Protein AF-A0A8J2WEA3-F1 (afdb_monomer_lite)

pLDDT: mean 79.74, std 17.02, range [32.84, 98.0]

Sequence (511 aa):
MLHYHKLRKAVEAVLEVEKLFGENMIAQYRTSAITTRIAMGSILIVTVNIGGLIVMYPVLKSYVTPNTDTLSITVALIISTLLNVMFDSTFLFIHLCYYIISHYIQLVLRNFNQEEEGYEQLISNRGTPRKESIESLRRNVKIFHYLCRASSELNDVFSLPAFFILTTKLLFVITVSYVFIYNFFHPNYFLEDYSMAFPYMFVMDSVRIFVLLASADMPVNQVRLLHERVTEISCTGSSQTSAENIATMSTLLQIDEDRIRLSAIGLFKVGIHLVPTVRLLKQAAHSRVMIQVAGMKNFQPPPDYSDIELPEKPKLQYKDKVPTYAPNMKPPKMAKRLNLMRGPEPIHTEFIHKQYGIVALCGGRLNYGHLEMIRMTINRKMDATKMFAVWRVDAPWQPLTRKGQGKRMGGGKGAIDHYVTPIKAGRVIVEVGGKCEFEQVFPFLNEVAHILPFKAKATSYQLMQDEKIEEQRLQAANINPYTPQYVIRNNMGGCHSWISPFDKKWFFKYV

Radius of gyration: 34.51 Å; chains: 1; bounding box: 77×78×112 Å

Organism: NCBI:txid27404

Secondary structure (DSSP, 8-state):
-HHHHHHHHHHHHHHHHHHHH-HHHHHHHSSSHHHHHHHHHHHHHHHHHHHHHHHHHHHHHHH--TTS-HHHHHHHHHHHHHHHHHHHHHHHHHHHHHHHHHHHHHHHHHHHHHHHHHHHHHHTS----HHHHHHHHHHHHHHHHHHHHHHHHHHHHHHHHHHHHHHHHHHHHHHHHHHHHHHHHS--HHHHTTTTHHHHHHHHHHHHHHHHHHHHHHHHHHHHHHHHHHHHHHHH--S---HHHHHHHHHHHTS-GGGTS-HHHHHHHHHHHT-HHHHHHHHHT-------------PPPPPP-TT-PPPS--SPPP--SS----TTPPPPPPP--GGGTSSB-SSTTS-SSSSEEEEESS-EEEEHHHHHHHHHHHHHHS-TTTEEEEE-S----EEEEEPPTTPPS-SSPPEEEEEEEEE-BT-EEEEEEES--HHHHHHHHHHHHHHSSS-EEEEEHHHHHHHHHHHHHHHHT---S--HHHHHHTTGGGGGGTS-HHHHHHTTS--

InterPro domains:
  IPR000114 Large ribosomal subunit protein uL16, bacteria [PTHR12220] (280-500)
  IPR013604 7TM chemosensory receptor [PF08395] (4-270)
  IPR016180 Large ribosomal subunit protein uL16 domain [cd01433] (349-457)
  IPR036920 Large ribosomal subunit protein uL16 superfamily [G3DSA:3.90.1170.10] (326-495)
  IPR036920 Large ribosomal subunit protein uL16 superfamily [SSF54686] (339-459)
  IPR047873 Large ribosomal subunit protein uL16 [PF00252] (330-457)

Foldseek 3Di:
DVLVVLLVLLVVLVVVLVVLCDDVNCVVPVPPDLVVLVVVLLVVLVVLLVVLCVLCVLLLVVVDDPPDDPVVSVVVSVVVSVVSSVVSVVLSVLLSLLVSLLVSLVVLVVVVVVVVVVVVVCVVPDDDPQPVVLVSLVSSLSSVVSSLSSLLSSLVNCLVVLLVLLVVLVVVLVVLVVLQVVCVVPPDPSCVSNNSNSVSSNVVSVVSNVSSLCSLCSNLVSLVVVLVVLVVCVVVDPDDDDPSSVVSSVSSVPSDSVSNHSVSSVVVVVVVVVPVVVVVVVVVVPPDPPPPPPDDDDDDDDDDFPPDDADPAQAEDQFDFEDDDDPPDDQDADDPPPVLAFDADDPQQADPQQWKAKFFQGKDKAHSVLVVVLRCLCRVLDDSVFKGKYAPFHHFDHFDFDADPPDDPDPDTHDGDGGITIDYGSHTGMDMDGNDDCVSVQPSRQVSQVVDPGHMHIDGSVRVVVVVVVVVVCVVVDPDPDQLLNCLVVCPPVVVVPDDPVCSVVSPPTD

Structure (mmCIF, N/CA/C/O backbone):
data_AF-A0A8J2WEA3-F1
#
_entry.id   AF-A0A8J2WEA3-F1
#
loop_
_atom_site.group_PDB
_atom_site.id
_atom_site.type_symbol
_atom_site.label_atom_id
_atom_site.label_alt_id
_atom_site.label_comp_id
_atom_site.label_asym_id
_atom_site.label_entity_id
_atom_site.label_seq_id
_atom_site.pdbx_PDB_ins_code
_atom_site.Cartn_x
_atom_site.Cartn_y
_atom_site.Cartn_z
_atom_site.occupancy
_atom_site.B_iso_or_equiv
_atom_site.auth_seq_id
_atom_site.auth_comp_id
_atom_site.auth_asym_id
_atom_site.auth_atom_id
_atom_site.pdbx_PDB_model_num
ATOM 1 N N . MET A 1 1 ? 13.566 18.803 40.554 1.00 46.94 1 MET A N 1
ATOM 2 C CA . MET A 1 1 ? 14.668 18.776 39.563 1.00 46.94 1 MET A CA 1
ATOM 3 C C . MET A 1 1 ? 14.213 18.283 38.183 1.00 46.94 1 MET A C 1
ATOM 5 O O . MET A 1 1 ? 14.274 19.074 37.253 1.00 46.94 1 MET A O 1
ATOM 9 N N . LEU A 1 2 ? 13.695 17.051 38.023 1.00 57.28 2 LEU A N 1
ATOM 10 C CA . LEU A 1 2 ? 13.362 16.489 36.693 1.00 57.28 2 LEU A CA 1
ATOM 11 C C . LEU A 1 2 ? 12.273 17.268 35.914 1.00 57.28 2 LEU A C 1
ATOM 13 O O . LEU A 1 2 ? 12.446 17.557 34.733 1.00 57.28 2 LEU A O 1
ATOM 17 N N . HIS A 1 3 ? 11.186 17.664 36.587 1.00 68.00 3 HIS A N 1
ATOM 18 C CA . HIS A 1 3 ? 10.064 18.397 35.975 1.00 68.00 3 HIS A CA 1
ATOM 19 C C . HIS A 1 3 ? 10.451 19.811 35.507 1.00 68.00 3 HIS A C 1
ATOM 21 O O . HIS A 1 3 ? 9.975 20.278 34.477 1.00 68.00 3 HIS A O 1
ATOM 27 N N . TYR A 1 4 ? 11.376 20.468 36.215 1.00 76.62 4 TYR A N 1
ATOM 28 C CA . TYR A 1 4 ? 11.869 21.803 35.860 1.00 76.62 4 TYR A CA 1
ATOM 29 C C . TYR A 1 4 ? 12.667 21.789 34.549 1.00 76.62 4 TYR A C 1
ATOM 31 O O . TYR A 1 4 ? 12.532 22.689 33.726 1.00 76.62 4 TYR A O 1
ATOM 39 N N . HIS A 1 5 ? 13.460 20.738 34.317 1.00 80.88 5 HIS A N 1
ATOM 40 C CA . HIS A 1 5 ? 14.238 20.602 33.086 1.00 80.88 5 HIS A CA 1
ATOM 41 C C . HIS A 1 5 ? 13.346 20.389 31.851 1.00 80.88 5 HIS A C 1
ATOM 43 O O . HIS A 1 5 ? 13.610 20.975 30.802 1.00 80.88 5 HIS A O 1
ATOM 49 N N . LYS A 1 6 ? 12.268 19.604 31.980 1.00 80.62 6 LYS A N 1
ATOM 50 C CA . LYS A 1 6 ? 11.279 19.405 30.906 1.00 80.62 6 LYS A CA 1
ATOM 51 C C . LYS A 1 6 ? 10.479 20.673 30.615 1.00 80.62 6 LYS A C 1
ATOM 53 O O . LYS A 1 6 ? 10.354 21.068 29.460 1.00 80.62 6 LYS A O 1
ATOM 58 N N . LEU A 1 7 ? 10.032 21.378 31.659 1.00 81.94 7 LEU A N 1
ATOM 59 C CA . LEU A 1 7 ? 9.348 22.664 31.501 1.00 81.94 7 LEU A CA 1
ATOM 60 C C . LEU A 1 7 ? 10.246 23.695 30.800 1.00 81.94 7 LEU A C 1
ATOM 62 O O . LEU A 1 7 ? 9.800 24.386 29.891 1.00 81.94 7 LEU A O 1
ATOM 66 N N . ARG A 1 8 ? 11.532 23.748 31.164 1.00 84.81 8 ARG A N 1
ATOM 67 C CA . ARG A 1 8 ? 12.516 24.603 30.493 1.00 84.81 8 ARG A CA 1
ATOM 68 C C . ARG A 1 8 ? 12.656 24.264 29.007 1.00 84.81 8 ARG A C 1
ATOM 70 O O . ARG A 1 8 ? 12.626 25.176 28.192 1.00 84.81 8 ARG A O 1
ATOM 77 N N . LYS A 1 9 ? 12.737 22.980 28.645 1.00 84.75 9 LYS A N 1
ATOM 78 C CA . LYS A 1 9 ? 12.768 22.540 27.238 1.00 84.75 9 LYS A CA 1
ATOM 79 C C . LYS A 1 9 ? 11.504 22.923 26.471 1.00 84.75 9 LYS A C 1
ATOM 81 O O . LYS A 1 9 ? 11.600 23.302 25.307 1.00 84.75 9 LYS A O 1
ATOM 86 N N . ALA A 1 10 ? 10.336 22.838 27.107 1.00 81.94 10 ALA A N 1
ATOM 87 C CA . ALA A 1 10 ? 9.081 23.271 26.501 1.00 81.94 10 ALA A CA 1
ATOM 88 C C . ALA A 1 10 ? 9.086 24.783 26.223 1.00 81.94 10 ALA A C 1
ATOM 90 O O . ALA A 1 10 ? 8.728 25.205 25.127 1.00 81.94 10 ALA A O 1
ATOM 91 N N . VAL A 1 11 ? 9.554 25.590 27.180 1.00 85.75 11 VAL A N 1
ATOM 92 C CA . VAL A 1 11 ? 9.699 27.045 27.012 1.00 85.75 11 VAL A CA 1
ATOM 93 C C . VAL A 1 11 ? 10.723 27.377 25.926 1.00 85.75 11 VAL A C 1
ATOM 95 O O . VAL A 1 11 ? 10.442 28.201 25.064 1.00 85.75 11 VAL A O 1
ATOM 98 N N . GLU A 1 12 ? 11.878 26.710 25.913 1.00 88.12 12 GLU A N 1
ATOM 99 C CA . GLU A 1 12 ? 12.899 26.878 24.871 1.00 88.12 12 GLU A CA 1
ATOM 100 C C . GLU A 1 12 ? 12.336 26.561 23.475 1.00 88.12 12 GLU A C 1
ATOM 102 O O . GLU A 1 12 ? 12.554 27.330 22.542 1.00 88.12 12 GLU A O 1
ATOM 107 N N . ALA A 1 13 ? 11.532 25.501 23.337 1.00 83.62 13 ALA A N 1
ATOM 108 C CA . ALA A 1 13 ? 10.873 25.163 22.077 1.00 83.62 13 ALA A CA 1
ATOM 109 C C . ALA A 1 13 ? 9.854 26.229 21.630 1.00 83.62 13 ALA A C 1
ATOM 111 O O . ALA A 1 13 ? 9.807 26.564 20.449 1.00 83.62 13 ALA A O 1
ATOM 112 N N . VAL A 1 14 ? 9.071 26.803 22.552 1.00 84.38 14 VAL A N 1
ATOM 113 C CA . VAL A 1 14 ? 8.143 27.908 22.235 1.00 84.38 14 VAL A CA 1
ATOM 114 C C . VAL A 1 14 ? 8.906 29.186 21.864 1.00 84.38 14 VAL A C 1
ATOM 116 O O . VAL A 1 14 ? 8.527 29.871 20.920 1.00 84.38 14 VAL A O 1
ATOM 119 N N . LEU A 1 15 ? 10.025 29.483 22.527 1.00 85.00 15 LEU A N 1
ATOM 120 C CA . LEU A 1 15 ? 10.887 30.612 22.162 1.00 85.00 15 LEU A CA 1
ATOM 121 C C . LEU A 1 15 ? 11.521 30.429 20.777 1.00 85.00 15 LEU A C 1
ATOM 123 O O . LEU A 1 15 ? 11.694 31.398 20.041 1.00 85.00 15 LEU A O 1
ATOM 127 N N . GLU A 1 16 ? 11.867 29.199 20.392 1.00 85.38 16 GLU A N 1
ATOM 128 C CA . GLU A 1 16 ? 12.315 28.898 19.029 1.00 85.38 16 GLU A CA 1
ATOM 129 C C . GLU A 1 16 ? 11.196 29.105 17.998 1.00 85.38 16 GLU A C 1
ATOM 131 O O . GLU A 1 16 ? 11.462 29.633 16.919 1.00 85.38 16 GLU A O 1
ATOM 136 N N . VAL A 1 17 ? 9.944 28.787 18.341 1.00 83.94 17 VAL A N 1
ATOM 137 C CA . VAL A 1 17 ? 8.775 29.118 17.509 1.00 83.94 17 VAL A CA 1
ATOM 138 C C . VAL A 1 17 ? 8.641 30.631 17.330 1.00 83.94 17 VAL A C 1
ATOM 140 O O . VAL A 1 17 ? 8.512 31.097 16.200 1.00 83.94 17 VAL A O 1
ATOM 143 N N . GLU A 1 18 ? 8.743 31.410 18.409 1.00 81.25 18 GLU A N 1
ATOM 144 C CA . GLU A 1 18 ? 8.674 32.877 18.347 1.00 81.25 18 GLU A CA 1
ATOM 145 C C . GLU A 1 18 ? 9.790 33.467 17.467 1.00 81.25 18 GLU A C 1
ATOM 147 O O . GLU A 1 18 ? 9.531 34.304 16.599 1.00 81.25 18 GLU A O 1
ATOM 152 N N . LYS A 1 19 ? 11.023 32.962 17.589 1.00 83.81 19 LYS A N 1
ATOM 153 C CA . LYS A 1 19 ? 12.137 33.371 16.714 1.00 83.81 19 LYS A CA 1
ATOM 154 C C . LYS A 1 19 ? 11.858 33.102 15.233 1.00 83.81 19 LYS A C 1
ATOM 156 O O . LYS A 1 19 ? 12.277 33.888 14.388 1.00 83.81 19 LYS A O 1
ATOM 161 N N . LEU A 1 20 ? 11.173 32.002 14.909 1.00 80.62 20 LEU A N 1
ATOM 162 C CA . LEU A 1 20 ? 10.856 31.622 13.529 1.00 80.62 20 LEU A CA 1
ATOM 163 C C . LEU A 1 20 ? 9.711 32.446 12.918 1.00 80.62 20 LEU A C 1
ATOM 165 O O . LEU A 1 20 ? 9.693 32.616 11.699 1.00 80.62 20 LEU A O 1
ATOM 169 N N . PHE A 1 21 ? 8.783 32.966 13.728 1.00 75.38 21 PHE A N 1
ATOM 170 C CA . PHE A 1 21 ? 7.708 33.852 13.258 1.00 75.38 21 PHE A CA 1
ATOM 171 C C . PHE A 1 21 ? 8.177 35.296 13.003 1.00 75.38 21 PHE A C 1
ATOM 173 O O . PHE A 1 21 ? 7.632 35.959 12.121 1.00 75.38 21 PHE A O 1
ATOM 180 N N . GLY A 1 22 ? 9.207 35.764 13.718 1.00 72.19 22 GLY A N 1
ATOM 181 C CA . GLY A 1 22 ? 9.762 37.116 13.590 1.00 72.19 22 GLY A CA 1
ATOM 182 C C . GLY A 1 22 ? 8.974 38.188 14.360 1.00 72.19 22 GLY A C 1
ATOM 183 O O . GLY A 1 22 ? 7.778 38.050 14.620 1.00 72.19 22 GLY A O 1
ATOM 184 N N . GLU A 1 23 ? 9.647 39.283 14.732 1.00 62.56 23 GLU A N 1
ATOM 185 C CA . GLU A 1 23 ? 9.104 40.289 15.665 1.00 62.56 23 GLU A CA 1
ATOM 186 C C . GLU A 1 23 ? 7.863 41.033 15.133 1.00 62.56 23 GLU A C 1
ATOM 188 O O . GLU A 1 23 ? 6.942 41.317 15.899 1.00 62.56 23 GLU A O 1
ATOM 193 N N . ASN A 1 24 ? 7.783 41.273 13.818 1.00 57.62 24 ASN A N 1
ATOM 194 C CA . ASN A 1 24 ? 6.675 42.012 13.194 1.00 57.62 24 ASN A CA 1
ATOM 195 C C . ASN A 1 24 ? 5.349 41.233 13.210 1.00 57.62 24 ASN A C 1
ATOM 197 O O . ASN A 1 24 ? 4.299 41.808 13.493 1.00 57.62 24 ASN A O 1
ATOM 201 N N . MET A 1 25 ? 5.395 39.919 12.958 1.00 60.06 25 MET A N 1
ATOM 202 C CA . MET A 1 25 ? 4.210 39.054 13.015 1.00 60.06 25 MET A CA 1
ATOM 203 C C . MET A 1 25 ? 3.720 38.908 14.454 1.00 60.06 25 MET A C 1
ATOM 205 O O . MET A 1 25 ? 2.524 38.928 14.709 1.00 60.06 25 MET A O 1
ATOM 209 N N . ILE A 1 26 ? 4.634 38.821 15.422 1.00 60.78 26 ILE A N 1
ATOM 210 C CA . ILE A 1 26 ? 4.277 38.695 16.838 1.00 60.78 26 ILE A CA 1
ATOM 211 C C . ILE A 1 26 ? 3.633 39.988 17.356 1.00 60.78 26 ILE A C 1
ATOM 213 O O . ILE A 1 26 ? 2.625 39.922 18.059 1.00 60.78 26 ILE A O 1
ATOM 217 N N . ALA A 1 27 ? 4.153 41.161 16.980 1.00 59.66 27 ALA A N 1
ATOM 218 C CA . ALA A 1 27 ? 3.626 42.458 17.413 1.00 59.66 27 ALA A CA 1
ATOM 219 C C . ALA A 1 27 ? 2.175 42.711 16.962 1.00 59.66 27 ALA A C 1
ATOM 221 O O . ALA A 1 27 ? 1.398 43.294 17.718 1.00 59.66 27 ALA A O 1
ATOM 222 N N . GLN A 1 28 ? 1.782 42.221 15.781 1.00 59.81 28 GLN A N 1
ATOM 223 C CA . GLN A 1 28 ? 0.425 42.381 15.248 1.00 59.81 28 GLN A CA 1
ATOM 224 C C . GLN A 1 28 ? -0.637 41.586 16.036 1.00 59.81 28 GLN A C 1
ATOM 226 O O . GLN A 1 28 ? -1.815 41.942 16.009 1.00 59.81 28 GLN A O 1
ATOM 231 N N . TYR A 1 29 ? -0.234 40.543 16.775 1.00 58.88 29 TYR A N 1
ATOM 232 C CA . TYR A 1 29 ? -1.156 39.626 17.460 1.00 58.88 29 TYR A CA 1
ATOM 233 C C . TYR A 1 29 ? -0.975 39.557 18.991 1.00 58.88 29 TYR A C 1
ATOM 235 O O . TYR A 1 29 ? -1.793 38.933 19.672 1.00 58.88 29 TYR A O 1
ATOM 243 N N . ARG A 1 30 ? 0.043 40.222 19.568 1.00 56.19 30 ARG A N 1
ATOM 244 C CA . ARG A 1 30 ? 0.387 40.123 21.005 1.00 56.19 30 ARG A CA 1
ATOM 245 C C . ARG A 1 30 ? -0.610 40.781 21.971 1.00 56.19 30 ARG A C 1
ATOM 247 O O . ARG A 1 30 ? -0.530 40.516 23.166 1.00 56.19 30 ARG A O 1
ATOM 254 N N . THR A 1 31 ? -1.528 41.638 21.529 1.00 50.72 31 THR A N 1
ATOM 255 C CA . THR A 1 31 ? -2.016 42.701 22.434 1.00 50.72 31 THR A CA 1
ATOM 256 C C . THR A 1 31 ? -3.422 42.563 23.023 1.00 50.72 31 THR A C 1
ATOM 258 O O . THR A 1 31 ? -3.745 43.359 23.898 1.00 50.72 31 THR A O 1
ATOM 261 N N . SER A 1 32 ? -4.251 41.569 22.669 1.00 59.22 32 SER A N 1
ATOM 262 C CA . SER A 1 32 ? -5.586 41.462 23.304 1.00 59.22 32 SER A CA 1
ATOM 263 C C . SER A 1 32 ? -6.027 40.065 23.736 1.00 59.22 32 SER A C 1
ATOM 265 O O . SER A 1 32 ? -6.580 39.937 24.820 1.00 59.22 32 SER A O 1
ATOM 267 N N . ALA A 1 33 ? -5.786 38.991 22.982 1.00 68.94 33 ALA A N 1
ATOM 268 C CA . ALA A 1 33 ? -6.474 37.720 23.255 1.00 68.94 33 ALA A CA 1
ATOM 269 C C . ALA A 1 33 ? -5.930 36.923 24.461 1.00 68.94 33 ALA A C 1
ATOM 271 O O . ALA A 1 33 ? -6.707 36.313 25.194 1.00 68.94 33 ALA A O 1
ATOM 272 N N . ILE A 1 34 ? -4.610 36.895 24.677 1.00 73.81 34 ILE A N 1
ATOM 273 C CA . ILE A 1 34 ? -4.002 36.086 25.754 1.00 73.81 34 ILE A CA 1
ATOM 274 C C . ILE A 1 34 ? -4.135 36.801 27.102 1.00 73.81 34 ILE A C 1
ATOM 276 O O . ILE A 1 34 ? -4.589 36.211 28.079 1.00 73.81 34 ILE A O 1
ATOM 280 N N . THR A 1 35 ? -3.792 38.088 27.145 1.00 77.19 35 THR A N 1
ATOM 281 C CA . THR A 1 35 ? -3.870 38.922 28.352 1.00 77.19 35 THR A CA 1
ATOM 282 C C . THR A 1 35 ? -5.304 39.048 28.867 1.00 77.19 35 THR A C 1
ATOM 284 O O . THR A 1 35 ? -5.527 38.907 30.069 1.00 77.19 35 THR A O 1
ATOM 287 N N . THR A 1 36 ? -6.294 39.208 27.979 1.00 79.69 36 THR A N 1
ATOM 288 C CA . THR A 1 36 ? -7.716 39.222 28.373 1.00 79.69 36 THR A CA 1
ATOM 289 C C . THR A 1 36 ? -8.178 37.882 28.929 1.00 79.69 36 THR A C 1
ATOM 291 O O . THR A 1 36 ? -8.895 37.861 29.923 1.00 79.69 36 THR A O 1
ATOM 294 N N . ARG A 1 37 ? -7.744 36.751 28.359 1.00 80.25 37 ARG A N 1
ATOM 295 C CA . ARG A 1 37 ? -8.098 35.417 28.874 1.00 80.25 37 ARG A CA 1
ATOM 296 C C . ARG A 1 37 ? -7.466 35.118 30.227 1.00 80.25 37 ARG A C 1
ATOM 298 O O . ARG A 1 37 ? -8.126 34.512 31.064 1.00 80.25 37 ARG A O 1
ATOM 305 N N . ILE A 1 38 ? -6.235 35.573 30.463 1.00 82.19 38 ILE A N 1
ATOM 306 C CA . ILE A 1 38 ? -5.596 35.489 31.784 1.00 82.19 38 ILE A CA 1
ATOM 307 C C . ILE A 1 38 ? -6.383 36.327 32.796 1.00 82.19 38 ILE A C 1
ATOM 309 O O . ILE A 1 38 ? -6.719 35.826 33.865 1.00 82.19 38 ILE A O 1
ATOM 313 N N . ALA A 1 39 ? -6.734 37.570 32.451 1.00 83.88 39 ALA A N 1
ATOM 314 C CA . ALA A 1 39 ? -7.516 38.440 33.326 1.00 83.88 39 ALA A CA 1
ATOM 315 C C . ALA A 1 39 ? -8.904 37.850 33.637 1.00 83.88 39 ALA A C 1
ATOM 317 O O . ALA A 1 39 ? -9.275 37.738 34.803 1.00 83.88 39 ALA A O 1
ATOM 318 N N . MET A 1 40 ? -9.636 37.393 32.616 1.00 84.50 40 MET A N 1
ATOM 319 C CA . MET A 1 40 ? -10.948 36.751 32.770 1.00 84.50 40 MET A CA 1
ATOM 320 C C . MET A 1 40 ? -10.870 35.456 33.584 1.00 84.50 40 MET A C 1
ATOM 322 O O . MET A 1 40 ? -11.732 35.214 34.424 1.00 84.50 40 MET A O 1
ATOM 326 N N . GLY A 1 41 ? -9.834 34.639 33.369 1.00 82.88 41 GLY A N 1
ATOM 327 C CA . GLY A 1 41 ? -9.601 33.416 34.134 1.00 82.88 41 GLY A CA 1
ATOM 328 C C . GLY A 1 41 ? -9.353 33.702 35.613 1.00 82.88 41 GLY A C 1
ATOM 329 O O . GLY A 1 41 ? -9.983 33.087 36.468 1.00 82.88 41 GLY A O 1
ATOM 330 N N . SER A 1 42 ? -8.503 34.681 35.920 1.00 83.56 42 SER A N 1
ATOM 331 C CA . SER A 1 42 ? -8.230 35.106 37.298 1.00 83.56 42 SER A CA 1
ATOM 332 C C . SER A 1 42 ? -9.474 35.670 37.988 1.00 83.56 42 SER A C 1
ATOM 334 O O . SER A 1 42 ? -9.746 35.314 39.133 1.00 83.56 42 SER A O 1
ATOM 336 N N . ILE A 1 43 ? -10.267 36.491 37.288 1.00 86.44 43 ILE A N 1
ATOM 337 C CA . ILE A 1 43 ? -11.543 37.013 37.803 1.00 86.44 43 ILE A CA 1
ATOM 338 C C . ILE A 1 43 ? -12.498 35.855 38.112 1.00 86.44 43 ILE A C 1
ATOM 340 O O . ILE A 1 43 ? -13.047 35.794 39.209 1.00 86.44 43 ILE A O 1
ATOM 344 N N . LEU A 1 44 ? -12.642 34.897 37.191 1.00 85.94 44 LEU A N 1
ATOM 345 C CA . LEU A 1 44 ? -13.525 33.747 37.365 1.00 85.94 44 LEU A CA 1
ATOM 346 C C . LEU A 1 44 ? -13.133 32.890 38.579 1.00 85.94 44 LEU A C 1
ATOM 348 O O . LEU A 1 44 ? -14.010 32.507 39.350 1.00 85.94 44 LEU A O 1
ATOM 352 N N . ILE A 1 45 ? -11.836 32.629 38.790 1.00 86.62 45 ILE A N 1
ATOM 353 C CA . ILE A 1 45 ? -11.350 31.883 39.966 1.00 86.62 45 ILE A CA 1
ATOM 354 C C . ILE A 1 45 ? -11.773 32.584 41.254 1.00 86.62 45 ILE A C 1
ATOM 356 O O . ILE A 1 45 ? -12.302 31.944 42.165 1.00 86.62 45 ILE A O 1
ATOM 360 N N . VAL A 1 46 ? -11.558 33.898 41.331 1.00 85.50 46 VAL A N 1
ATOM 361 C CA . VAL A 1 46 ? -11.893 34.683 42.521 1.00 85.50 46 VAL A CA 1
ATOM 362 C C . VAL A 1 46 ? -13.405 34.670 42.758 1.00 85.50 46 VAL A C 1
ATOM 364 O O . VAL A 1 46 ? -13.842 34.361 43.864 1.00 85.50 46 VAL A O 1
ATOM 367 N N . THR A 1 47 ? -14.220 34.903 41.725 1.00 85.88 47 THR A N 1
ATOM 368 C CA . THR A 1 47 ? -15.686 34.902 41.843 1.00 85.88 47 THR A CA 1
ATOM 369 C C . THR A 1 47 ? -16.241 33.541 42.278 1.00 85.88 47 THR A C 1
ATOM 371 O O . THR A 1 47 ? -17.109 33.492 43.149 1.00 85.88 47 THR A O 1
ATOM 374 N N . VAL A 1 48 ? -15.729 32.431 41.736 1.00 85.56 48 VAL A N 1
ATOM 375 C CA . VAL A 1 48 ? -16.176 31.069 42.094 1.00 85.56 48 VAL A CA 1
ATOM 376 C C . VAL A 1 48 ? -15.796 30.709 43.534 1.00 85.56 48 VAL A C 1
ATOM 378 O O . VAL A 1 48 ? -16.586 30.088 44.248 1.00 85.56 48 VAL A O 1
ATOM 381 N N . ASN A 1 49 ? -14.610 31.107 43.996 1.00 85.31 49 ASN A N 1
ATOM 382 C CA . ASN A 1 49 ? -14.191 30.834 45.373 1.00 85.31 49 ASN A CA 1
ATOM 383 C C . ASN A 1 49 ? -14.953 31.705 46.387 1.00 85.31 49 ASN A C 1
ATOM 385 O O . ASN A 1 49 ? -15.355 31.200 47.435 1.00 85.31 49 ASN A O 1
ATOM 389 N N . ILE A 1 50 ? -15.250 32.965 46.050 1.00 84.50 50 ILE A N 1
ATOM 390 C CA . ILE A 1 50 ? -16.115 33.834 46.866 1.00 84.50 50 ILE A CA 1
ATOM 391 C C . ILE A 1 50 ? -17.544 33.275 46.931 1.00 84.50 50 ILE A C 1
ATOM 393 O O . ILE A 1 50 ? -18.112 33.176 48.016 1.00 84.50 50 ILE A O 1
ATOM 397 N N . GLY A 1 51 ? -18.114 32.851 45.798 1.00 83.19 51 GLY A N 1
ATOM 398 C CA . GLY A 1 51 ? -19.437 32.220 45.760 1.00 83.19 51 GLY A CA 1
ATOM 399 C C . GLY A 1 51 ? -19.503 30.939 46.597 1.00 83.19 51 GLY A C 1
ATOM 400 O O . GLY A 1 51 ? -20.464 30.731 47.333 1.00 83.19 51 GLY A O 1
ATOM 401 N N . GLY A 1 52 ? -18.441 30.126 46.567 1.00 81.00 52 GLY A N 1
ATOM 402 C CA . GLY A 1 52 ? -18.339 28.918 47.387 1.00 81.00 52 GLY A CA 1
ATOM 403 C C . GLY A 1 52 ? -18.300 29.226 48.879 1.00 81.00 52 GLY A C 1
ATOM 404 O O . GLY A 1 52 ? -18.964 28.548 49.657 1.00 81.00 52 GLY A O 1
ATOM 405 N N . LEU A 1 53 ? -17.593 30.286 49.277 1.00 80.69 53 LEU A N 1
ATOM 406 C CA . LEU A 1 53 ? -17.555 30.737 50.667 1.00 80.69 53 LEU A CA 1
ATOM 407 C C . LEU A 1 53 ? -18.934 31.203 51.159 1.00 80.69 53 LEU A C 1
ATOM 409 O O . LEU A 1 53 ? -19.331 30.849 52.266 1.00 80.69 53 LEU A O 1
ATOM 413 N N . ILE A 1 54 ? -19.679 31.947 50.335 1.00 81.56 54 ILE A N 1
ATOM 414 C CA . ILE A 1 54 ? -21.032 32.426 50.670 1.00 81.56 54 ILE A CA 1
ATOM 415 C C . ILE A 1 54 ? -21.990 31.247 50.863 1.00 81.56 54 ILE A C 1
ATOM 417 O O . ILE A 1 54 ? -22.736 31.207 51.837 1.00 81.56 54 ILE A O 1
ATOM 421 N N . VAL A 1 55 ? -21.946 30.269 49.957 1.00 81.69 55 VAL A N 1
ATOM 422 C CA . VAL A 1 55 ? -22.830 29.098 50.004 1.00 81.69 55 VAL A CA 1
ATOM 423 C C . VAL A 1 55 ? -22.463 28.144 51.152 1.00 81.69 55 VAL A C 1
ATOM 425 O O . VAL A 1 55 ? -23.345 27.499 51.711 1.00 81.69 55 VAL A O 1
ATOM 428 N N . MET A 1 56 ? -21.187 28.078 51.550 1.00 76.31 56 MET A N 1
ATOM 429 C CA . MET A 1 56 ? -20.711 27.248 52.670 1.00 76.31 56 MET A CA 1
ATOM 430 C C . MET A 1 56 ? -20.806 27.929 54.044 1.00 76.31 56 MET A C 1
ATOM 432 O O . MET A 1 56 ? -20.594 27.285 55.070 1.00 76.31 56 MET A O 1
ATOM 436 N N . TYR A 1 57 ? -21.132 29.220 54.102 1.00 75.00 57 TYR A N 1
ATOM 437 C CA . TYR A 1 57 ? -21.245 29.959 55.360 1.00 75.00 57 TYR A CA 1
ATOM 438 C C . TYR A 1 57 ? -22.337 29.421 56.316 1.00 75.00 57 TYR A C 1
ATOM 440 O O . TYR A 1 57 ? -22.035 29.254 57.502 1.00 75.00 57 TYR A O 1
ATOM 448 N N . PRO A 1 58 ? -23.568 29.091 55.860 1.00 73.06 58 PRO A N 1
ATOM 449 C CA . PRO A 1 58 ? -24.612 28.531 56.729 1.00 73.06 58 PRO A CA 1
ATOM 450 C C . PRO A 1 58 ? -24.209 27.175 57.316 1.00 73.06 58 PRO A C 1
ATOM 452 O O . PRO A 1 58 ? -24.365 26.938 58.509 1.00 73.06 58 PRO A O 1
ATOM 455 N N . VAL A 1 59 ? -23.590 26.336 56.484 1.00 69.00 59 VAL A N 1
ATOM 456 C CA . VAL A 1 59 ? -23.036 25.027 56.847 1.00 69.00 59 VAL A CA 1
ATOM 457 C C . VAL A 1 59 ? -22.026 25.147 57.981 1.00 69.00 59 VAL A C 1
ATOM 459 O O . VAL A 1 59 ? -22.074 24.407 58.963 1.00 69.00 59 VAL A O 1
ATOM 462 N N . LEU A 1 60 ? -21.112 26.107 57.861 1.00 66.38 60 LEU A N 1
ATOM 463 C CA . LEU A 1 60 ? -20.085 26.297 58.865 1.00 66.38 60 LEU A CA 1
ATOM 464 C C . LEU A 1 60 ? -20.677 26.771 60.192 1.00 66.38 60 LEU A C 1
ATOM 466 O O . LEU A 1 60 ? -20.251 26.302 61.241 1.00 66.38 60 LEU A O 1
ATOM 470 N N . LYS A 1 61 ? -21.682 27.656 60.139 1.00 67.50 61 LYS A N 1
ATOM 471 C CA . LYS A 1 61 ? -22.398 28.176 61.310 1.00 67.50 61 LYS A CA 1
ATOM 472 C C . LYS A 1 61 ? -23.051 27.055 62.129 1.00 67.50 61 LYS A C 1
ATOM 474 O O . LYS A 1 61 ? -23.002 27.125 63.352 1.00 67.50 61 LYS A O 1
ATOM 479 N N . SER A 1 62 ? -23.591 26.021 61.479 1.00 67.50 62 SER A N 1
ATOM 480 C CA . SER A 1 62 ? -24.217 24.869 62.149 1.00 67.50 62 SER A CA 1
ATOM 481 C C . SER A 1 62 ? -23.207 23.921 62.824 1.00 67.50 62 SER A C 1
ATOM 483 O O . SER A 1 62 ? -23.571 23.208 63.755 1.00 67.50 62 SER A O 1
ATOM 485 N N . TYR A 1 63 ? -21.932 23.929 62.411 1.00 65.50 63 TYR A N 1
ATOM 486 C CA . TYR A 1 63 ? -20.853 23.144 63.037 1.00 65.50 63 TYR A CA 1
ATOM 487 C C . TYR A 1 63 ? -20.156 23.857 64.211 1.00 65.50 63 TYR A C 1
ATOM 489 O O . TYR A 1 63 ? -19.391 23.223 64.943 1.00 65.50 63 TYR A O 1
ATOM 497 N N . VAL A 1 64 ? -20.388 25.161 64.401 1.00 64.81 64 VAL A N 1
ATOM 498 C CA . VAL A 1 64 ? -19.771 25.932 65.489 1.00 64.81 64 VAL A CA 1
ATOM 499 C C . VAL A 1 64 ? -20.453 25.586 66.812 1.00 64.81 64 VAL A C 1
ATOM 501 O O . VAL A 1 64 ? -21.598 25.957 67.059 1.00 64.81 64 VAL A O 1
ATOM 504 N N . THR A 1 65 ? -19.733 24.888 67.691 1.00 64.62 65 THR A N 1
ATOM 505 C CA . THR A 1 65 ? -20.145 24.728 69.092 1.00 64.62 65 THR A CA 1
ATOM 506 C C . THR A 1 65 ? -19.924 26.047 69.848 1.00 64.62 65 THR A C 1
ATOM 508 O O . THR A 1 65 ? -19.013 26.803 69.509 1.00 64.62 65 THR A O 1
ATOM 511 N N . PRO A 1 66 ? -20.707 26.363 70.897 1.00 64.56 66 PRO A N 1
ATOM 512 C CA . PRO A 1 66 ? -20.627 27.662 71.582 1.00 64.56 66 PRO A CA 1
ATOM 513 C C . PRO A 1 66 ? -19.280 27.961 72.278 1.00 64.56 66 PRO A C 1
ATOM 515 O O . PRO A 1 66 ? -19.083 29.085 72.725 1.00 64.56 66 PRO A O 1
ATOM 518 N N . ASN A 1 67 ? -18.350 26.996 72.341 1.00 59.62 67 ASN A N 1
ATOM 519 C CA . ASN A 1 67 ? -17.066 27.097 73.051 1.00 59.62 67 ASN A CA 1
ATOM 520 C C . ASN A 1 67 ? -15.823 27.164 72.138 1.00 59.62 67 ASN A C 1
ATOM 522 O O . ASN A 1 67 ? -14.704 27.107 72.641 1.00 59.62 67 ASN A O 1
ATOM 526 N N . THR A 1 68 ? -15.973 27.240 70.813 1.00 64.56 68 THR A N 1
ATOM 527 C CA . THR A 1 68 ? -14.820 27.343 69.897 1.00 64.56 68 THR A CA 1
ATOM 528 C C . THR A 1 68 ? -14.467 28.792 69.581 1.00 64.56 68 THR A C 1
ATOM 530 O O . THR A 1 68 ? -15.341 29.562 69.181 1.00 64.56 68 THR A O 1
ATOM 533 N N . ASP A 1 69 ? -13.179 29.137 69.678 1.00 71.75 69 ASP A N 1
ATOM 534 C CA . ASP A 1 69 ? -12.662 30.455 69.304 1.00 71.75 69 ASP A CA 1
ATOM 535 C C . ASP A 1 69 ? -13.018 30.782 67.848 1.00 71.75 69 ASP A C 1
ATOM 537 O O . ASP A 1 69 ? -12.529 30.157 66.899 1.00 71.75 69 ASP A O 1
ATOM 541 N N . THR A 1 70 ? -13.849 31.807 67.661 1.00 72.00 70 THR A N 1
ATOM 542 C CA . THR A 1 70 ? -14.276 32.331 66.351 1.00 72.00 70 THR A CA 1
ATOM 543 C C . THR A 1 70 ? -13.087 32.663 65.442 1.00 72.00 70 THR A C 1
ATOM 545 O O . THR A 1 70 ? -13.155 32.519 64.218 1.00 72.00 70 THR A O 1
ATOM 548 N N . LEU A 1 71 ? -11.958 33.040 66.045 1.00 74.50 71 LEU A N 1
ATOM 549 C CA . LEU A 1 71 ? -10.695 33.314 65.368 1.00 74.50 71 LEU A CA 1
ATOM 550 C C . LEU A 1 71 ? -10.066 32.055 64.738 1.00 74.50 71 LEU A C 1
ATOM 552 O O . LEU A 1 71 ? -9.551 32.118 63.628 1.00 74.50 71 LEU A O 1
ATOM 556 N N . SER A 1 72 ? -10.161 30.889 65.380 1.00 74.44 72 SER A N 1
ATOM 557 C CA . SER A 1 72 ? -9.623 29.630 64.837 1.00 74.44 72 SER A CA 1
ATOM 558 C C . SER A 1 72 ? -10.409 29.149 63.609 1.00 74.44 72 SER A C 1
ATOM 560 O O . SER A 1 72 ? -9.834 28.759 62.592 1.00 74.44 72 SER A O 1
ATOM 562 N N . ILE A 1 73 ? -11.739 29.265 63.656 1.00 74.56 73 ILE A N 1
ATOM 563 C CA . ILE A 1 73 ? -12.636 28.861 62.562 1.00 74.56 73 ILE A CA 1
ATOM 564 C C . ILE A 1 73 ? -12.457 29.763 61.335 1.00 74.56 73 ILE A C 1
ATOM 566 O O . ILE A 1 73 ? -12.378 29.281 60.203 1.00 74.56 73 ILE A O 1
ATOM 570 N N . THR A 1 74 ? -12.357 31.076 61.553 1.00 76.38 74 THR A N 1
ATOM 571 C CA . THR A 1 74 ? -12.098 32.042 60.474 1.00 76.38 74 THR A CA 1
ATOM 572 C C . THR A 1 74 ? -10.733 31.818 59.827 1.00 76.38 74 THR A C 1
ATOM 574 O O . THR A 1 74 ? -10.636 31.838 58.600 1.00 76.38 74 THR A O 1
ATOM 577 N N . VAL A 1 75 ? -9.696 31.503 60.610 1.00 81.56 75 VAL A N 1
ATOM 578 C CA . VAL A 1 75 ? -8.375 31.131 60.079 1.00 81.56 75 VAL A CA 1
ATOM 579 C C . VAL A 1 75 ? -8.440 29.831 59.266 1.00 81.56 75 VAL A C 1
ATOM 581 O O . VAL A 1 75 ? -7.909 29.785 58.156 1.00 81.56 75 VAL A O 1
ATOM 584 N N . ALA A 1 76 ? -9.134 28.795 59.747 1.00 79.50 76 ALA A N 1
ATOM 585 C CA . ALA A 1 76 ? -9.284 27.527 59.026 1.00 79.50 76 ALA A CA 1
ATOM 586 C C . ALA A 1 76 ? -10.021 27.689 57.680 1.00 79.50 76 ALA A C 1
ATOM 588 O O . ALA A 1 76 ? -9.622 27.103 56.670 1.00 79.50 76 ALA A O 1
ATOM 589 N N . LEU A 1 77 ? -11.055 28.535 57.636 1.00 77.75 77 LEU A N 1
ATOM 590 C CA . LEU A 1 77 ? -11.753 28.907 56.401 1.00 77.75 77 LEU A CA 1
ATOM 591 C C . LEU A 1 77 ? -10.851 29.636 55.407 1.00 77.75 77 LEU A C 1
ATOM 593 O O . LEU A 1 77 ? -10.880 29.341 54.212 1.00 77.75 77 LEU A O 1
ATOM 597 N N . ILE A 1 78 ? -10.059 30.596 55.886 1.00 81.94 78 ILE A N 1
ATOM 598 C CA . ILE A 1 78 ? -9.123 31.345 55.043 1.00 81.94 78 ILE A CA 1
ATOM 599 C C . ILE A 1 78 ? -8.082 30.390 54.455 1.00 81.94 78 ILE A C 1
ATOM 601 O O . ILE A 1 78 ? -7.820 30.429 53.258 1.00 81.94 78 ILE A O 1
ATOM 605 N N . ILE A 1 79 ? -7.549 29.463 55.253 1.00 84.31 79 ILE A N 1
ATOM 606 C CA . ILE A 1 79 ? -6.599 28.453 54.768 1.00 84.31 79 ILE A CA 1
ATOM 607 C C . ILE A 1 79 ? -7.253 27.545 53.714 1.00 84.31 79 ILE A C 1
ATOM 609 O O . ILE A 1 79 ? -6.657 27.297 52.667 1.00 84.31 79 ILE A O 1
ATOM 613 N N . SER A 1 80 ? -8.489 27.090 53.941 1.00 80.69 80 SER A N 1
ATOM 614 C CA . SER A 1 80 ? -9.225 26.243 52.992 1.00 80.69 80 SER A CA 1
ATOM 615 C C . SER A 1 80 ? -9.540 26.964 51.674 1.00 80.69 80 SER A C 1
ATOM 617 O O . SER A 1 80 ? -9.376 26.400 50.589 1.00 80.69 80 SER A O 1
ATOM 619 N N . THR A 1 81 ? -9.942 28.238 51.731 1.00 82.56 81 THR A N 1
ATOM 620 C CA . THR A 1 81 ? -10.190 29.039 50.521 1.00 82.56 81 THR A CA 1
ATOM 621 C C . THR A 1 81 ? -8.897 29.335 49.766 1.00 82.56 81 THR A C 1
ATOM 623 O O . THR A 1 81 ? -8.869 29.183 48.547 1.00 82.56 81 THR A O 1
ATOM 626 N N . LEU A 1 82 ? -7.800 29.651 50.462 1.00 85.81 82 LEU A N 1
ATOM 627 C CA . LEU A 1 82 ? -6.480 29.825 49.849 1.00 85.81 82 LEU A CA 1
ATOM 628 C C . LEU A 1 82 ? -6.001 28.549 49.148 1.00 85.81 82 LEU A C 1
ATOM 630 O O . LEU A 1 82 ? -5.508 28.619 48.024 1.00 85.81 82 LEU A O 1
ATOM 634 N N . LEU A 1 83 ? -6.197 27.381 49.766 1.00 84.50 83 LEU A N 1
ATOM 635 C CA . LEU A 1 83 ? -5.848 26.092 49.169 1.00 84.50 83 LEU A CA 1
ATOM 636 C C . LEU A 1 83 ? -6.654 25.828 47.883 1.00 84.50 83 LEU A C 1
ATOM 638 O O . LEU A 1 83 ? -6.091 25.408 46.873 1.00 84.50 83 LEU A O 1
ATOM 642 N N . ASN A 1 84 ? -7.959 26.123 47.887 1.00 82.00 84 ASN A N 1
ATOM 643 C CA . ASN A 1 84 ? -8.813 25.990 46.701 1.00 82.00 84 ASN A CA 1
ATOM 644 C C . ASN A 1 84 ? -8.409 26.955 45.578 1.00 82.00 84 ASN A C 1
ATOM 646 O O . ASN A 1 84 ? -8.316 26.537 44.424 1.00 82.00 84 ASN A O 1
ATOM 650 N N . VAL A 1 85 ? -8.082 28.208 45.910 1.00 86.81 85 VAL A N 1
ATOM 651 C CA . VAL A 1 85 ? -7.550 29.185 44.947 1.00 86.81 85 VAL A CA 1
ATOM 652 C C . VAL A 1 85 ? -6.215 28.711 44.369 1.00 86.81 85 VAL A C 1
ATOM 654 O O . VAL A 1 85 ? -6.002 28.826 43.163 1.00 86.81 85 VAL A O 1
ATOM 657 N N . MET A 1 86 ? -5.332 28.123 45.184 1.00 85.69 86 MET A N 1
ATOM 658 C CA . MET A 1 86 ? -4.088 27.522 44.694 1.00 85.69 86 MET A CA 1
ATOM 659 C C . MET A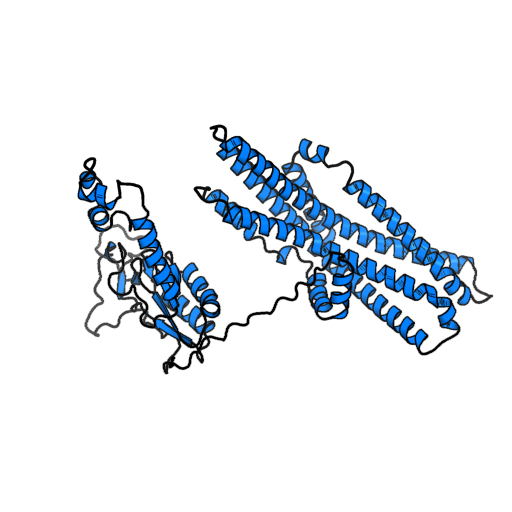 1 86 ? -4.365 26.409 43.680 1.00 85.69 86 MET A C 1
ATOM 661 O O . MET A 1 86 ? -3.803 26.441 42.584 1.00 85.69 86 MET A O 1
ATOM 665 N N . PHE A 1 87 ? -5.260 25.466 43.983 1.00 81.31 87 PHE A N 1
ATOM 666 C CA . PHE A 1 87 ? -5.631 24.420 43.029 1.00 81.31 87 PHE A CA 1
ATOM 667 C C . PHE A 1 87 ? -6.235 25.002 41.747 1.00 81.31 87 PHE A C 1
ATOM 669 O O . PHE A 1 87 ? -5.755 24.682 40.659 1.00 81.31 87 PHE A O 1
ATOM 676 N N . ASP A 1 88 ? -7.206 25.909 41.843 1.00 82.50 88 ASP A N 1
ATOM 677 C CA . ASP A 1 88 ? -7.837 26.549 40.681 1.00 82.50 88 ASP A CA 1
ATOM 678 C C . ASP A 1 88 ? -6.827 27.346 39.830 1.00 82.50 88 ASP A C 1
ATOM 680 O O . ASP A 1 88 ? -6.887 27.330 38.598 1.00 82.50 88 ASP A O 1
ATOM 684 N N . SER A 1 89 ? -5.828 27.969 40.460 1.00 84.44 89 SER A N 1
ATOM 685 C CA . SER A 1 89 ? -4.738 28.640 39.743 1.00 84.44 89 SER A CA 1
ATOM 686 C C . SER A 1 89 ? -3.855 27.657 38.966 1.00 84.44 89 SER A C 1
ATOM 688 O O . SER A 1 89 ? -3.446 27.954 37.842 1.00 84.44 89 SER A O 1
ATOM 690 N N . THR A 1 90 ? -3.623 26.449 39.499 1.00 82.62 90 THR A N 1
ATOM 691 C CA . THR A 1 90 ? -2.868 25.410 38.781 1.00 82.62 90 THR A CA 1
ATOM 692 C C . THR A 1 90 ? -3.636 24.884 37.568 1.00 82.62 90 THR A C 1
ATOM 694 O O . THR A 1 90 ? -3.037 24.659 36.517 1.00 82.62 90 THR A O 1
ATOM 697 N N . PHE A 1 91 ? -4.967 24.774 37.662 1.00 79.44 91 PHE A N 1
ATOM 698 C CA . PHE A 1 91 ? -5.825 24.433 36.525 1.00 79.44 91 PHE A CA 1
ATOM 699 C C . PHE A 1 91 ? -5.753 25.486 35.421 1.00 79.44 91 PHE A C 1
ATOM 701 O O . PHE A 1 91 ? -5.573 25.144 34.251 1.00 79.44 91 PHE A O 1
ATOM 708 N N . LEU A 1 92 ? -5.880 26.765 35.788 1.00 83.50 92 LEU A N 1
ATOM 709 C CA . LEU A 1 92 ? -5.794 27.866 34.833 1.00 83.50 92 LEU A CA 1
ATOM 710 C C . LEU A 1 92 ? -4.423 27.898 34.155 1.00 83.50 92 LEU A C 1
ATOM 712 O O . LEU A 1 92 ? -4.351 28.084 32.943 1.00 83.50 92 LEU A O 1
ATOM 716 N N . PHE A 1 93 ? -3.350 27.654 34.906 1.00 84.44 93 PHE A N 1
ATOM 717 C CA . PHE A 1 93 ? -2.002 27.566 34.354 1.00 84.44 93 PHE A CA 1
ATOM 718 C C . PHE A 1 93 ? -1.875 26.447 33.309 1.00 84.44 93 PHE A C 1
ATOM 720 O O . PHE A 1 93 ? -1.422 26.704 32.194 1.00 84.44 93 PHE A O 1
ATOM 727 N N . ILE A 1 94 ? -2.351 25.235 33.618 1.00 80.38 94 ILE A N 1
ATOM 728 C CA . ILE A 1 94 ? -2.355 24.105 32.671 1.00 80.38 94 ILE A CA 1
ATOM 729 C C . ILE A 1 94 ? -3.163 24.457 31.413 1.00 80.38 94 ILE A C 1
ATOM 731 O O . ILE A 1 94 ? -2.689 24.253 30.294 1.00 80.38 94 ILE A O 1
ATOM 735 N N . HIS A 1 95 ? -4.358 25.032 31.583 1.00 81.12 95 HIS A N 1
ATOM 736 C CA . HIS A 1 95 ? -5.209 25.458 30.470 1.00 81.12 95 HIS A CA 1
ATOM 737 C C . HIS A 1 95 ? -4.509 26.488 29.573 1.00 81.12 95 HIS A C 1
ATOM 739 O O . HIS A 1 95 ? -4.534 26.362 28.348 1.00 81.12 95 HIS A O 1
ATOM 745 N N . LEU A 1 96 ? -3.851 27.487 30.168 1.00 83.31 96 LEU A N 1
ATOM 746 C CA . LEU A 1 96 ? -3.130 28.529 29.441 1.00 83.31 96 LEU A CA 1
ATOM 747 C C . LEU A 1 96 ? -1.952 27.966 28.642 1.00 83.31 96 LEU A C 1
ATOM 749 O O . LEU A 1 96 ? -1.770 28.357 27.491 1.00 83.31 96 LEU A O 1
ATOM 753 N N . CYS A 1 97 ? -1.190 27.020 29.196 1.00 81.25 97 CYS A N 1
ATOM 754 C CA . CYS A 1 97 ? -0.086 26.383 28.476 1.00 81.25 97 CYS A CA 1
ATOM 755 C C . CYS A 1 97 ? -0.558 25.682 27.190 1.00 81.25 97 CYS A C 1
ATOM 757 O O . CYS A 1 97 ? 0.037 25.876 26.127 1.00 81.25 97 CYS A O 1
ATOM 759 N N . TYR A 1 98 ? -1.658 24.926 27.252 1.00 80.50 98 TYR A N 1
ATOM 760 C CA . TYR A 1 98 ? -2.235 24.286 26.063 1.00 80.50 98 TYR A CA 1
ATOM 761 C C . TYR A 1 98 ? -2.916 25.284 25.121 1.00 80.50 98 TYR A C 1
ATOM 763 O O . TYR A 1 98 ? -2.863 25.113 23.901 1.00 80.50 98 TYR A O 1
ATOM 771 N N . TYR A 1 99 ? -3.504 26.356 25.658 1.00 81.62 99 TYR A N 1
ATOM 772 C CA . TYR A 1 99 ? -4.055 27.455 24.863 1.00 81.62 99 TYR A CA 1
ATOM 773 C C . TYR A 1 99 ? -2.996 28.149 24.021 1.00 81.62 99 TYR A C 1
ATOM 775 O O . TYR A 1 99 ? -3.224 28.366 22.835 1.00 81.62 99 TYR A O 1
ATOM 783 N N . ILE A 1 100 ? -1.830 28.439 24.594 1.00 81.38 100 ILE A N 1
ATOM 784 C CA . ILE A 1 100 ? -0.723 29.070 23.872 1.00 81.38 100 ILE A CA 1
ATOM 785 C C . ILE A 1 100 ? -0.300 28.202 22.679 1.00 81.38 100 ILE A C 1
ATOM 787 O O . ILE A 1 100 ? -0.206 28.704 21.562 1.00 81.38 100 ILE A O 1
ATOM 791 N N . ILE A 1 101 ? -0.133 26.889 22.876 1.00 78.69 101 ILE A N 1
ATOM 792 C CA . ILE A 1 101 ? 0.213 25.962 21.785 1.00 78.69 101 ILE A CA 1
ATOM 7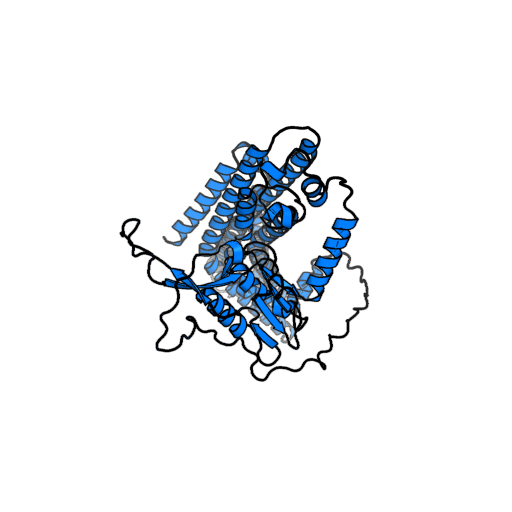93 C C . ILE A 1 101 ? -0.887 25.927 20.722 1.00 78.69 101 ILE A C 1
ATOM 795 O O . ILE A 1 101 ? -0.601 26.069 19.535 1.00 78.69 101 ILE A O 1
ATOM 799 N N . SER A 1 102 ? -2.148 25.785 21.134 1.00 76.50 102 SER A N 1
ATOM 800 C CA . SER A 1 102 ? -3.290 25.791 20.217 1.00 76.50 102 SER A CA 1
ATOM 801 C C . SER A 1 102 ? -3.382 27.091 19.414 1.00 76.50 102 SER A C 1
ATOM 803 O O . SER A 1 102 ? -3.723 27.062 18.234 1.00 76.50 102 SER A O 1
ATOM 805 N N . HIS A 1 103 ? -3.089 28.230 20.040 1.00 78.75 103 HIS A N 1
ATOM 806 C CA . HIS A 1 103 ? -3.117 29.538 19.398 1.00 78.75 103 HIS A CA 1
ATOM 807 C C . HIS A 1 103 ? -2.008 29.669 18.348 1.00 78.75 103 HIS A C 1
ATOM 809 O O . HIS A 1 103 ? -2.262 30.140 17.242 1.00 78.75 103 HIS A O 1
ATOM 815 N N . TYR A 1 104 ? -0.804 29.171 18.643 1.00 79.12 104 TYR A N 1
ATOM 816 C CA . TYR A 1 104 ? 0.277 29.119 17.660 1.00 79.12 104 TYR A CA 1
ATOM 817 C C . TYR A 1 104 ? -0.031 28.168 16.494 1.00 79.12 104 TYR A C 1
ATOM 819 O O . TYR A 1 104 ? 0.266 28.508 15.352 1.00 79.12 104 TYR A O 1
ATOM 827 N N . ILE A 1 105 ? -0.686 27.025 16.732 1.00 75.88 105 ILE A N 1
ATOM 828 C CA . ILE A 1 105 ? -1.141 26.129 15.650 1.00 75.88 105 ILE A CA 1
ATOM 829 C C . ILE A 1 105 ? -2.177 26.833 14.758 1.00 75.88 105 ILE A C 1
ATOM 831 O O . ILE A 1 105 ? -2.095 26.746 13.534 1.00 75.88 105 ILE A O 1
ATOM 835 N N . GLN A 1 106 ? -3.115 27.581 15.345 1.00 76.25 106 GLN A N 1
ATOM 836 C CA . GLN A 1 106 ? -4.076 28.389 14.583 1.00 76.25 106 GLN A CA 1
ATOM 837 C C . GLN A 1 106 ? -3.397 29.480 13.751 1.00 76.25 106 GLN A C 1
ATOM 839 O O . GLN A 1 106 ? -3.827 29.751 12.631 1.00 76.25 106 GLN A O 1
ATOM 844 N N . LEU A 1 107 ? -2.331 30.089 14.274 1.00 76.69 107 LEU A N 1
ATOM 845 C CA . LEU A 1 107 ? -1.543 31.074 13.539 1.00 76.69 107 LEU A CA 1
ATOM 846 C C . LEU A 1 107 ? -0.858 30.440 12.320 1.00 76.69 107 LEU A C 1
ATOM 848 O O . LEU A 1 107 ? -0.917 30.999 11.228 1.00 76.69 107 LEU A O 1
ATOM 852 N N . VAL A 1 108 ? -0.283 29.241 12.481 1.00 74.88 108 VAL A N 1
ATOM 853 C CA . VAL A 1 108 ? 0.272 28.460 11.363 1.00 74.88 108 VAL A CA 1
ATOM 854 C C . VAL A 1 108 ? -0.805 28.177 10.312 1.00 74.88 108 VAL A C 1
ATOM 856 O O . VAL A 1 108 ? -0.579 28.427 9.132 1.00 74.88 108 VAL A O 1
ATOM 859 N N . LEU A 1 109 ? -1.988 27.711 10.730 1.00 71.50 109 LEU A N 1
ATOM 860 C CA . LEU A 1 109 ? -3.104 27.410 9.826 1.00 71.50 109 LEU A CA 1
ATOM 861 C C . LEU A 1 109 ? -3.564 28.647 9.041 1.00 71.50 109 LEU A C 1
ATOM 863 O O . LEU A 1 109 ? -3.855 28.564 7.853 1.00 71.50 109 LEU A O 1
ATOM 867 N N . ARG A 1 110 ? -3.608 29.812 9.688 1.00 71.56 110 ARG A N 1
ATOM 868 C CA . ARG A 1 110 ? -4.020 31.055 9.033 1.00 71.56 110 ARG A CA 1
ATOM 869 C C . ARG A 1 110 ? -2.972 31.576 8.048 1.00 71.56 110 ARG A C 1
ATOM 871 O O . ARG A 1 110 ? -3.358 32.101 7.007 1.00 71.56 110 ARG A O 1
ATOM 878 N N . ASN A 1 111 ? -1.684 31.399 8.344 1.00 70.50 111 ASN A N 1
ATOM 879 C CA . ASN A 1 111 ? -0.612 31.712 7.397 1.00 70.50 111 ASN A CA 1
ATOM 880 C C . ASN A 1 111 ? -0.716 30.853 6.129 1.00 70.50 111 ASN A C 1
ATOM 882 O O . ASN A 1 111 ? -0.526 31.381 5.039 1.00 70.50 111 ASN A O 1
ATOM 886 N N . PHE A 1 112 ? -1.083 29.570 6.252 1.00 66.81 112 PHE A N 1
ATOM 887 C CA . PHE A 1 112 ? -1.351 28.724 5.082 1.00 66.81 112 PHE A CA 1
ATOM 888 C C . PHE A 1 112 ? -2.462 29.302 4.191 1.00 66.81 112 PHE A C 1
ATOM 890 O O . PHE A 1 112 ? -2.277 29.384 2.980 1.00 66.81 112 PHE A O 1
ATOM 897 N N . ASN A 1 113 ? -3.561 29.779 4.783 1.00 64.38 113 ASN A N 1
ATOM 898 C CA . ASN A 1 113 ? -4.677 30.358 4.025 1.00 64.38 113 ASN A CA 1
ATOM 899 C C . ASN A 1 113 ? -4.305 31.683 3.330 1.00 64.38 113 ASN A C 1
ATOM 901 O O . ASN A 1 113 ? -4.709 31.922 2.197 1.00 64.38 113 ASN A O 1
ATOM 905 N N . GLN A 1 114 ? -3.529 32.552 3.992 1.00 64.06 114 GLN A N 1
ATOM 906 C CA . GLN A 1 114 ? -3.078 33.816 3.389 1.00 64.06 114 GLN A CA 1
ATOM 907 C C . GLN A 1 114 ? -2.103 33.593 2.226 1.00 64.06 114 GLN A C 1
ATOM 909 O O . GLN A 1 114 ? -2.126 34.345 1.253 1.00 64.06 114 GLN A O 1
ATOM 914 N N . GLU A 1 115 ? -1.250 32.568 2.313 1.00 61.28 115 GLU A N 1
ATOM 915 C CA . GLU A 1 115 ? -0.374 32.183 1.208 1.00 61.28 115 GLU A CA 1
ATOM 916 C C . GLU A 1 115 ? -1.198 31.677 0.007 1.00 61.28 115 GLU A C 1
ATOM 918 O O . GLU A 1 115 ? -0.915 32.079 -1.119 1.00 61.28 115 GLU A O 1
ATOM 923 N N . GLU A 1 116 ? -2.250 30.881 0.230 1.00 58.09 116 GLU A N 1
ATOM 924 C CA . GLU A 1 116 ? -3.147 30.346 -0.813 1.00 58.09 116 GLU A CA 1
ATOM 925 C C . GLU A 1 116 ? -3.891 31.445 -1.599 1.00 58.09 116 GLU A C 1
ATOM 927 O O . GLU A 1 116 ? -3.835 31.458 -2.830 1.00 58.09 116 GLU A O 1
ATOM 932 N N . GLU A 1 117 ? -4.485 32.429 -0.911 1.00 57.94 117 GLU A N 1
ATOM 933 C CA . GLU A 1 117 ? -5.134 33.591 -1.549 1.00 57.94 117 GLU A CA 1
ATOM 934 C C . GLU A 1 117 ? -4.138 34.424 -2.385 1.00 57.94 117 GLU A C 1
ATOM 936 O O . GLU A 1 117 ? -4.472 34.936 -3.458 1.00 57.94 117 GLU A O 1
ATOM 941 N N . GLY A 1 118 ? -2.884 34.523 -1.928 1.00 54.06 118 GLY A N 1
ATOM 942 C CA . GLY A 1 118 ? -1.798 35.165 -2.668 1.00 54.06 118 GLY A CA 1
ATOM 943 C C . GLY A 1 118 ? -1.372 34.383 -3.916 1.00 54.06 118 GLY A C 1
ATOM 944 O O . GLY A 1 118 ? -1.100 34.991 -4.955 1.00 54.06 118 GLY A O 1
ATOM 945 N N . TYR A 1 119 ? -1.348 33.046 -3.857 1.00 54.91 119 TYR A N 1
ATOM 946 C CA . TYR A 1 119 ? -1.058 32.196 -5.020 1.00 54.91 119 TYR A CA 1
ATOM 947 C C . TYR A 1 119 ? -2.134 32.304 -6.097 1.00 54.91 119 TYR A C 1
ATOM 949 O O . TYR A 1 119 ? -1.778 32.424 -7.270 1.00 54.91 119 TYR A O 1
ATOM 957 N N . GLU A 1 120 ? -3.420 32.313 -5.735 1.00 53.38 120 GLU A N 1
ATOM 958 C CA . GLU A 1 120 ? -4.504 32.482 -6.713 1.00 53.38 120 GLU A CA 1
ATOM 959 C C . GLU A 1 120 ? -4.406 33.826 -7.453 1.00 53.38 120 GLU A C 1
ATOM 961 O O . GLU A 1 120 ? -4.579 33.881 -8.673 1.00 53.38 120 GLU A O 1
ATOM 966 N N . GLN A 1 121 ? -4.027 34.902 -6.755 1.00 52.59 121 GLN A N 1
ATOM 967 C CA . GLN A 1 121 ? -3.803 36.215 -7.371 1.00 52.59 121 GLN A CA 1
ATOM 968 C C . GLN A 1 121 ? -2.531 36.259 -8.242 1.00 52.59 121 GLN A C 1
ATOM 970 O O . GLN A 1 121 ? -2.536 36.870 -9.316 1.00 52.59 121 GLN A O 1
ATOM 975 N N . LEU A 1 122 ? -1.453 35.582 -7.829 1.00 50.47 122 LEU A N 1
ATOM 976 C CA . LEU A 1 122 ? -0.169 35.534 -8.546 1.00 50.47 122 LEU A CA 1
ATOM 977 C C . LEU A 1 122 ? -0.180 34.612 -9.775 1.00 50.47 122 LEU A C 1
ATOM 979 O O . LEU A 1 122 ? 0.529 34.893 -10.738 1.00 50.47 122 LEU A O 1
ATOM 983 N N . ILE A 1 123 ? -1.002 33.558 -9.810 1.00 51.41 123 ILE A N 1
ATOM 984 C CA . ILE A 1 123 ? -1.174 32.702 -11.002 1.00 51.41 123 ILE A CA 1
ATOM 985 C C . ILE A 1 123 ? -1.738 33.505 -12.193 1.00 51.41 123 ILE A C 1
ATOM 987 O O . ILE A 1 123 ? -1.472 33.159 -13.346 1.00 51.41 123 ILE A O 1
ATOM 991 N N . SER A 1 124 ? -2.426 34.628 -11.940 1.00 51.28 124 SER A N 1
ATOM 992 C CA . SER A 1 124 ? -2.876 35.546 -12.997 1.00 51.28 124 SER A CA 1
ATOM 993 C C . SER A 1 124 ? -1.741 36.368 -13.635 1.00 51.28 124 SER A C 1
ATOM 995 O O . SER A 1 124 ? -1.828 36.720 -14.811 1.00 51.28 124 SER A O 1
ATOM 997 N N . ASN A 1 125 ? -0.639 36.612 -12.915 1.00 46.59 125 ASN A N 1
ATOM 998 C CA . ASN A 1 125 ? 0.467 37.461 -13.360 1.00 46.59 125 ASN A CA 1
ATOM 999 C C . ASN A 1 125 ? 1.770 36.654 -13.436 1.00 46.59 125 ASN A C 1
ATOM 1001 O O . ASN A 1 125 ? 2.419 36.385 -12.431 1.00 46.59 125 ASN A O 1
ATOM 1005 N N . ARG A 1 126 ? 2.167 36.278 -14.662 1.00 49.41 126 ARG A N 1
ATOM 1006 C CA . ARG A 1 126 ? 3.365 35.473 -14.978 1.00 49.41 126 ARG A CA 1
ATOM 1007 C C . ARG A 1 126 ? 4.623 35.951 -14.227 1.00 49.41 126 ARG A C 1
ATOM 1009 O O . ARG A 1 126 ? 5.321 36.849 -14.690 1.00 49.41 126 ARG A O 1
ATOM 1016 N N . GLY A 1 127 ? 4.966 35.279 -13.132 1.00 45.72 127 GLY A N 1
ATOM 1017 C CA . GLY A 1 127 ? 6.208 35.469 -12.381 1.00 45.72 127 GLY A CA 1
ATOM 1018 C C . GLY A 1 127 ? 6.577 34.207 -11.600 1.00 45.72 127 GLY A C 1
ATOM 1019 O O . GLY A 1 127 ? 5.705 33.422 -11.247 1.00 45.72 127 GLY A O 1
ATOM 1020 N N . THR A 1 128 ? 7.874 33.973 -11.377 1.00 50.75 128 THR A N 1
ATOM 1021 C CA . THR A 1 128 ? 8.436 32.792 -10.694 1.00 50.75 128 THR A CA 1
ATOM 1022 C C . THR A 1 128 ? 8.471 32.969 -9.163 1.00 50.75 128 THR A C 1
ATOM 1024 O O . THR A 1 128 ? 9.362 33.675 -8.692 1.00 50.75 128 THR A O 1
ATOM 1027 N N . PRO A 1 129 ? 7.620 32.283 -8.362 1.00 50.34 129 PRO A N 1
ATOM 1028 C CA . PRO A 1 129 ? 7.565 32.424 -6.896 1.00 50.34 129 PRO A CA 1
ATOM 1029 C C . PRO A 1 129 ? 8.090 31.177 -6.150 1.00 50.34 129 PRO A C 1
ATOM 1031 O O . PRO A 1 129 ? 8.015 31.050 -4.930 1.00 50.34 129 PRO A O 1
ATOM 1034 N N . ARG A 1 130 ? 8.611 30.188 -6.887 1.00 52.34 130 ARG A N 1
ATOM 1035 C CA . ARG A 1 130 ? 8.696 28.803 -6.405 1.00 52.34 130 ARG A CA 1
ATOM 1036 C C . ARG A 1 130 ? 9.705 28.595 -5.271 1.00 52.34 130 ARG A C 1
ATOM 1038 O O . ARG A 1 130 ? 9.537 27.661 -4.499 1.00 52.34 130 ARG A O 1
ATOM 1045 N N . LYS A 1 131 ? 10.737 29.433 -5.136 1.00 53.41 131 LYS A N 1
ATOM 1046 C CA . LYS A 1 131 ? 11.781 29.239 -4.112 1.00 53.41 131 LYS A CA 1
ATOM 1047 C C . LYS A 1 131 ? 11.366 29.771 -2.735 1.00 53.41 131 LYS A C 1
ATOM 1049 O O . LYS A 1 131 ? 11.539 29.061 -1.750 1.00 53.41 131 LYS A O 1
ATOM 1054 N N . GLU A 1 132 ? 10.734 30.943 -2.686 1.00 55.06 132 GLU A N 1
ATOM 1055 C CA . GLU A 1 132 ? 10.223 31.543 -1.443 1.00 55.06 132 GLU A CA 1
ATOM 1056 C C . GLU A 1 132 ? 9.091 30.697 -0.831 1.00 55.06 132 GLU A C 1
ATOM 1058 O O . GLU A 1 132 ? 9.077 30.479 0.379 1.00 55.06 132 GLU A O 1
ATOM 1063 N N . SER A 1 133 ? 8.244 30.088 -1.675 1.00 59.47 133 SER A N 1
ATOM 1064 C CA . SER A 1 133 ? 7.181 29.146 -1.272 1.00 59.47 133 SER A CA 1
ATOM 1065 C C . SER A 1 133 ? 7.675 27.897 -0.535 1.00 59.47 133 SER A C 1
ATOM 1067 O O . SER A 1 133 ? 7.050 27.385 0.391 1.00 59.47 133 SER A O 1
ATOM 1069 N N . ILE A 1 134 ? 8.825 27.370 -0.959 1.00 61.25 134 ILE A N 1
ATOM 1070 C CA . ILE A 1 134 ? 9.393 26.148 -0.387 1.00 61.25 134 ILE A CA 1
ATOM 1071 C C . ILE A 1 134 ? 10.068 26.485 0.943 1.00 61.25 134 ILE A C 1
ATOM 1073 O O . ILE A 1 134 ? 10.039 25.690 1.886 1.00 61.25 134 ILE A O 1
ATOM 1077 N N . GLU A 1 135 ? 10.652 27.679 1.044 1.00 65.75 135 GLU A N 1
ATOM 1078 C CA . GLU A 1 135 ? 11.241 28.182 2.280 1.00 65.75 135 GLU A CA 1
ATOM 1079 C C . GLU A 1 135 ? 10.179 28.529 3.336 1.00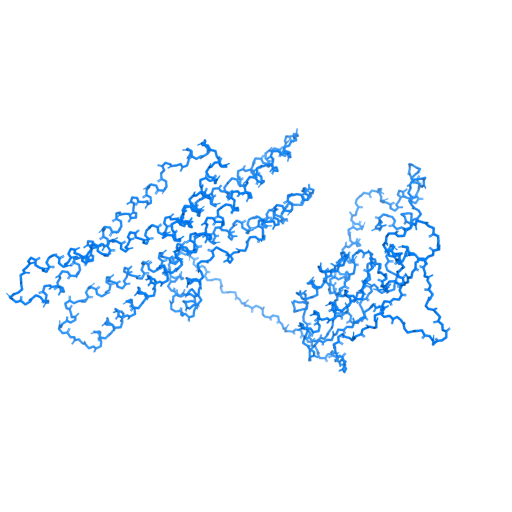 65.75 135 GLU A C 1
ATOM 1081 O O . GLU A 1 135 ? 10.404 28.210 4.509 1.00 65.75 135 GLU A O 1
ATOM 1086 N N . SER A 1 136 ? 9.016 29.082 2.954 1.00 66.00 136 SER A N 1
ATOM 1087 C CA . SER A 1 136 ? 7.879 29.306 3.869 1.00 66.00 136 SER A CA 1
ATOM 1088 C C . SER A 1 136 ? 7.308 27.983 4.387 1.00 66.00 136 SER A C 1
ATOM 1090 O O . SER A 1 136 ? 7.214 27.781 5.600 1.00 66.00 136 SER A O 1
ATOM 1092 N N . LEU A 1 137 ? 7.070 27.011 3.499 1.00 67.06 137 LEU A N 1
ATOM 1093 C CA . LEU A 1 137 ? 6.591 25.680 3.875 1.00 67.06 137 LEU A CA 1
ATOM 1094 C C . LEU A 1 137 ? 7.571 24.967 4.819 1.00 67.06 137 LEU A C 1
ATOM 1096 O O . LEU A 1 137 ? 7.175 24.427 5.853 1.00 67.06 137 LEU A O 1
ATOM 1100 N N . ARG A 1 138 ? 8.876 25.003 4.516 1.00 68.94 138 ARG A N 1
ATOM 1101 C CA . ARG A 1 138 ? 9.921 24.414 5.371 1.00 68.94 138 ARG A CA 1
ATOM 1102 C C . ARG A 1 138 ? 9.989 25.098 6.740 1.00 68.94 138 ARG A C 1
ATOM 1104 O O . ARG A 1 138 ? 10.267 24.430 7.738 1.00 68.94 138 ARG A O 1
ATOM 1111 N N . ARG A 1 139 ? 9.744 26.409 6.807 1.00 74.81 139 ARG A N 1
ATOM 1112 C CA . ARG A 1 139 ? 9.657 27.168 8.063 1.00 74.81 139 ARG A CA 1
ATOM 1113 C C . ARG A 1 139 ? 8.446 26.730 8.889 1.00 74.81 139 ARG A C 1
ATOM 1115 O O . ARG A 1 139 ? 8.617 26.429 10.067 1.00 74.81 139 ARG A O 1
ATOM 1122 N N . ASN A 1 140 ? 7.277 26.587 8.266 1.00 75.00 140 ASN A N 1
ATOM 1123 C CA . ASN A 1 140 ? 6.046 26.140 8.928 1.00 75.00 140 ASN A CA 1
ATOM 1124 C C . ASN A 1 140 ? 6.169 24.705 9.473 1.00 75.00 140 ASN A C 1
ATOM 1126 O O . ASN A 1 140 ? 5.767 24.440 10.605 1.00 75.00 140 ASN A O 1
ATOM 1130 N N . VAL A 1 141 ? 6.821 23.798 8.735 1.00 72.50 141 VAL A N 1
ATOM 1131 C CA . VAL A 1 141 ? 7.113 22.424 9.198 1.00 72.50 141 VAL A CA 1
ATOM 1132 C C . VAL A 1 141 ? 8.008 22.431 10.440 1.00 72.50 141 VAL A C 1
ATOM 1134 O O . VAL A 1 141 ? 7.750 21.704 11.400 1.00 72.50 141 VAL A O 1
ATOM 1137 N N . LYS A 1 142 ? 9.047 23.278 10.458 1.00 76.81 142 LYS A N 1
ATOM 1138 C CA . LYS A 1 142 ? 9.920 23.431 11.632 1.00 76.81 142 LYS A CA 1
ATOM 1139 C C . LYS A 1 142 ? 9.145 23.964 12.835 1.00 76.81 142 LYS A C 1
ATOM 1141 O O . LYS A 1 142 ? 9.254 23.386 13.912 1.00 76.81 142 LYS A O 1
ATOM 1146 N N . ILE A 1 143 ? 8.344 25.015 12.647 1.00 78.69 143 ILE A N 1
ATOM 1147 C CA . ILE A 1 143 ? 7.484 25.588 13.694 1.00 78.69 143 ILE A CA 1
ATOM 1148 C C . ILE A 1 143 ? 6.583 24.504 14.292 1.00 78.69 143 ILE A C 1
ATOM 1150 O O . ILE A 1 143 ? 6.536 24.333 15.509 1.00 78.69 143 ILE A O 1
ATOM 1154 N N . PHE A 1 144 ? 5.923 23.721 13.441 1.00 76.00 144 PHE A N 1
ATOM 1155 C CA . PHE A 1 144 ? 5.033 22.655 13.880 1.00 76.00 144 PHE A CA 1
ATOM 1156 C C . PHE A 1 144 ? 5.766 21.553 14.659 1.00 76.00 144 PHE A C 1
ATOM 1158 O O . PHE A 1 144 ? 5.291 21.113 15.707 1.00 76.00 144 PHE A O 1
ATOM 1165 N N . HIS A 1 145 ? 6.963 21.160 14.217 1.00 75.88 145 HIS A N 1
ATOM 1166 C CA . HIS A 1 145 ? 7.805 20.207 14.941 1.00 75.88 145 HIS A CA 1
ATOM 1167 C C . HIS A 1 145 ? 8.180 20.713 16.348 1.00 75.88 145 HIS A C 1
ATOM 1169 O O . HIS A 1 145 ? 8.107 19.957 17.321 1.00 75.88 145 HIS A O 1
ATOM 1175 N N . TYR A 1 146 ? 8.530 21.997 16.490 1.00 80.44 146 TYR A N 1
ATOM 1176 C CA . TYR A 1 146 ? 8.799 22.601 17.799 1.00 80.44 146 TYR A CA 1
ATOM 1177 C C . TYR A 1 146 ? 7.554 22.674 18.688 1.00 80.44 146 TYR A C 1
ATOM 1179 O O . TYR A 1 146 ? 7.656 22.383 19.879 1.00 80.44 146 TYR A O 1
ATOM 1187 N N . LEU A 1 147 ? 6.380 22.975 18.125 1.00 79.94 147 LEU A N 1
ATOM 1188 C CA . LEU A 1 147 ? 5.108 22.962 18.857 1.00 79.94 147 LEU A CA 1
ATOM 1189 C C . LEU A 1 147 ? 4.747 21.557 19.358 1.00 79.94 147 LEU A C 1
ATOM 1191 O O . LEU A 1 147 ? 4.359 21.399 20.515 1.00 79.94 147 LEU A O 1
ATOM 1195 N N . CYS A 1 148 ? 4.942 20.524 18.534 1.00 74.06 148 CYS A N 1
ATOM 1196 C CA . CYS A 1 148 ? 4.709 19.133 18.932 1.00 74.06 148 CYS A CA 1
ATOM 1197 C C . CYS A 1 148 ? 5.677 18.690 20.033 1.00 74.06 148 CYS A C 1
ATOM 1199 O O . CYS A 1 148 ? 5.273 18.043 21.001 1.00 74.06 148 CYS A O 1
ATOM 1201 N N . ARG A 1 149 ? 6.950 19.091 19.932 1.00 78.81 149 ARG A N 1
ATOM 1202 C CA . ARG A 1 149 ? 7.949 18.855 20.979 1.00 78.81 149 ARG A CA 1
ATOM 1203 C C . ARG A 1 149 ? 7.577 19.561 22.284 1.00 78.81 149 ARG A C 1
ATOM 1205 O O . ARG A 1 149 ? 7.629 18.929 23.334 1.00 78.81 149 ARG A O 1
ATOM 1212 N N . ALA A 1 150 ? 7.173 20.830 22.225 1.00 80.31 150 ALA A N 1
ATOM 1213 C CA . ALA A 1 150 ? 6.718 21.575 23.396 1.00 80.31 150 ALA A CA 1
ATOM 1214 C C . ALA A 1 150 ? 5.505 20.895 24.050 1.00 80.31 150 ALA A C 1
ATOM 1216 O O . ALA A 1 150 ? 5.499 20.684 25.260 1.00 80.31 150 ALA A O 1
ATOM 1217 N N . SER A 1 151 ? 4.520 20.476 23.249 1.00 78.44 151 SER A N 1
ATOM 1218 C CA . SER A 1 151 ? 3.337 19.756 23.730 1.00 78.44 151 SER A CA 1
ATOM 1219 C C . SER A 1 151 ? 3.700 18.436 24.411 1.00 78.44 151 SER A C 1
ATOM 1221 O O . SER A 1 151 ? 3.162 18.137 25.473 1.00 78.44 151 SER A O 1
ATOM 1223 N N . SER A 1 152 ? 4.625 17.660 23.839 1.00 76.94 152 SER A N 1
ATOM 1224 C CA . SER A 1 152 ? 5.081 16.393 24.424 1.00 76.94 152 SER A CA 1
ATOM 1225 C C . SER A 1 152 ? 5.770 16.603 25.776 1.00 76.94 152 SER A C 1
ATOM 1227 O O . SER A 1 152 ? 5.501 15.869 26.723 1.00 76.94 152 SER A O 1
ATOM 1229 N N . GLU A 1 153 ? 6.632 17.615 25.891 1.00 80.88 153 GLU A N 1
ATOM 1230 C CA . GLU A 1 153 ? 7.341 17.917 27.143 1.00 80.88 153 GLU A CA 1
ATOM 1231 C C . GLU A 1 153 ? 6.383 18.441 28.229 1.00 80.88 153 GLU A C 1
ATOM 1233 O O . GLU A 1 153 ? 6.543 18.114 29.405 1.00 80.88 153 GLU A O 1
ATOM 1238 N N . LEU A 1 154 ? 5.353 19.212 27.858 1.00 80.00 154 LEU A N 1
ATOM 1239 C CA . LEU A 1 154 ? 4.307 19.645 28.795 1.00 80.00 154 LEU A CA 1
ATOM 1240 C C . LEU A 1 154 ? 3.401 18.491 29.226 1.00 80.00 154 LEU A C 1
ATOM 1242 O O . LEU A 1 154 ? 3.022 18.420 30.394 1.00 80.00 154 LEU A O 1
ATOM 1246 N N . ASN A 1 155 ? 3.076 17.576 28.316 1.00 76.00 155 ASN A N 1
ATOM 1247 C CA . ASN A 1 155 ? 2.292 16.384 28.619 1.00 76.00 155 ASN A CA 1
ATOM 1248 C C . ASN A 1 155 ? 2.998 15.511 29.670 1.00 76.00 155 ASN A C 1
ATOM 1250 O O . ASN A 1 155 ? 2.402 15.117 30.673 1.00 76.00 155 ASN A O 1
ATOM 1254 N N . ASP A 1 156 ? 4.304 15.313 29.516 1.00 75.06 156 ASP A N 1
ATOM 1255 C CA . ASP A 1 156 ? 5.123 14.604 30.497 1.00 75.06 156 ASP A CA 1
ATOM 1256 C C . ASP A 1 156 ? 5.108 15.255 31.889 1.00 75.06 156 ASP A C 1
ATOM 1258 O O . ASP A 1 156 ? 5.214 14.556 32.895 1.00 75.06 156 ASP A O 1
ATOM 1262 N N . VAL A 1 157 ? 4.995 16.584 31.961 1.00 81.44 157 VAL A N 1
ATOM 1263 C CA . VAL A 1 157 ? 4.974 17.332 33.227 1.00 81.44 157 VAL A CA 1
ATOM 1264 C C . VAL A 1 157 ? 3.579 17.346 33.854 1.00 81.44 157 VAL A C 1
ATOM 1266 O O . VAL A 1 157 ? 3.451 17.213 35.071 1.00 81.44 157 VAL A O 1
ATOM 1269 N N . PHE A 1 158 ? 2.533 17.513 33.046 1.00 79.31 158 PHE A N 1
ATOM 1270 C CA . PHE A 1 158 ? 1.171 17.728 33.532 1.00 79.31 158 PHE A CA 1
ATOM 1271 C C . PHE A 1 158 ? 0.316 16.463 33.596 1.00 79.31 158 PHE A C 1
ATOM 1273 O O . PHE A 1 158 ? -0.716 16.494 34.260 1.00 79.31 158 PHE A O 1
ATOM 1280 N N . SER A 1 159 ? 0.719 15.353 32.974 1.00 75.50 159 SER A N 1
ATOM 1281 C CA . SER A 1 159 ? -0.075 14.116 32.927 1.00 75.50 159 SER A CA 1
ATOM 1282 C C . SER A 1 159 ? -0.464 13.579 34.303 1.00 75.50 159 SER A C 1
ATOM 1284 O O . SER A 1 159 ? -1.642 13.326 34.556 1.00 75.50 159 SER A O 1
ATOM 1286 N N . LEU A 1 160 ? 0.505 13.448 35.208 1.00 75.88 160 LEU A N 1
ATOM 1287 C CA . LEU A 1 160 ? 0.282 12.890 36.539 1.00 75.88 160 LEU A CA 1
ATOM 1288 C C . LEU A 1 160 ? -0.484 13.855 37.466 1.00 75.88 160 LEU A C 1
ATOM 1290 O O . LEU A 1 160 ? -1.480 13.420 38.051 1.00 75.88 160 LEU A O 1
ATOM 1294 N N . PRO A 1 161 ? -0.132 15.156 37.563 1.00 77.88 161 PRO A N 1
ATOM 1295 C CA . PRO A 1 161 ? -0.941 16.125 38.303 1.00 77.88 161 PRO A CA 1
ATOM 1296 C C . PRO A 1 161 ? -2.370 16.247 37.766 1.00 77.88 161 PRO A C 1
ATOM 1298 O O . PRO A 1 161 ? -3.313 16.230 38.550 1.00 77.88 161 PRO A O 1
ATOM 1301 N N . ALA A 1 162 ? -2.559 16.307 36.444 1.00 75.12 162 ALA A N 1
ATOM 1302 C CA . ALA A 1 162 ? -3.888 16.411 35.847 1.00 75.12 162 ALA A CA 1
ATOM 1303 C C . ALA A 1 162 ? -4.735 15.159 36.116 1.00 75.12 162 ALA A C 1
ATOM 1305 O O . ALA A 1 162 ? -5.926 15.281 36.390 1.00 75.12 162 ALA A O 1
ATOM 1306 N N . PHE A 1 163 ? -4.134 13.964 36.102 1.00 76.94 163 PHE A N 1
ATOM 1307 C CA . PHE A 1 163 ? -4.822 12.725 36.470 1.00 76.94 163 PHE A CA 1
ATOM 1308 C C . PHE A 1 163 ? -5.230 12.703 37.944 1.00 76.94 163 PHE A C 1
ATOM 1310 O O . PHE A 1 163 ? -6.369 12.367 38.262 1.00 76.94 163 PHE A O 1
ATOM 1317 N N . PHE A 1 164 ? -4.330 13.093 38.846 1.00 80.56 164 PHE A N 1
ATOM 1318 C CA . PHE A 1 164 ? -4.635 13.184 40.273 1.00 80.56 164 PHE A CA 1
ATOM 1319 C C . PHE A 1 164 ? -5.774 14.178 40.538 1.00 80.56 164 PHE A C 1
ATOM 1321 O O . PHE A 1 164 ? -6.737 13.888 41.245 1.00 80.56 164 PHE A O 1
ATOM 1328 N N . ILE A 1 165 ? -5.710 15.342 39.905 1.00 79.12 165 ILE A N 1
ATOM 1329 C CA . ILE A 1 165 ? -6.723 16.385 40.023 1.00 79.12 165 ILE A CA 1
ATOM 1330 C C . ILE A 1 165 ? -8.077 15.923 39.447 1.00 79.12 165 ILE A C 1
ATOM 1332 O O . ILE A 1 165 ? -9.126 16.148 40.045 1.00 79.12 165 ILE A O 1
ATOM 1336 N N . LEU A 1 166 ? -8.072 15.237 38.305 1.00 79.06 166 LEU A N 1
ATOM 1337 C CA . LEU A 1 166 ? -9.287 14.723 37.676 1.00 79.06 166 LEU A CA 1
ATOM 1338 C C . LEU A 1 166 ? -9.945 13.616 38.506 1.00 79.06 166 LEU A C 1
ATOM 1340 O O . LEU A 1 166 ? -11.158 13.628 38.694 1.00 79.06 166 LEU A O 1
ATOM 1344 N N . THR A 1 167 ? -9.153 12.670 39.013 1.00 80.75 167 THR A N 1
ATOM 1345 C CA . THR A 1 167 ? -9.643 11.542 39.824 1.00 80.75 167 THR A CA 1
ATOM 1346 C C . THR A 1 167 ? -10.215 12.016 41.155 1.00 80.75 167 THR A C 1
ATOM 1348 O O . THR A 1 167 ? -11.314 11.608 41.526 1.00 80.75 167 THR A O 1
ATOM 1351 N N . THR A 1 168 ? -9.524 12.932 41.837 1.00 83.50 168 THR A N 1
ATOM 1352 C CA . THR A 1 168 ? -10.009 13.537 43.086 1.00 83.50 168 THR A CA 1
ATOM 1353 C C . THR A 1 168 ? -11.305 14.319 42.877 1.00 83.50 168 THR A C 1
ATOM 1355 O O . THR A 1 168 ? -12.255 14.136 43.638 1.00 83.50 168 THR A O 1
ATOM 1358 N N . LYS A 1 169 ? -11.404 15.129 41.814 1.00 83.25 169 LYS A N 1
ATOM 1359 C CA . LYS A 1 169 ? -12.631 15.879 41.502 1.00 83.25 169 LYS A CA 1
ATOM 1360 C C . LYS A 1 169 ? -13.787 14.985 41.064 1.00 83.25 169 LYS A C 1
ATOM 1362 O O . LYS A 1 169 ? -14.917 15.235 41.465 1.00 83.25 169 LYS A O 1
ATOM 1367 N N . LEU A 1 170 ? -13.526 13.918 40.311 1.00 83.31 170 LEU A N 1
ATOM 1368 C CA . LEU A 1 170 ? -14.554 12.944 39.949 1.00 83.31 170 LEU A CA 1
ATOM 1369 C C . LEU A 1 170 ? -15.118 12.238 41.186 1.00 83.31 170 LEU A C 1
ATOM 1371 O O . LEU A 1 170 ? -16.334 12.151 41.343 1.00 83.31 170 LEU A O 1
ATOM 1375 N N . LEU A 1 171 ? -14.241 11.758 42.071 1.00 85.44 171 LEU A N 1
ATOM 1376 C CA . LEU A 1 171 ? -14.647 11.109 43.315 1.00 85.44 171 LEU A CA 1
ATOM 1377 C C . LEU A 1 171 ? -15.465 12.063 44.194 1.00 85.44 171 LEU A C 1
ATOM 1379 O O . LEU A 1 171 ? -16.456 11.653 44.799 1.00 85.44 171 LEU A O 1
ATOM 1383 N N . PHE A 1 172 ? -15.091 13.343 44.212 1.00 85.38 172 PHE A N 1
ATOM 1384 C CA . PHE A 1 172 ? -15.832 14.378 44.920 1.00 85.38 172 PHE A CA 1
ATOM 1385 C C . PHE A 1 172 ? -17.224 14.615 44.313 1.00 85.38 172 PHE A C 1
ATOM 1387 O O . PHE A 1 172 ? -18.208 14.600 45.046 1.00 85.38 172 PHE A O 1
ATOM 1394 N N . VAL A 1 173 ? -17.344 14.732 42.985 1.00 87.12 173 VAL A N 1
ATOM 1395 C CA . VAL A 1 173 ? -18.640 14.876 42.291 1.00 87.12 173 VAL A CA 1
ATOM 1396 C C . VAL A 1 173 ? -19.553 13.672 42.543 1.00 87.12 173 VAL A C 1
ATOM 1398 O O . VAL A 1 173 ? -20.739 13.858 42.813 1.00 87.12 173 VAL A O 1
ATOM 1401 N N . ILE A 1 174 ? -19.013 12.448 42.511 1.00 85.94 174 ILE A N 1
ATOM 1402 C CA . ILE A 1 174 ? -19.771 11.221 42.808 1.00 85.94 174 ILE A CA 1
ATOM 1403 C C . ILE A 1 174 ? -20.260 11.234 44.258 1.00 85.94 174 ILE A C 1
ATOM 1405 O O . ILE A 1 174 ? -21.436 10.984 44.509 1.00 85.94 174 ILE A O 1
ATOM 1409 N N . THR A 1 175 ? -19.381 11.575 45.204 1.00 85.69 175 THR A N 1
ATOM 1410 C CA . THR A 1 175 ? -19.729 11.658 46.629 1.00 85.69 175 THR A CA 1
ATOM 1411 C C . THR A 1 175 ? -20.811 12.711 46.879 1.00 85.69 175 THR A C 1
ATOM 1413 O O . THR A 1 175 ? -21.803 12.422 47.540 1.00 85.69 175 THR A O 1
ATOM 1416 N N . VAL A 1 176 ? -20.680 13.911 46.304 1.00 84.50 176 VAL A N 1
ATOM 1417 C CA . VAL A 1 176 ? -21.674 14.992 46.438 1.00 84.50 176 VAL A CA 1
ATOM 1418 C C . VAL A 1 176 ? -23.009 14.608 45.798 1.00 84.50 176 VAL A C 1
ATOM 1420 O O . VAL A 1 176 ? -24.059 14.849 46.387 1.00 84.50 176 VAL A O 1
ATOM 1423 N N . SER A 1 177 ? -22.988 13.968 44.625 1.00 83.50 177 SER A N 1
ATOM 1424 C CA . SER A 1 177 ? -24.202 13.483 43.963 1.00 83.50 177 SER A CA 1
ATOM 1425 C C . SER A 1 177 ? -24.901 12.398 44.783 1.00 83.50 177 SER A C 1
ATOM 1427 O O . SER A 1 177 ? -26.119 12.447 44.929 1.00 83.50 177 SER A O 1
ATOM 1429 N N . TYR A 1 178 ? -24.145 11.464 45.365 1.00 86.12 178 TYR A N 1
ATOM 1430 C CA . TYR A 1 178 ? -24.685 10.440 46.255 1.00 86.12 178 TYR A CA 1
ATOM 1431 C C . TYR A 1 178 ? -25.337 11.059 47.494 1.00 86.12 178 TYR A C 1
ATOM 1433 O O . TYR A 1 178 ? -26.469 10.715 47.815 1.00 86.12 178 TYR A O 1
ATOM 1441 N N . VAL A 1 179 ? -24.666 12.010 48.153 1.00 82.25 179 VAL A N 1
ATOM 1442 C CA . VAL A 1 179 ? -25.205 12.700 49.338 1.00 82.25 179 VAL A CA 1
ATOM 1443 C C . VAL A 1 179 ? -26.467 13.493 48.992 1.00 82.25 179 VAL A C 1
ATOM 1445 O O . VAL A 1 179 ? -27.437 13.448 49.745 1.00 82.25 179 VAL A O 1
ATOM 1448 N N . PHE A 1 180 ? -26.498 14.161 47.837 1.00 81.69 180 PHE A N 1
ATOM 1449 C CA . PHE A 1 180 ? -27.682 14.877 47.364 1.00 81.69 180 PHE A CA 1
ATOM 1450 C C . PHE A 1 180 ? -28.874 13.936 47.123 1.00 81.69 180 PHE A C 1
ATOM 1452 O O . PHE A 1 180 ? -29.979 14.208 47.587 1.00 81.69 180 PHE A O 1
ATOM 1459 N N . ILE A 1 181 ? -28.646 12.804 46.449 1.00 83.56 181 ILE A N 1
ATOM 1460 C CA . ILE A 1 181 ? -29.680 11.788 46.199 1.00 83.56 181 ILE A CA 1
ATOM 1461 C C . ILE A 1 181 ? -30.136 11.148 47.517 1.00 83.56 181 ILE A C 1
ATOM 1463 O O . ILE A 1 181 ? -31.329 10.960 47.731 1.00 83.56 181 ILE A O 1
ATOM 1467 N N . TYR A 1 182 ? -29.208 10.850 48.425 1.00 83.25 182 TYR A N 1
ATOM 1468 C CA . TYR A 1 182 ? -29.522 10.289 49.736 1.00 83.25 182 TYR A CA 1
ATOM 1469 C C . TYR A 1 182 ? -30.392 11.241 50.564 1.00 83.25 182 TYR A C 1
ATOM 1471 O O . TYR A 1 182 ? -31.387 10.806 51.138 1.00 83.25 182 TYR A O 1
ATOM 1479 N N . ASN A 1 183 ? -30.077 12.541 50.565 1.00 79.31 183 ASN A N 1
ATOM 1480 C CA . ASN A 1 183 ? -30.891 13.556 51.235 1.00 79.31 183 ASN A CA 1
ATOM 1481 C C . ASN A 1 183 ? -32.309 13.660 50.645 1.00 79.31 183 ASN A C 1
ATOM 1483 O O . ASN A 1 183 ? -33.261 13.910 51.374 1.00 79.31 183 ASN A O 1
ATOM 1487 N N . PHE A 1 184 ? -32.465 13.436 49.335 1.00 80.50 184 PHE A N 1
ATOM 1488 C CA . PHE A 1 184 ? -33.778 13.439 48.682 1.00 80.50 184 PHE A CA 1
ATOM 1489 C C . PHE A 1 184 ? -34.687 12.299 49.172 1.00 80.50 184 PHE A C 1
ATOM 1491 O O . PHE A 1 184 ? -35.890 12.493 49.320 1.00 80.50 184 PHE A O 1
ATOM 1498 N N . PHE A 1 185 ? -34.124 11.116 49.439 1.00 83.69 185 PHE A N 1
ATOM 1499 C CA . PHE A 1 185 ? -34.884 9.961 49.934 1.00 83.69 185 PHE A CA 1
ATOM 1500 C C . PHE A 1 185 ? -35.021 9.929 51.462 1.00 83.69 185 PHE A C 1
ATOM 1502 O O . PHE A 1 185 ? -36.011 9.411 51.980 1.00 83.69 185 PHE A O 1
ATOM 1509 N N . HIS A 1 186 ? -34.044 10.481 52.180 1.00 81.06 186 HIS A N 1
ATOM 1510 C CA . HIS A 1 186 ? -33.999 10.510 53.637 1.00 81.06 186 HIS A CA 1
ATOM 1511 C C . HIS A 1 186 ? -33.801 11.952 54.122 1.00 81.06 186 HIS A C 1
ATOM 1513 O O . HIS A 1 186 ? -32.651 12.367 54.319 1.00 81.06 186 HIS A O 1
ATOM 1519 N N . PRO A 1 187 ? -34.896 12.714 54.324 1.00 76.06 187 PRO A N 1
ATOM 1520 C CA . PRO A 1 187 ? -34.803 14.088 54.795 1.00 76.06 187 PRO A CA 1
ATOM 1521 C C . PRO A 1 187 ? -34.185 14.098 56.193 1.00 76.06 187 PRO A C 1
ATOM 1523 O O . PRO A 1 187 ? -34.740 13.552 57.147 1.00 76.06 187 PRO A O 1
ATOM 1526 N N . ASN A 1 188 ? -33.001 14.695 56.302 1.00 74.88 188 ASN A N 1
ATOM 1527 C CA . ASN A 1 188 ? -32.312 14.904 57.567 1.00 74.88 188 ASN A CA 1
ATOM 1528 C C . ASN A 1 188 ? -32.214 16.408 57.807 1.00 74.88 188 ASN A C 1
ATOM 1530 O O . ASN A 1 188 ? -31.660 17.115 56.969 1.00 74.88 188 ASN A O 1
ATOM 1534 N N . TYR A 1 189 ? -32.651 16.878 58.978 1.00 69.06 189 TYR A N 1
ATOM 1535 C CA . TYR A 1 189 ? -32.546 18.291 59.377 1.00 69.06 189 TYR A CA 1
ATOM 1536 C C . TYR A 1 189 ? -31.112 18.826 59.225 1.00 69.06 189 TYR A C 1
ATOM 1538 O O . TYR A 1 189 ? -30.886 19.942 58.772 1.00 69.06 189 TYR A O 1
ATOM 1546 N N . PHE A 1 190 ? -30.123 17.972 59.511 1.00 65.94 190 PHE A N 1
ATOM 1547 C CA . PHE A 1 190 ? -28.715 18.295 59.319 1.00 65.94 190 PHE A CA 1
ATOM 1548 C C . PHE A 1 190 ? -28.333 18.529 57.852 1.00 65.94 190 PHE A C 1
ATOM 1550 O O . PHE A 1 190 ? -27.451 19.325 57.611 1.00 65.94 190 PHE A O 1
ATOM 1557 N N . LEU A 1 191 ? -28.949 17.863 56.871 1.00 68.88 191 LEU A N 1
ATOM 1558 C CA . LEU A 1 191 ? -28.619 17.998 55.442 1.00 68.88 191 LEU A CA 1
ATOM 1559 C C . LEU A 1 191 ? -29.472 19.062 54.722 1.00 68.88 191 LEU A C 1
ATOM 1561 O O . LEU A 1 191 ? -29.108 19.487 53.624 1.00 68.88 191 LEU A O 1
ATOM 1565 N N . GLU A 1 192 ? -30.575 19.522 55.320 1.00 68.69 192 GLU A N 1
ATOM 1566 C CA . GLU A 1 192 ? -31.413 20.609 54.783 1.00 68.69 192 GLU A CA 1
ATOM 1567 C C . GLU A 1 192 ? -30.674 21.958 54.760 1.00 68.69 192 GLU A C 1
ATOM 1569 O O . GLU A 1 192 ? -30.735 22.671 53.750 1.00 68.69 192 GLU A O 1
ATOM 1574 N N . ASP A 1 193 ? -29.861 22.239 55.786 1.00 67.62 193 ASP A N 1
ATOM 1575 C CA . ASP A 1 193 ? -28.948 23.397 55.850 1.00 67.62 193 ASP A CA 1
ATOM 1576 C C . ASP A 1 193 ? -27.925 23.423 54.689 1.00 67.62 193 ASP A C 1
ATOM 1578 O O . ASP A 1 193 ? -27.373 24.469 54.344 1.00 67.62 193 ASP A O 1
ATOM 1582 N N . TYR A 1 194 ? -27.687 22.271 54.051 1.00 70.38 194 TYR A N 1
ATOM 1583 C CA . TYR A 1 194 ? -26.687 22.055 52.999 1.00 70.38 194 TYR A CA 1
ATOM 1584 C C . TYR A 1 194 ? -27.319 21.995 51.601 1.00 70.38 194 TYR A C 1
ATOM 1586 O O . TYR A 1 194 ? -26.614 21.784 50.607 1.00 70.38 194 TYR A O 1
ATOM 1594 N N . SER A 1 195 ? -28.638 22.190 51.496 1.00 70.38 195 SER A N 1
ATOM 1595 C CA . SER A 1 195 ? -29.414 21.987 50.264 1.00 70.38 195 SER A CA 1
ATOM 1596 C C . SER A 1 195 ? -28.896 22.781 49.063 1.00 70.38 195 SER A C 1
ATOM 1598 O O . SER A 1 195 ? -28.900 22.258 47.952 1.00 70.38 195 SER A O 1
ATOM 1600 N N . MET A 1 196 ? -28.392 24.002 49.275 1.00 75.25 196 MET A N 1
ATOM 1601 C CA . MET A 1 196 ? -27.831 24.851 48.212 1.00 75.25 196 MET A CA 1
ATOM 1602 C C . MET A 1 196 ? -26.327 24.635 47.985 1.00 75.25 196 MET A C 1
ATOM 1604 O O . MET A 1 196 ? -25.814 24.938 46.907 1.00 75.25 196 MET A O 1
ATOM 1608 N N . ALA A 1 197 ? -25.618 24.061 48.961 1.00 78.88 197 ALA A N 1
ATOM 1609 C CA . ALA A 1 197 ? -24.186 23.786 48.874 1.00 78.88 197 ALA A CA 1
ATOM 1610 C C . ALA A 1 197 ? -23.867 22.604 47.959 1.00 78.88 197 ALA A C 1
ATOM 1612 O O . ALA A 1 197 ? -22.956 22.689 47.133 1.00 78.88 197 ALA A O 1
ATOM 1613 N N . PHE A 1 198 ? -24.650 21.530 48.037 1.00 80.38 198 PHE A N 1
ATOM 1614 C CA . PHE A 1 198 ? -24.471 20.362 47.176 1.00 80.38 198 PHE A CA 1
ATOM 1615 C C . PHE A 1 198 ? -24.631 20.651 45.670 1.00 80.38 198 PHE A C 1
ATOM 1617 O O . PHE A 1 198 ? -23.713 20.308 44.920 1.00 80.38 198 PHE A O 1
ATOM 1624 N N . PRO A 1 199 ? -25.706 21.308 45.184 1.00 81.38 199 PRO A N 1
ATOM 1625 C CA . PRO A 1 199 ? -25.845 21.623 43.764 1.00 81.38 199 PRO A CA 1
ATOM 1626 C C . PRO A 1 199 ? -24.787 22.626 43.293 1.00 81.38 199 PRO A C 1
ATOM 1628 O O . PRO A 1 199 ? -24.273 22.480 42.186 1.00 81.38 199 PRO A O 1
ATOM 1631 N N . TYR A 1 200 ? -24.396 23.594 44.132 1.00 85.19 200 TYR A N 1
ATOM 1632 C CA . TYR A 1 200 ? -23.317 24.529 43.806 1.00 85.19 200 TYR A CA 1
ATOM 1633 C C . TYR A 1 200 ? -21.985 23.803 43.572 1.00 85.19 200 TYR A C 1
ATOM 1635 O O . TYR A 1 200 ? -21.354 23.976 42.527 1.00 85.19 200 TYR A O 1
ATOM 1643 N N . MET A 1 201 ? -21.577 22.945 44.513 1.00 82.69 201 MET A N 1
ATOM 1644 C CA . MET A 1 201 ? -20.332 22.180 44.406 1.00 82.69 201 MET A CA 1
ATOM 1645 C C . MET A 1 201 ? -20.366 21.198 43.233 1.00 82.69 201 MET A C 1
ATOM 1647 O O . MET A 1 201 ? -19.393 21.103 42.486 1.00 82.69 201 MET A O 1
ATOM 1651 N N . PHE A 1 202 ? -21.503 20.529 43.018 1.00 84.44 202 PHE A N 1
ATOM 1652 C CA . PHE A 1 202 ? -21.704 19.630 41.885 1.00 84.44 202 PHE A CA 1
ATOM 1653 C C . PHE A 1 202 ? -21.530 20.349 40.543 1.00 84.44 202 PHE A C 1
ATOM 1655 O O . PHE A 1 202 ? -20.776 19.879 39.689 1.00 84.44 202 PHE A O 1
ATOM 1662 N N . VAL A 1 203 ? -22.191 21.496 40.352 1.00 83.88 203 VAL A N 1
ATOM 1663 C CA . VAL A 1 203 ? -22.118 22.262 39.100 1.00 83.88 203 VAL A CA 1
ATOM 1664 C C . VAL A 1 203 ? -20.706 22.796 38.881 1.00 83.88 203 VAL A C 1
ATOM 1666 O O . VAL A 1 203 ? -20.145 22.599 37.804 1.00 83.88 203 VAL A O 1
ATOM 1669 N N . MET A 1 204 ? -20.097 23.412 39.897 1.00 83.56 204 MET A N 1
ATOM 1670 C CA . MET A 1 204 ? -18.765 24.007 39.760 1.00 83.56 204 MET A CA 1
ATOM 1671 C C . MET A 1 204 ? -17.682 22.961 39.479 1.00 83.56 204 MET A C 1
ATOM 1673 O O . MET A 1 204 ? -16.872 23.152 38.571 1.00 83.56 204 MET A O 1
ATOM 1677 N N . ASP A 1 205 ? -17.670 21.832 40.192 1.00 82.56 205 ASP A N 1
ATOM 1678 C CA . ASP A 1 205 ? -16.676 20.782 39.950 1.00 82.56 205 ASP A CA 1
ATOM 1679 C C . ASP A 1 205 ? -16.931 20.017 38.642 1.00 82.56 205 ASP A C 1
ATOM 1681 O O . ASP A 1 205 ? -15.973 19.642 37.963 1.00 82.56 205 ASP A O 1
ATOM 1685 N N . SER A 1 206 ? -18.188 19.890 38.202 1.00 81.06 206 SER A N 1
ATOM 1686 C CA . SER A 1 206 ? -18.511 19.364 36.866 1.00 81.06 206 SER A CA 1
ATOM 1687 C C . SER A 1 206 ? -18.001 20.281 35.751 1.00 81.06 206 SER A C 1
ATOM 1689 O O . SER A 1 206 ? -17.405 19.807 34.780 1.00 81.06 206 SER A O 1
ATOM 1691 N N . VAL A 1 207 ? -18.174 21.600 35.899 1.00 81.50 207 VAL A N 1
ATOM 1692 C CA . VAL A 1 207 ? -17.637 22.595 34.958 1.00 81.50 207 VAL A CA 1
ATOM 1693 C C . VAL A 1 207 ? -16.106 22.556 34.948 1.00 81.50 207 VAL A C 1
ATOM 1695 O O . VAL A 1 207 ? -15.516 22.540 33.870 1.00 81.50 207 VAL A O 1
ATOM 1698 N N . ARG A 1 208 ? -15.444 22.455 36.110 1.00 78.69 208 ARG A N 1
ATOM 1699 C CA . ARG A 1 208 ? -13.975 22.323 36.206 1.00 78.69 208 ARG A CA 1
ATOM 1700 C C . ARG A 1 208 ? -13.452 21.078 35.481 1.00 78.69 208 ARG A C 1
ATOM 1702 O O . ARG A 1 208 ? -12.498 21.180 34.710 1.00 78.69 208 ARG A O 1
ATOM 1709 N N . ILE A 1 209 ? -14.091 19.920 35.679 1.00 79.38 209 ILE A N 1
ATOM 1710 C CA . ILE A 1 209 ? -13.754 18.676 34.965 1.00 79.38 209 ILE A CA 1
ATOM 1711 C C . ILE A 1 209 ? -13.915 18.874 33.455 1.00 79.38 209 ILE A C 1
ATOM 1713 O O . ILE A 1 209 ? -13.023 18.517 32.684 1.00 79.38 209 ILE A O 1
ATOM 1717 N N . PHE A 1 210 ? -15.020 19.484 33.022 1.00 76.75 210 PHE A N 1
ATOM 1718 C CA . PHE A 1 210 ? -15.269 19.737 31.607 1.00 76.75 210 PHE A CA 1
ATOM 1719 C C . PHE A 1 210 ? -14.227 20.677 30.986 1.00 76.75 210 PHE A C 1
ATOM 1721 O O . PHE A 1 210 ? -13.723 20.392 29.902 1.00 76.75 210 PHE A O 1
ATOM 1728 N N . VAL A 1 211 ? -13.853 21.758 31.678 1.00 75.06 211 VAL A N 1
ATOM 1729 C CA . VAL A 1 211 ? -12.819 22.702 31.225 1.00 75.06 211 VAL A CA 1
ATOM 1730 C C . VAL A 1 211 ? -11.453 22.022 31.120 1.00 75.06 211 VAL A C 1
ATOM 1732 O O . VAL A 1 211 ? -10.759 22.220 30.121 1.00 75.06 211 VAL A O 1
ATOM 1735 N N . LEU A 1 212 ? -11.075 21.179 32.090 1.00 72.69 212 LEU A N 1
ATOM 1736 C CA . LEU A 1 212 ? -9.827 20.408 32.035 1.00 72.69 212 LEU A CA 1
ATOM 1737 C C . LEU A 1 212 ? -9.815 19.467 30.816 1.00 72.69 212 LEU A C 1
ATOM 1739 O O . LEU A 1 212 ? -8.857 19.470 30.043 1.00 72.69 212 LEU A O 1
ATOM 1743 N N . LEU A 1 213 ? -10.894 18.711 30.598 1.00 71.06 213 LEU A N 1
ATOM 1744 C CA . LEU A 1 213 ? -11.020 17.800 29.453 1.00 71.06 213 LEU A CA 1
ATOM 1745 C C . LEU A 1 213 ? -11.001 18.551 28.113 1.00 71.06 213 LEU A C 1
ATOM 1747 O O . LEU A 1 213 ? -10.292 18.151 27.191 1.00 71.06 213 LEU A O 1
ATOM 1751 N N . ALA A 1 214 ? -11.724 19.668 28.017 1.00 69.69 214 ALA A N 1
ATOM 1752 C CA . ALA A 1 214 ? -11.744 20.511 26.825 1.00 69.69 214 ALA A CA 1
ATOM 1753 C C . ALA A 1 214 ? -10.366 21.121 26.528 1.00 69.69 214 ALA A C 1
ATOM 1755 O O . ALA A 1 214 ? -9.978 21.221 25.366 1.00 69.69 214 ALA A O 1
ATOM 1756 N N . SER A 1 215 ? -9.604 21.488 27.564 1.00 68.12 215 SER A N 1
ATOM 1757 C CA . SER A 1 215 ? -8.251 22.029 27.403 1.00 68.12 215 SER A CA 1
ATOM 1758 C C . SER A 1 215 ? -7.264 21.010 26.831 1.00 68.12 215 SER A C 1
ATOM 1760 O O . SER A 1 215 ? -6.470 21.356 25.960 1.00 68.12 215 SER A O 1
ATOM 1762 N N . ALA A 1 216 ? -7.366 19.746 27.255 1.00 65.25 216 ALA A N 1
ATOM 1763 C CA . ALA A 1 216 ? -6.533 18.650 26.766 1.00 65.25 216 ALA A CA 1
ATOM 1764 C C . ALA A 1 216 ? -6.861 18.257 25.313 1.00 65.25 216 ALA A C 1
ATOM 1766 O O . ALA A 1 216 ? -5.977 17.855 24.560 1.00 65.25 216 ALA A O 1
ATOM 1767 N N . ASP A 1 217 ? -8.124 18.408 24.906 1.00 66.69 217 ASP A N 1
ATOM 1768 C CA . ASP A 1 217 ? -8.598 18.134 23.543 1.00 66.69 217 ASP A CA 1
ATOM 1769 C C . ASP A 1 217 ? -8.284 19.261 22.544 1.00 66.69 217 ASP A C 1
ATOM 1771 O O . ASP A 1 217 ? -8.296 19.047 21.330 1.00 66.69 217 ASP A O 1
ATOM 1775 N N . MET A 1 218 ? -8.021 20.473 23.034 1.00 66.31 218 MET A N 1
ATOM 1776 C CA . MET A 1 218 ? -7.856 21.667 22.209 1.00 66.31 218 MET A CA 1
ATOM 1777 C C . MET A 1 218 ? -6.693 21.583 21.200 1.00 66.31 218 MET A C 1
ATOM 1779 O O . MET A 1 218 ? -6.959 21.796 20.015 1.00 66.31 218 MET A O 1
ATOM 1783 N N . PRO A 1 219 ? -5.443 21.234 21.579 1.00 65.50 219 PRO A N 1
ATOM 1784 C CA . PRO A 1 219 ? -4.353 21.118 20.607 1.00 65.50 219 PRO A CA 1
ATOM 1785 C C . PRO A 1 219 ? -4.591 19.978 19.608 1.00 65.50 219 PRO A C 1
ATOM 1787 O O . PRO A 1 219 ? -4.318 20.146 18.424 1.00 65.50 219 PRO A O 1
ATOM 1790 N N . VAL A 1 220 ? -5.174 18.858 20.048 1.00 65.94 220 VAL A N 1
ATOM 1791 C CA . VAL A 1 220 ? -5.470 17.696 19.190 1.00 65.94 220 VAL A CA 1
ATOM 1792 C C . VAL A 1 220 ? -6.480 18.057 18.103 1.00 65.94 220 VAL A C 1
ATOM 1794 O O . VAL A 1 220 ? -6.264 17.750 16.936 1.00 65.94 220 VAL A O 1
ATOM 1797 N N . ASN A 1 221 ? -7.554 18.766 18.456 1.00 65.56 221 ASN A N 1
ATOM 1798 C CA . ASN A 1 221 ? -8.551 19.205 17.480 1.00 65.56 221 ASN A CA 1
ATOM 1799 C C . ASN A 1 221 ? -7.963 20.177 16.447 1.00 65.56 221 ASN A C 1
ATOM 1801 O O . ASN A 1 221 ? -8.326 20.107 15.276 1.00 65.56 221 ASN A O 1
ATOM 1805 N N . GLN A 1 222 ? -7.056 21.072 16.856 1.00 68.12 222 GLN A N 1
ATOM 1806 C CA . GLN A 1 222 ? -6.397 21.988 15.918 1.00 68.12 222 GLN A CA 1
ATOM 1807 C C . GLN A 1 222 ? -5.394 21.267 15.012 1.00 68.12 222 GLN A C 1
ATOM 1809 O O . GLN A 1 222 ? -5.313 21.591 13.831 1.00 68.12 222 GLN A O 1
ATOM 1814 N N . VAL A 1 223 ? -4.668 20.268 15.527 1.00 67.25 223 VAL A N 1
ATOM 1815 C CA . VAL A 1 223 ? -3.789 19.421 14.705 1.00 67.25 223 VAL A CA 1
ATOM 1816 C C . VAL A 1 223 ? -4.589 18.583 13.720 1.00 67.25 223 VAL A C 1
ATOM 1818 O O . VAL A 1 223 ? -4.211 18.508 12.557 1.00 67.25 223 VAL A O 1
ATOM 1821 N N . ARG A 1 224 ? -5.726 18.025 14.137 1.00 68.19 224 ARG A N 1
ATOM 1822 C CA . ARG A 1 224 ? -6.629 17.307 13.239 1.00 68.19 224 ARG A CA 1
ATOM 1823 C C . ARG A 1 224 ? -7.178 18.215 12.140 1.00 68.19 224 ARG A C 1
ATOM 1825 O O . ARG A 1 224 ? -7.175 17.820 10.984 1.00 68.19 224 ARG A O 1
ATOM 1832 N N . LEU A 1 225 ? -7.601 19.434 12.481 1.00 66.38 225 LEU A N 1
ATOM 1833 C CA . LEU A 1 225 ? -8.050 20.419 11.493 1.00 66.38 225 LEU A CA 1
ATOM 1834 C C . LEU A 1 225 ? -6.925 20.777 10.511 1.00 66.38 225 LEU A C 1
ATOM 1836 O O . LEU A 1 225 ? -7.158 20.858 9.310 1.00 66.38 225 LEU A O 1
ATOM 1840 N N . LEU A 1 226 ? -5.698 20.957 11.010 1.00 66.12 226 LEU A N 1
ATOM 1841 C CA . LEU A 1 226 ? -4.519 21.176 10.175 1.00 66.12 226 LEU A CA 1
ATOM 1842 C C . LEU A 1 226 ? -4.247 19.970 9.267 1.00 66.12 226 LEU A C 1
ATOM 1844 O O . LEU A 1 226 ? -3.966 20.161 8.091 1.00 66.12 226 LEU A O 1
ATOM 1848 N N . HIS A 1 227 ? -4.364 18.745 9.781 1.00 66.75 227 HIS A N 1
ATOM 1849 C CA . HIS A 1 227 ? -4.193 17.518 9.010 1.00 66.75 227 HIS A CA 1
ATOM 1850 C C . HIS A 1 227 ? -5.263 17.396 7.921 1.00 66.75 227 HIS A C 1
ATOM 1852 O O . HIS A 1 227 ? -4.907 17.208 6.766 1.00 66.75 227 HIS A O 1
ATOM 1858 N N . GLU A 1 228 ? -6.546 17.575 8.255 1.00 67.50 228 GLU A N 1
ATOM 1859 C CA . GLU A 1 228 ? -7.663 17.584 7.298 1.00 67.50 228 GLU A CA 1
ATOM 1860 C C . GLU A 1 228 ? -7.414 18.613 6.180 1.00 67.50 228 GLU A C 1
ATOM 1862 O O . GLU A 1 228 ? -7.505 18.275 5.000 1.00 67.50 228 GLU A O 1
ATOM 1867 N N . ARG A 1 229 ? -6.964 19.829 6.514 1.00 65.94 229 ARG A N 1
ATOM 1868 C CA . ARG A 1 229 ? -6.640 20.863 5.516 1.00 65.94 229 ARG A CA 1
ATOM 1869 C C . ARG A 1 229 ? -5.396 20.557 4.684 1.00 65.94 229 ARG A C 1
ATOM 1871 O O . ARG A 1 229 ? -5.421 20.729 3.472 1.00 65.94 229 ARG A O 1
ATOM 1878 N N . VAL A 1 230 ? -4.321 20.059 5.291 1.00 61.84 230 VAL A N 1
ATOM 1879 C CA . VAL A 1 230 ? -3.115 19.626 4.562 1.00 61.84 230 VAL A CA 1
ATOM 1880 C C . VAL A 1 230 ? -3.440 18.465 3.618 1.00 61.84 230 VAL A C 1
ATOM 1882 O O . VAL A 1 230 ? -2.936 18.428 2.495 1.00 61.84 230 VAL A O 1
ATOM 1885 N N . THR A 1 231 ? -4.316 17.545 4.031 1.00 60.12 231 THR A N 1
ATOM 1886 C CA . THR A 1 231 ? -4.808 16.477 3.156 1.00 60.12 231 THR A CA 1
ATOM 1887 C C . THR A 1 231 ? -5.697 17.010 2.039 1.00 60.12 231 THR A C 1
ATOM 1889 O O . THR A 1 231 ? -5.523 16.581 0.904 1.00 60.12 231 THR A O 1
ATOM 1892 N N . GLU A 1 232 ? -6.576 17.983 2.306 1.00 60.97 232 GLU A N 1
ATOM 1893 C CA . GLU A 1 232 ? -7.375 18.650 1.269 1.00 60.97 232 GLU A CA 1
ATOM 1894 C C . GLU A 1 232 ? -6.476 19.315 0.220 1.00 60.97 232 GLU A C 1
ATOM 1896 O O . GLU A 1 232 ? -6.646 19.042 -0.965 1.00 60.97 232 GLU A O 1
ATOM 1901 N N . ILE A 1 233 ? -5.464 20.081 0.641 1.00 56.41 233 ILE A N 1
ATOM 1902 C CA . ILE A 1 233 ? -4.478 20.722 -0.251 1.00 56.41 233 ILE A CA 1
ATOM 1903 C C . ILE A 1 233 ? -3.722 19.673 -1.082 1.00 56.41 233 ILE A C 1
ATOM 1905 O O . ILE A 1 233 ? -3.496 19.852 -2.281 1.00 56.41 233 ILE A O 1
ATOM 1909 N N . SER A 1 234 ? -3.352 18.542 -0.471 1.00 54.12 234 SER A N 1
ATOM 1910 C CA . SER A 1 234 ? -2.711 17.433 -1.187 1.00 54.12 234 SER A CA 1
ATOM 1911 C C . SER A 1 234 ? -3.642 16.753 -2.198 1.00 54.12 234 SER A C 1
ATOM 1913 O O . SER A 1 234 ? -3.149 16.167 -3.163 1.00 54.12 234 SER A O 1
ATOM 1915 N N . CYS A 1 235 ? -4.957 16.781 -1.973 1.00 47.22 235 CYS A N 1
ATOM 1916 C CA . CYS A 1 235 ? -5.956 16.151 -2.834 1.00 47.22 235 CYS A CA 1
ATOM 1917 C C . CYS A 1 235 ? -6.447 17.075 -3.961 1.00 47.22 235 CYS A C 1
ATOM 1919 O O . CYS A 1 235 ? -6.791 16.577 -5.031 1.00 47.22 235 CYS A O 1
ATOM 1921 N N . THR A 1 236 ? -6.459 18.395 -3.760 1.00 45.53 236 THR A N 1
ATOM 1922 C CA . THR A 1 236 ? -6.864 19.387 -4.773 1.00 45.53 236 THR A CA 1
ATOM 1923 C C . THR A 1 236 ? -5.700 19.826 -5.673 1.00 45.53 236 THR A C 1
ATOM 1925 O O . THR A 1 236 ? -5.910 20.156 -6.842 1.00 45.53 236 THR A O 1
ATOM 1928 N N . GLY A 1 237 ? -4.456 19.763 -5.182 1.00 40.97 237 GLY A N 1
ATOM 1929 C CA . GLY A 1 237 ? -3.237 20.141 -5.904 1.00 40.97 237 GLY A CA 1
ATOM 1930 C C . GLY A 1 237 ? -2.757 19.114 -6.936 1.00 40.97 237 GLY A C 1
ATOM 1931 O O . GLY A 1 237 ? -1.747 18.436 -6.744 1.00 40.97 237 GLY A O 1
ATOM 1932 N N . SER A 1 238 ? -3.445 19.024 -8.073 1.00 35.06 238 SER A N 1
ATOM 1933 C CA . SER A 1 238 ? -2.970 18.309 -9.261 1.00 35.06 238 SER A CA 1
ATOM 1934 C C . SER A 1 238 ? -1.914 19.126 -10.031 1.00 35.06 238 SER A C 1
ATOM 1936 O O . SER A 1 238 ? -2.174 20.236 -10.491 1.00 35.06 238 SER A O 1
ATOM 1938 N N . SER A 1 239 ? -0.766 18.483 -10.276 1.00 38.31 239 SER A N 1
ATOM 1939 C CA . SER A 1 239 ? 0.338 18.822 -11.197 1.00 38.31 239 SER A CA 1
ATOM 1940 C C . SER A 1 239 ? 1.595 19.500 -10.601 1.00 38.31 239 SER A C 1
ATOM 1942 O O . SER A 1 239 ? 1.625 20.651 -10.190 1.00 38.31 239 SER A O 1
ATOM 1944 N N . GLN A 1 240 ? 2.696 18.735 -10.635 1.00 40.53 240 GLN A N 1
A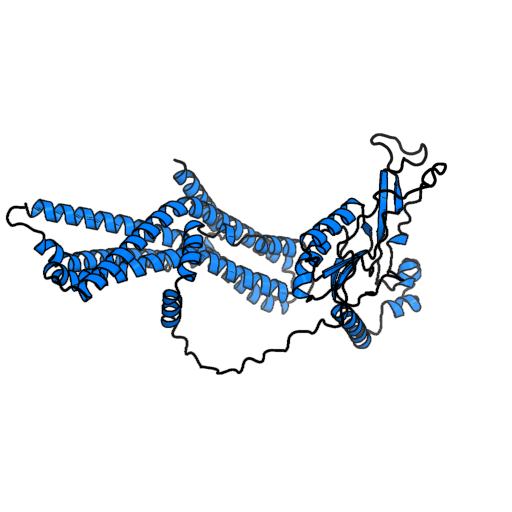TOM 1945 C CA . GLN A 1 240 ? 4.098 19.176 -10.550 1.00 40.53 240 GLN A CA 1
ATOM 1946 C C . GLN A 1 240 ? 4.608 19.837 -9.254 1.00 40.53 240 GLN A C 1
ATOM 1948 O O . GLN A 1 240 ? 5.474 20.713 -9.324 1.00 40.53 240 GLN A O 1
ATOM 1953 N N . THR A 1 241 ? 4.213 19.400 -8.061 1.00 41.62 241 THR A N 1
ATOM 1954 C CA . THR A 1 241 ? 4.899 19.820 -6.823 1.00 41.62 241 THR A CA 1
ATOM 1955 C C . THR A 1 241 ? 6.160 18.975 -6.563 1.00 41.62 241 THR A C 1
ATOM 1957 O O . THR A 1 241 ? 6.210 17.779 -6.836 1.00 41.62 241 THR A O 1
ATOM 1960 N N . SER A 1 242 ? 7.242 19.636 -6.131 1.00 53.59 242 SER A N 1
ATOM 1961 C CA . SER A 1 242 ? 8.579 19.045 -5.933 1.00 53.59 242 SER A CA 1
ATOM 1962 C C . SER A 1 242 ? 8.524 17.851 -4.971 1.00 53.59 242 SER A C 1
ATOM 1964 O O . SER A 1 242 ? 7.802 17.908 -3.978 1.00 53.59 242 SER A O 1
ATOM 1966 N N . ALA A 1 243 ? 9.328 16.808 -5.206 1.00 51.81 243 ALA A N 1
ATOM 1967 C CA . ALA A 1 243 ? 9.474 15.667 -4.294 1.00 51.81 243 ALA A CA 1
ATOM 1968 C C . ALA A 1 243 ? 9.837 16.097 -2.859 1.00 51.81 243 ALA A C 1
ATOM 1970 O O . ALA A 1 243 ? 9.461 15.423 -1.905 1.00 51.81 243 ALA A O 1
ATOM 1971 N N . GLU A 1 244 ? 10.503 17.247 -2.699 1.00 48.75 244 GLU A N 1
ATOM 1972 C CA . GLU A 1 244 ? 10.767 17.846 -1.388 1.00 48.75 244 GLU A CA 1
ATOM 1973 C C . GLU A 1 244 ? 9.497 18.361 -0.700 1.00 48.75 244 GLU A C 1
ATOM 1975 O O . GLU A 1 244 ? 9.386 18.197 0.507 1.00 48.75 244 GLU A O 1
ATOM 1980 N N . ASN A 1 245 ? 8.523 18.912 -1.435 1.00 51.59 245 ASN A N 1
ATOM 1981 C CA . ASN A 1 245 ? 7.245 19.370 -0.870 1.00 51.59 245 ASN A CA 1
ATOM 1982 C C . ASN A 1 245 ? 6.369 18.185 -0.460 1.00 51.59 245 ASN A C 1
ATOM 1984 O O . ASN A 1 245 ? 5.702 18.230 0.565 1.00 51.59 245 ASN A O 1
ATOM 1988 N N . ILE A 1 246 ? 6.405 17.098 -1.233 1.00 56.69 246 ILE A N 1
ATOM 1989 C CA . ILE A 1 246 ? 5.715 15.852 -0.880 1.00 56.69 246 ILE A CA 1
ATOM 1990 C C . ILE A 1 246 ? 6.393 15.201 0.329 1.00 56.69 246 ILE A C 1
ATOM 1992 O O . ILE A 1 246 ? 5.707 14.729 1.228 1.00 56.69 246 ILE A O 1
ATOM 1996 N N . ALA A 1 247 ? 7.728 15.226 0.406 1.00 54.44 247 ALA A N 1
ATOM 1997 C CA . ALA A 1 247 ? 8.459 14.755 1.576 1.00 54.44 247 ALA A CA 1
ATOM 1998 C C . ALA A 1 247 ? 8.137 15.603 2.818 1.00 54.44 247 ALA A C 1
ATOM 2000 O O . ALA A 1 247 ? 7.821 15.041 3.861 1.00 54.44 247 ALA A O 1
ATOM 2001 N N . THR A 1 248 ? 8.125 16.936 2.720 1.00 52.44 248 THR A N 1
ATOM 2002 C CA . THR A 1 248 ? 7.794 17.809 3.857 1.00 52.44 248 THR A CA 1
ATOM 2003 C C . THR A 1 248 ? 6.323 17.716 4.268 1.00 52.44 248 THR A C 1
ATOM 2005 O O . THR A 1 248 ? 6.031 17.679 5.464 1.00 52.44 248 THR A O 1
ATOM 2008 N N . MET A 1 249 ? 5.389 17.580 3.323 1.00 54.78 249 MET A N 1
ATOM 2009 C CA . MET A 1 249 ? 3.983 17.305 3.641 1.00 54.78 249 MET A CA 1
ATOM 2010 C C . MET A 1 249 ? 3.790 15.902 4.227 1.00 54.78 249 MET A C 1
ATOM 2012 O O . MET A 1 249 ? 3.060 15.752 5.200 1.00 54.78 249 MET A O 1
ATOM 2016 N N . SER A 1 250 ? 4.527 14.892 3.756 1.00 57.00 250 SER A N 1
ATOM 2017 C CA . SER A 1 250 ? 4.522 13.561 4.377 1.00 57.00 250 SER A CA 1
ATOM 2018 C C . SER A 1 250 ? 5.091 13.577 5.797 1.00 57.00 250 SER A C 1
ATOM 2020 O O . SER A 1 250 ? 4.570 12.874 6.653 1.00 57.00 250 SER A O 1
ATOM 2022 N N . THR A 1 251 ? 6.087 14.427 6.093 1.00 55.41 251 THR A N 1
ATOM 2023 C CA . THR A 1 251 ? 6.573 14.598 7.472 1.00 55.41 251 THR A CA 1
ATOM 2024 C C . THR A 1 251 ? 5.552 15.284 8.374 1.00 55.41 251 THR A C 1
ATOM 2026 O O . THR A 1 251 ? 5.526 14.980 9.559 1.00 55.41 251 THR A O 1
ATOM 2029 N N . LEU A 1 252 ? 4.692 16.163 7.841 1.00 56.31 252 LEU A N 1
ATOM 2030 C CA . LEU A 1 252 ? 3.572 16.737 8.599 1.00 56.31 252 LEU A CA 1
ATOM 2031 C C . LEU A 1 252 ? 2.474 15.698 8.867 1.00 56.31 252 LEU A C 1
ATOM 2033 O O . LEU A 1 252 ? 1.939 15.667 9.969 1.00 56.31 252 LEU A O 1
ATOM 2037 N N . LEU A 1 253 ? 2.190 14.824 7.895 1.00 56.75 253 LEU A N 1
ATOM 2038 C CA . LEU A 1 253 ? 1.227 13.719 8.027 1.00 56.75 253 LEU A CA 1
ATOM 2039 C C . LEU A 1 253 ? 1.740 12.574 8.922 1.00 56.75 253 LEU A C 1
ATOM 2041 O O . LEU A 1 253 ? 0.947 11.846 9.505 1.00 56.75 253 LEU A O 1
ATOM 2045 N N . GLN A 1 254 ? 3.062 12.405 9.048 1.00 55.41 254 GLN A N 1
ATOM 2046 C CA . GLN A 1 254 ? 3.697 11.411 9.930 1.00 55.41 254 GLN A CA 1
ATOM 2047 C C . GLN A 1 254 ? 3.736 11.819 11.408 1.00 55.41 254 GLN A C 1
ATOM 2049 O O . GLN A 1 254 ? 4.211 11.047 12.242 1.00 55.41 254 GLN A O 1
ATOM 2054 N N . ILE A 1 255 ? 3.301 13.030 11.757 1.00 55.97 255 ILE A N 1
ATOM 2055 C CA . ILE A 1 255 ? 3.269 13.452 13.155 1.00 55.97 255 ILE A CA 1
ATOM 2056 C C . ILE A 1 255 ? 2.038 12.832 13.814 1.00 55.97 255 ILE A C 1
ATOM 2058 O O . ILE A 1 255 ? 0.917 13.298 13.635 1.00 55.97 255 ILE A O 1
ATOM 2062 N N . ASP A 1 256 ? 2.281 11.764 14.574 1.00 52.84 256 ASP A N 1
ATOM 2063 C CA . ASP A 1 256 ? 1.250 11.003 15.278 1.00 52.84 256 ASP A CA 1
ATOM 2064 C C . ASP A 1 256 ? 0.421 11.894 16.217 1.00 52.84 256 ASP A C 1
ATOM 2066 O O . ASP A 1 256 ? 0.952 12.485 17.168 1.00 52.84 256 ASP A O 1
ATOM 2070 N N . GLU A 1 257 ? -0.902 11.898 16.020 1.00 57.47 257 GLU A N 1
ATOM 2071 C CA . GLU A 1 257 ? -1.884 12.485 16.948 1.00 57.47 257 GLU A CA 1
ATOM 2072 C C . GLU A 1 257 ? -1.692 11.968 18.389 1.00 57.47 257 GLU A C 1
ATOM 2074 O O . GLU A 1 257 ? -1.945 12.679 19.367 1.00 57.47 257 GLU A O 1
ATOM 2079 N N . ASP A 1 258 ? -1.181 10.742 18.529 1.00 52.97 258 ASP A N 1
ATOM 2080 C CA . ASP A 1 258 ? -0.954 10.065 19.804 1.00 52.97 258 ASP A CA 1
ATOM 2081 C C . ASP A 1 258 ? 0.162 10.694 20.648 1.00 52.97 258 ASP A C 1
ATOM 2083 O O . ASP A 1 258 ? 0.111 10.613 21.876 1.00 52.97 258 ASP A O 1
ATOM 2087 N N . ARG A 1 259 ? 1.129 11.400 20.040 1.00 54.94 259 ARG A N 1
ATOM 2088 C CA . ARG A 1 259 ? 2.180 12.117 20.794 1.00 54.94 259 ARG A CA 1
ATOM 2089 C C . ARG A 1 259 ? 1.650 13.339 21.545 1.00 54.94 259 ARG A C 1
ATOM 2091 O O . ARG A 1 259 ? 2.282 13.802 22.493 1.00 54.94 259 ARG A O 1
ATOM 2098 N N . ILE A 1 260 ? 0.502 13.869 21.122 1.00 57.19 260 ILE A N 1
ATOM 2099 C CA . ILE A 1 260 ? -0.099 15.100 21.658 1.00 57.19 260 ILE A CA 1
ATOM 2100 C C . ILE A 1 260 ? -1.115 14.781 22.769 1.00 57.19 260 ILE A C 1
ATOM 2102 O O . ILE A 1 260 ? -1.435 15.640 23.590 1.00 57.19 260 ILE A O 1
ATOM 2106 N N . ARG A 1 261 ? -1.597 13.534 22.857 1.00 57.28 261 ARG A N 1
ATOM 2107 C CA . ARG A 1 261 ? -2.592 13.119 23.855 1.00 57.28 261 ARG A CA 1
ATOM 2108 C C . ARG A 1 261 ? -1.997 13.001 25.260 1.00 57.28 261 ARG A C 1
ATOM 2110 O O . ARG A 1 261 ? -1.091 12.204 25.494 1.00 57.28 261 ARG A O 1
ATOM 2117 N N . LEU A 1 262 ? -2.607 13.680 26.239 1.00 55.50 262 LEU A N 1
ATOM 2118 C CA . LEU A 1 262 ? -2.471 13.304 27.652 1.00 55.50 262 LEU A CA 1
ATOM 2119 C C . LEU A 1 262 ? -2.987 11.873 27.840 1.00 55.50 262 LEU A C 1
ATOM 2121 O O . LEU A 1 262 ? -4.199 11.657 27.824 1.00 55.50 262 LEU A O 1
ATOM 2125 N N . SER A 1 263 ? -2.090 10.8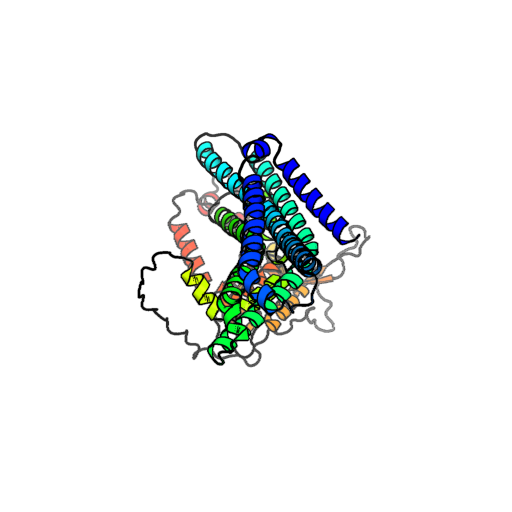95 28.017 1.00 55.84 263 SER A N 1
ATOM 2126 C CA . SER A 1 263 ? -2.470 9.471 28.024 1.00 55.84 263 SER A CA 1
ATOM 2127 C C . SER A 1 263 ? -3.493 9.145 29.119 1.00 55.84 263 SER A C 1
ATOM 2129 O O . SER A 1 263 ? -4.423 8.375 28.890 1.00 55.84 263 SER A O 1
ATOM 2131 N N . ALA A 1 264 ? -3.403 9.816 30.271 1.00 50.06 264 ALA A N 1
ATOM 2132 C CA . ALA A 1 264 ? -4.289 9.600 31.410 1.00 50.06 264 ALA A CA 1
ATOM 2133 C C . ALA A 1 264 ? -5.705 10.195 31.222 1.00 50.06 264 ALA A C 1
ATOM 2135 O O . ALA A 1 264 ? -6.698 9.560 31.575 1.00 50.06 264 ALA A O 1
ATOM 2136 N N . ILE A 1 265 ? -5.824 11.378 30.604 1.00 53.62 265 ILE A N 1
ATOM 2137 C CA . ILE A 1 265 ? -7.119 11.996 30.249 1.00 53.62 265 ILE A CA 1
ATOM 2138 C C . ILE A 1 265 ? -7.743 11.307 29.030 1.00 53.62 265 ILE A C 1
ATOM 2140 O O . ILE A 1 265 ? -8.960 11.144 28.974 1.00 53.62 265 ILE A O 1
ATOM 2144 N N . GLY A 1 266 ? -6.923 10.832 28.089 1.00 56.56 266 GLY A N 1
ATOM 2145 C CA . GLY A 1 266 ? -7.359 10.009 26.962 1.00 56.56 266 GLY A CA 1
ATOM 2146 C C . GLY A 1 266 ? -7.974 8.680 27.409 1.00 56.56 266 GLY A C 1
ATOM 2147 O O . GLY A 1 266 ? -9.038 8.316 26.912 1.00 56.56 266 GLY A O 1
ATOM 2148 N N . LEU A 1 267 ? -7.373 8.004 28.398 1.00 48.53 267 LEU A N 1
ATOM 2149 C CA . LEU A 1 267 ? -7.938 6.791 29.008 1.00 48.53 267 LEU A CA 1
ATOM 2150 C C . LEU A 1 267 ? -9.268 7.081 29.723 1.00 48.53 267 LEU A C 1
ATOM 2152 O O . LEU A 1 267 ? -10.232 6.329 29.593 1.00 48.53 267 LEU A O 1
ATOM 2156 N N . PHE A 1 268 ? -9.346 8.208 30.435 1.00 51.28 268 PHE A N 1
ATOM 2157 C CA . PHE A 1 268 ? -10.569 8.628 31.117 1.00 51.28 268 PHE A CA 1
ATOM 2158 C C . PHE A 1 268 ? -11.688 9.013 30.140 1.00 51.28 268 PHE A C 1
ATOM 2160 O O . PHE A 1 268 ? -12.850 8.704 30.377 1.00 51.28 268 PHE A O 1
ATOM 2167 N N . LYS A 1 269 ? -11.349 9.616 28.996 1.00 50.41 269 LYS A N 1
ATOM 2168 C CA . LYS A 1 269 ? -12.285 9.936 27.910 1.00 50.41 269 LYS A CA 1
ATOM 2169 C C . LYS A 1 269 ? -12.901 8.676 27.301 1.00 50.41 269 LYS A C 1
ATOM 2171 O O . LYS A 1 269 ? -14.097 8.676 27.021 1.00 50.41 269 LYS A O 1
ATOM 2176 N N . VAL A 1 270 ? -12.129 7.594 27.161 1.00 51.75 270 VAL A N 1
ATOM 2177 C CA . VAL A 1 270 ? -12.662 6.269 26.788 1.00 51.75 270 VAL A CA 1
ATOM 2178 C C . VAL A 1 270 ? -13.672 5.786 27.838 1.00 51.75 270 VAL A C 1
ATOM 2180 O O . VAL A 1 270 ? -14.756 5.341 27.470 1.00 51.75 270 VAL A O 1
ATOM 2183 N N . GLY A 1 271 ? -13.383 5.981 29.130 1.00 48.78 271 GLY A N 1
ATOM 2184 C CA . GLY A 1 271 ? -14.309 5.694 30.234 1.00 48.78 271 GLY A CA 1
ATOM 2185 C C . GLY A 1 271 ? -15.575 6.569 30.265 1.00 48.78 271 GLY A C 1
ATOM 2186 O O . GLY A 1 271 ? -16.662 6.057 30.502 1.00 48.78 271 GLY A O 1
ATOM 2187 N N . ILE A 1 272 ? -15.487 7.870 29.964 1.00 49.44 272 ILE A N 1
ATOM 2188 C CA . ILE A 1 272 ? -16.661 8.763 29.859 1.00 49.44 272 ILE A CA 1
ATOM 2189 C C . ILE A 1 272 ? -17.509 8.420 28.629 1.00 49.44 272 ILE A C 1
ATOM 2191 O O . ILE A 1 272 ? -18.733 8.508 28.686 1.00 49.44 272 ILE A O 1
ATOM 2195 N N . HIS A 1 273 ? -16.894 8.013 27.514 1.00 48.44 273 HIS A N 1
ATOM 2196 C CA . HIS A 1 273 ? -17.625 7.575 26.320 1.00 48.44 273 HIS A CA 1
ATOM 2197 C C . HIS A 1 273 ? -18.453 6.297 26.551 1.00 48.44 273 HIS A C 1
ATOM 2199 O O . HIS A 1 273 ? -19.388 6.051 25.787 1.00 48.44 273 HIS A O 1
ATOM 2205 N N . LEU A 1 274 ? -18.159 5.536 27.612 1.00 45.72 274 LEU A N 1
ATOM 2206 C CA . LEU A 1 274 ? -18.963 4.410 28.098 1.00 45.72 274 LEU A CA 1
ATOM 2207 C C . LEU A 1 274 ? -20.188 4.839 28.925 1.00 45.72 274 LEU A C 1
ATOM 2209 O O . LEU A 1 274 ? -21.068 4.012 29.142 1.00 45.72 274 LEU A O 1
ATOM 2213 N N . VAL A 1 275 ? -20.285 6.105 29.355 1.00 47.50 275 VAL A N 1
ATOM 2214 C CA . VAL A 1 275 ? -21.409 6.635 30.145 1.00 47.50 275 VAL A CA 1
ATOM 2215 C C . VAL A 1 275 ? -22.431 7.311 29.208 1.00 47.50 275 VAL A C 1
ATOM 2217 O O . VAL A 1 275 ? -22.191 8.424 28.727 1.00 47.50 275 VAL A O 1
ATOM 2220 N N . PRO A 1 276 ? -23.598 6.691 28.930 1.00 44.19 276 PRO A N 1
ATOM 2221 C CA . PRO A 1 276 ? -24.545 7.176 27.916 1.00 44.19 276 PRO A CA 1
ATOM 2222 C C . PRO A 1 276 ? -25.138 8.564 28.223 1.00 44.19 276 PRO A C 1
ATOM 2224 O O . PRO A 1 276 ? -25.460 9.325 27.310 1.00 44.19 276 PRO A O 1
ATOM 2227 N N . THR A 1 277 ? -25.237 8.928 29.503 1.00 45.38 277 THR A N 1
ATOM 2228 C CA . THR A 1 277 ? -25.826 10.183 30.003 1.00 45.38 277 THR A CA 1
ATOM 2229 C C . THR A 1 277 ? -25.026 11.434 29.631 1.00 45.38 277 THR A C 1
ATOM 2231 O O . THR A 1 277 ? -25.610 12.488 29.384 1.00 45.38 277 THR A O 1
ATOM 2234 N N . VAL A 1 278 ? -23.700 11.337 29.495 1.00 44.88 278 VAL A N 1
ATOM 2235 C CA . VAL A 1 278 ? -22.853 12.484 29.109 1.00 44.88 278 VAL A CA 1
ATOM 2236 C C . VAL A 1 278 ? -22.989 12.803 27.613 1.00 44.88 278 VAL A C 1
ATOM 2238 O O . VAL A 1 278 ? -22.880 13.959 27.199 1.00 44.88 278 VAL A O 1
ATOM 2241 N N . ARG A 1 279 ? -23.307 11.796 26.785 1.00 40.06 279 ARG A N 1
ATOM 2242 C CA . ARG A 1 279 ? -23.558 11.965 25.344 1.00 40.06 279 ARG A CA 1
ATOM 2243 C C . ARG A 1 279 ? -24.823 12.791 25.077 1.00 40.06 279 ARG A C 1
ATOM 2245 O O . ARG A 1 279 ? -24.812 13.620 24.170 1.00 40.06 279 ARG A O 1
ATOM 2252 N N . LEU A 1 280 ? -25.852 12.617 25.910 1.00 44.34 280 LEU A N 1
ATOM 2253 C CA . LEU A 1 280 ? -27.105 13.381 25.872 1.00 44.34 280 LEU A CA 1
ATOM 2254 C C . LEU A 1 280 ? -26.903 14.855 26.261 1.00 44.34 280 LEU A C 1
ATOM 2256 O O . LEU A 1 280 ? -27.379 15.747 25.562 1.00 44.34 280 LEU A O 1
ATOM 2260 N N . LEU A 1 281 ? -26.120 15.134 27.308 1.00 38.81 281 LEU A N 1
ATOM 2261 C CA . LEU A 1 281 ? -25.796 16.508 27.727 1.00 38.81 281 LEU A CA 1
ATOM 2262 C C . LEU A 1 281 ? -24.944 17.260 26.691 1.00 38.81 281 LEU A C 1
ATOM 2264 O O . LEU A 1 281 ? -25.164 18.445 26.437 1.00 38.81 281 LEU A O 1
ATOM 2268 N N . LYS A 1 282 ? -24.009 16.567 26.027 1.00 37.66 282 LYS A N 1
ATOM 2269 C CA . LYS A 1 282 ? -23.179 17.151 24.959 1.00 37.66 282 LYS A CA 1
ATOM 2270 C C . LYS A 1 282 ? -23.993 17.502 23.702 1.00 37.66 282 LYS A C 1
ATOM 2272 O O . LYS A 1 282 ? -23.641 18.451 22.999 1.00 37.66 282 LYS A O 1
ATOM 2277 N N . GLN A 1 283 ? -25.074 16.760 23.442 1.00 41.16 283 GLN A N 1
ATOM 2278 C CA . GLN A 1 283 ? -26.050 17.052 22.386 1.00 41.16 283 GLN A CA 1
ATOM 2279 C C . GLN A 1 283 ? -26.986 18.211 22.753 1.00 41.16 283 GLN A C 1
ATOM 2281 O O . GLN A 1 283 ? -27.310 19.004 21.878 1.00 41.16 283 GLN A O 1
ATOM 2286 N N . ALA A 1 284 ? -27.357 18.363 24.027 1.00 41.19 284 ALA A N 1
ATOM 2287 C CA . ALA A 1 284 ? -28.218 19.458 24.484 1.00 41.19 284 ALA A CA 1
ATOM 2288 C C . ALA A 1 284 ? -27.535 20.842 24.436 1.00 41.19 284 ALA A C 1
ATOM 2290 O O . ALA A 1 284 ? -28.194 21.843 24.172 1.00 41.19 284 ALA A O 1
ATOM 2291 N N . ALA A 1 285 ? -26.214 20.910 24.644 1.00 38.50 285 ALA A N 1
ATOM 2292 C CA . ALA A 1 285 ? -25.460 22.171 24.630 1.00 38.50 285 ALA A CA 1
ATOM 2293 C C . ALA A 1 285 ? -25.155 22.717 23.218 1.00 38.50 285 ALA A C 1
ATOM 2295 O O . ALA A 1 285 ? -24.768 23.876 23.076 1.00 38.50 285 ALA A O 1
ATOM 2296 N N . HIS A 1 286 ? -25.324 21.909 22.166 1.00 34.38 286 HIS A N 1
ATOM 2297 C CA . HIS A 1 286 ? -25.218 22.370 20.782 1.00 34.38 286 HIS A CA 1
ATOM 2298 C C . HIS A 1 286 ? -26.618 22.664 20.247 1.00 34.38 286 HIS A C 1
ATOM 2300 O O . HIS A 1 286 ? -27.216 21.835 19.565 1.00 34.38 286 HIS A O 1
ATOM 2306 N N . SER A 1 287 ? -27.127 23.867 20.511 1.00 32.84 287 SER A N 1
ATOM 2307 C CA . SER A 1 287 ? -28.296 24.420 19.821 1.00 32.84 287 SER A CA 1
ATOM 2308 C C . SER A 1 287 ? -27.956 24.740 18.358 1.00 32.84 287 SER A C 1
ATOM 2310 O O . SER A 1 287 ? -27.929 25.883 17.915 1.00 32.84 287 SER A O 1
ATOM 2312 N N . ARG A 1 288 ? -27.680 23.702 17.567 1.00 36.34 288 ARG A N 1
ATOM 2313 C CA . ARG A 1 288 ? -27.892 23.756 16.123 1.00 36.34 288 ARG A CA 1
ATOM 2314 C C . ARG A 1 288 ? -29.314 23.286 15.896 1.00 36.34 288 ARG A C 1
ATOM 2316 O O . ARG A 1 288 ? -29.675 22.210 16.358 1.00 36.34 288 ARG A O 1
ATOM 2323 N N . VAL A 1 289 ? -30.105 24.108 15.216 1.00 34.53 289 VAL A N 1
ATOM 2324 C CA . VAL A 1 289 ? -31.441 23.765 14.723 1.00 34.53 289 VAL A CA 1
ATOM 2325 C C . VAL A 1 289 ? -31.364 22.384 14.057 1.00 34.53 289 VAL A C 1
ATOM 2327 O O . VAL A 1 289 ? -30.840 22.248 12.954 1.00 34.53 289 VAL A O 1
ATOM 2330 N N . MET A 1 290 ? -31.804 21.338 14.765 1.00 35.06 290 MET A N 1
ATOM 2331 C CA . MET A 1 290 ? -31.917 19.994 14.211 1.00 35.06 290 MET A CA 1
ATOM 2332 C C . MET A 1 290 ? -33.167 19.984 13.343 1.00 35.06 290 MET A C 1
ATOM 2334 O O . MET A 1 290 ? -34.275 19.766 13.825 1.00 35.06 290 MET A O 1
ATOM 2338 N N . ILE A 1 291 ? -32.983 20.232 12.050 1.00 39.38 291 ILE A N 1
ATOM 2339 C CA . ILE A 1 291 ? -33.963 19.819 11.051 1.00 39.38 291 ILE A CA 1
ATOM 2340 C C . ILE A 1 291 ? -33.983 18.288 11.117 1.00 39.38 291 ILE A C 1
ATOM 2342 O O . ILE A 1 291 ? -33.009 17.638 10.732 1.00 39.38 291 ILE A O 1
ATOM 2346 N N . GLN A 1 292 ? -35.047 17.700 11.668 1.00 40.09 292 GLN A N 1
ATOM 2347 C CA . GLN A 1 292 ? -35.240 16.255 11.611 1.00 40.09 292 GLN A CA 1
ATOM 2348 C C . GLN A 1 292 ? -35.528 15.861 10.162 1.00 40.09 292 GLN A C 1
ATOM 2350 O O . GLN A 1 292 ? -36.665 15.894 9.703 1.00 40.09 292 GLN A O 1
ATOM 2355 N N . VAL A 1 293 ? -34.481 15.492 9.428 1.00 55.09 293 VAL A N 1
ATOM 2356 C CA . VAL A 1 293 ? -34.635 14.789 8.157 1.00 55.09 293 VAL A CA 1
ATOM 2357 C C . VAL A 1 293 ? -34.856 13.318 8.497 1.00 55.09 293 VAL A C 1
ATOM 2359 O O . VAL A 1 293 ? -33.913 12.584 8.790 1.00 55.09 293 VAL A O 1
ATOM 2362 N N . ALA A 1 294 ? -36.116 12.887 8.504 1.00 57.72 294 ALA A N 1
ATOM 2363 C CA . ALA A 1 294 ? -36.466 11.473 8.551 1.00 57.72 294 ALA A CA 1
ATOM 2364 C C . ALA A 1 294 ? -36.107 10.829 7.199 1.00 57.72 294 ALA A C 1
ATOM 2366 O O . ALA A 1 294 ? -36.920 10.771 6.283 1.00 57.72 294 ALA A O 1
ATOM 2367 N N . GLY A 1 295 ? -34.854 10.400 7.046 1.00 66.62 295 GLY A N 1
ATOM 2368 C CA . GLY A 1 295 ? -34.409 9.618 5.894 1.00 66.62 295 GLY A CA 1
ATOM 2369 C C . GLY A 1 295 ? -34.632 8.125 6.132 1.00 66.62 295 GLY A C 1
ATOM 2370 O O . GLY A 1 295 ? -34.148 7.581 7.126 1.00 66.62 295 GLY A O 1
ATOM 2371 N N . MET A 1 296 ? -35.326 7.439 5.222 1.00 77.56 296 MET A N 1
ATOM 2372 C CA . MET A 1 296 ? -35.309 5.973 5.182 1.00 77.56 296 MET A CA 1
ATOM 2373 C C . MET A 1 296 ? -33.888 5.502 4.863 1.00 77.56 296 MET A C 1
ATOM 2375 O O . MET A 1 296 ? -33.322 5.857 3.829 1.00 77.56 296 MET A O 1
ATOM 2379 N N . LYS A 1 297 ? -33.299 4.695 5.749 1.00 79.50 297 LYS A N 1
ATOM 2380 C CA . LYS A 1 297 ? -32.012 4.048 5.480 1.00 79.50 297 LYS A CA 1
ATOM 2381 C C . LYS A 1 297 ? -32.241 2.910 4.491 1.00 79.50 297 LYS A C 1
ATOM 2383 O O . LYS A 1 297 ? -32.903 1.933 4.828 1.00 79.50 297 LYS A O 1
ATOM 2388 N N . ASN A 1 298 ? -31.702 3.045 3.285 1.00 84.88 298 ASN A N 1
ATOM 2389 C CA . ASN A 1 298 ? -31.705 1.969 2.303 1.00 84.88 298 ASN A CA 1
ATOM 2390 C C . ASN A 1 298 ? -30.548 1.003 2.609 1.00 84.88 298 ASN A C 1
ATOM 2392 O O . ASN A 1 298 ? -29.386 1.350 2.394 1.00 84.88 298 ASN A O 1
ATOM 2396 N N . PHE A 1 299 ? -30.858 -0.176 3.151 1.00 86.62 299 PHE A N 1
ATOM 2397 C CA . PHE A 1 299 ? -29.874 -1.232 3.386 1.00 86.62 299 PHE A CA 1
ATOM 2398 C C . PHE A 1 299 ? -29.764 -2.098 2.134 1.00 86.62 299 PHE A C 1
ATOM 2400 O O . PHE A 1 299 ? -30.735 -2.737 1.736 1.00 86.62 299 PHE A O 1
ATOM 2407 N N . GLN A 1 300 ? -28.584 -2.117 1.518 1.00 86.44 300 GLN A N 1
ATOM 2408 C CA . GLN A 1 300 ? -28.321 -3.029 0.409 1.00 86.44 300 GLN A CA 1
ATOM 2409 C C . GLN A 1 300 ? -28.265 -4.471 0.934 1.00 86.44 300 GLN A C 1
ATOM 2411 O O . GLN A 1 300 ? -27.740 -4.691 2.032 1.00 86.44 300 GLN A O 1
ATOM 2416 N N . PRO A 1 301 ? -28.803 -5.453 0.189 1.00 89.50 301 PRO A N 1
ATOM 2417 C CA . PRO A 1 301 ? -28.645 -6.852 0.553 1.00 89.50 301 PRO A CA 1
ATOM 2418 C C . PRO A 1 301 ? -27.152 -7.225 0.545 1.00 89.50 301 PRO A C 1
ATOM 2420 O O . PRO A 1 301 ? -26.405 -6.727 -0.302 1.00 89.50 301 PRO A O 1
ATOM 2423 N N . PRO A 1 302 ? -26.697 -8.078 1.479 1.00 88.50 302 PRO A N 1
ATOM 2424 C CA . PRO A 1 302 ? -25.311 -8.523 1.504 1.00 88.50 302 PRO A CA 1
ATOM 2425 C C . PRO A 1 302 ? -24.982 -9.348 0.247 1.00 88.50 302 PRO A C 1
ATOM 2427 O O . PRO A 1 302 ? -25.870 -10.016 -0.293 1.00 88.50 302 PRO A O 1
ATOM 2430 N N . PRO A 1 303 ? -23.721 -9.329 -0.218 1.00 88.38 303 PRO A N 1
ATOM 2431 C CA . PRO A 1 303 ? -23.296 -10.142 -1.352 1.00 88.38 303 PRO A CA 1
ATOM 2432 C C . PRO A 1 303 ? -23.438 -11.640 -1.047 1.00 88.38 303 PRO A C 1
ATOM 2434 O O . PRO A 1 303 ? -23.122 -12.094 0.056 1.00 88.38 303 PRO A O 1
ATOM 2437 N N . ASP A 1 304 ? -23.901 -12.409 -2.035 1.00 91.88 304 ASP A N 1
ATOM 2438 C CA . ASP A 1 304 ? -23.993 -13.867 -1.935 1.00 91.88 304 ASP A CA 1
ATOM 2439 C C . ASP A 1 304 ? -22.653 -14.532 -2.298 1.00 91.88 304 ASP A C 1
ATOM 2441 O O . ASP A 1 304 ? -21.958 -14.122 -3.228 1.00 91.88 304 ASP A O 1
ATOM 2445 N N . TYR A 1 305 ? -22.298 -15.574 -1.546 1.00 91.75 305 TYR A N 1
ATOM 2446 C CA . TYR A 1 305 ? -21.057 -16.343 -1.679 1.00 91.75 305 TYR A CA 1
ATOM 2447 C C . TYR A 1 305 ? -21.306 -17.856 -1.782 1.00 91.75 305 TYR A C 1
ATOM 2449 O O . TYR A 1 305 ? -20.402 -18.656 -1.510 1.00 91.75 305 TYR A O 1
ATOM 2457 N N . SER A 1 306 ? -22.536 -18.257 -2.100 1.00 89.12 306 SER A N 1
ATOM 2458 C CA . SER A 1 306 ? -22.953 -19.652 -2.266 1.00 89.12 306 SER A CA 1
ATOM 2459 C C . SER A 1 306 ? -22.117 -20.395 -3.319 1.00 89.12 306 SER A C 1
ATOM 2461 O O . SER A 1 306 ? -21.681 -21.515 -3.058 1.00 89.12 306 SER A O 1
ATOM 2463 N N . ASP A 1 307 ? -21.779 -19.726 -4.423 1.00 89.88 307 ASP A N 1
ATOM 2464 C CA . ASP A 1 307 ? -21.033 -20.290 -5.559 1.00 89.88 307 ASP A CA 1
ATOM 2465 C C . ASP A 1 307 ? -19.531 -20.529 -5.301 1.00 89.88 307 ASP A C 1
ATOM 2467 O O . ASP A 1 307 ? -18.834 -21.105 -6.137 1.00 89.88 307 ASP A O 1
ATOM 2471 N N . ILE A 1 308 ? -18.983 -20.054 -4.175 1.00 90.88 308 ILE A N 1
ATOM 2472 C CA . ILE A 1 308 ? -17.536 -20.093 -3.920 1.00 90.88 308 ILE A CA 1
ATOM 2473 C C . ILE A 1 308 ? -17.170 -21.281 -3.034 1.00 90.88 308 ILE A C 1
ATOM 2475 O O . ILE A 1 308 ? -17.413 -21.289 -1.820 1.00 90.88 308 ILE A O 1
ATOM 2479 N N . GLU A 1 309 ? -16.490 -22.247 -3.645 1.00 91.19 309 GLU A N 1
ATOM 2480 C CA . GLU A 1 309 ? -15.881 -23.391 -2.972 1.00 91.19 309 GLU A CA 1
ATOM 2481 C C . GLU A 1 309 ? -14.431 -23.097 -2.562 1.00 91.19 309 GLU A C 1
ATOM 2483 O O . GLU A 1 309 ? -13.653 -22.492 -3.303 1.00 91.19 309 GLU A O 1
ATOM 2488 N N . LEU A 1 310 ? -14.059 -23.522 -1.353 1.00 93.06 310 LEU A N 1
ATOM 2489 C CA . LEU A 1 310 ? -12.722 -23.307 -0.803 1.00 93.06 310 LEU A CA 1
ATOM 2490 C C . LEU A 1 310 ? -11.824 -24.524 -1.061 1.00 93.06 310 LEU A C 1
ATOM 2492 O O . LEU A 1 310 ? -12.269 -25.658 -0.876 1.00 93.06 310 LEU A O 1
ATOM 2496 N N . PRO A 1 311 ? -10.544 -24.319 -1.421 1.00 94.19 311 PRO A N 1
ATOM 2497 C CA . PRO A 1 311 ? -9.603 -25.418 -1.583 1.00 94.19 311 PRO A CA 1
ATOM 2498 C C . PRO A 1 311 ? -9.206 -26.022 -0.230 1.00 94.19 311 PRO A C 1
ATOM 2500 O O . PRO A 1 311 ? -9.141 -25.325 0.782 1.00 94.19 311 PRO A O 1
ATOM 2503 N N . GLU A 1 312 ? -8.817 -27.301 -0.234 1.00 93.38 312 GLU A N 1
ATOM 2504 C CA . GLU A 1 312 ? -8.349 -28.027 0.962 1.00 93.38 312 GLU A CA 1
ATOM 2505 C C . GLU A 1 312 ? -7.173 -27.316 1.662 1.00 93.38 312 GLU A C 1
ATOM 2507 O O . GLU A 1 312 ? -7.066 -27.297 2.888 1.00 93.38 312 GLU A O 1
ATOM 2512 N N . LYS A 1 313 ? -6.282 -26.696 0.876 1.00 94.69 313 LYS A N 1
ATOM 2513 C CA . LYS A 1 313 ? -5.115 -25.950 1.366 1.00 94.69 313 LYS A CA 1
ATOM 2514 C C . LYS A 1 313 ? -5.261 -24.462 1.033 1.00 94.69 313 LYS A C 1
ATOM 2516 O O . LYS A 1 313 ? -4.723 -24.024 0.017 1.00 94.69 313 LYS A O 1
ATOM 2521 N N . PRO A 1 314 ? -5.945 -23.674 1.883 1.00 95.69 314 PRO A N 1
ATOM 2522 C CA . PRO A 1 314 ? -6.237 -22.269 1.598 1.00 95.69 314 PRO A CA 1
ATOM 2523 C C . PRO A 1 314 ? -5.019 -21.347 1.729 1.00 95.69 314 PRO A C 1
ATOM 2525 O O . PRO A 1 314 ? -4.951 -20.315 1.073 1.00 95.69 314 PRO A O 1
ATOM 2528 N N . LYS A 1 315 ? -4.043 -21.687 2.576 1.00 96.62 315 LYS A N 1
ATOM 2529 C CA . LYS A 1 315 ? -2.874 -20.834 2.846 1.00 96.62 315 LYS A CA 1
ATOM 2530 C C . LYS A 1 315 ? -1.845 -20.880 1.714 1.00 96.62 315 LYS A C 1
ATOM 2532 O O . LYS A 1 315 ? -1.638 -21.923 1.093 1.00 96.62 315 LYS A O 1
ATOM 2537 N N . LEU A 1 316 ? -1.096 -19.787 1.542 1.00 96.44 316 LEU A N 1
ATOM 2538 C CA . LEU A 1 316 ? 0.029 -19.739 0.607 1.00 96.44 316 LEU A CA 1
ATOM 2539 C C . LEU A 1 316 ? 1.092 -20.765 0.994 1.00 96.44 316 LEU A C 1
ATOM 2541 O O . LEU A 1 316 ? 1.663 -20.726 2.093 1.00 96.44 316 LEU A O 1
ATOM 2545 N N . GLN A 1 317 ? 1.373 -21.655 0.047 1.00 95.50 317 GLN A N 1
ATOM 2546 C CA . GLN A 1 317 ? 2.367 -22.707 0.196 1.00 95.50 317 GLN A CA 1
ATOM 2547 C C . GLN A 1 317 ? 3.788 -22.142 0.230 1.00 95.50 317 GLN A C 1
ATOM 2549 O O . GLN A 1 317 ? 4.078 -21.067 -0.303 1.00 95.50 317 GLN A O 1
ATOM 2554 N N . TYR A 1 318 ? 4.682 -22.893 0.862 1.00 96.19 318 TYR A N 1
ATOM 2555 C CA . TYR A 1 318 ? 6.114 -22.636 0.820 1.00 96.19 318 TYR A CA 1
ATOM 2556 C C . TYR A 1 318 ? 6.655 -22.813 -0.610 1.00 96.19 318 TYR A C 1
ATOM 2558 O O . TYR A 1 318 ? 6.197 -23.688 -1.345 1.00 96.19 318 TYR A O 1
ATOM 2566 N N . LYS A 1 319 ? 7.619 -21.981 -1.012 1.00 95.25 319 LYS A N 1
ATOM 2567 C CA . LYS A 1 319 ? 8.348 -22.111 -2.283 1.00 95.25 319 LYS A CA 1
ATOM 2568 C C . LYS A 1 319 ? 9.811 -22.366 -1.976 1.00 95.25 319 LYS A C 1
ATOM 2570 O O . LYS A 1 319 ? 10.359 -21.708 -1.102 1.00 95.25 319 LYS A O 1
ATOM 2575 N N . ASP A 1 320 ? 10.454 -23.253 -2.722 1.00 95.62 320 ASP A N 1
ATOM 2576 C CA . ASP A 1 320 ? 11.865 -23.550 -2.497 1.00 95.62 320 ASP A CA 1
ATOM 2577 C C . ASP A 1 320 ? 12.755 -22.345 -2.807 1.00 95.62 320 ASP A C 1
ATOM 2579 O O . ASP A 1 320 ? 12.574 -21.640 -3.801 1.00 95.62 320 ASP A O 1
ATOM 2583 N N . LYS A 1 321 ? 13.759 -22.111 -1.958 1.00 96.06 321 LYS A N 1
ATOM 2584 C CA . LYS A 1 321 ? 14.745 -21.035 -2.154 1.00 96.06 321 LYS A CA 1
ATOM 2585 C C . LYS A 1 321 ? 15.669 -21.283 -3.344 1.00 96.06 321 LYS A C 1
ATOM 2587 O O . LYS A 1 321 ? 16.179 -20.333 -3.941 1.00 96.06 321 LYS A O 1
ATOM 2592 N N . VAL A 1 322 ? 15.946 -22.551 -3.620 1.00 94.81 322 VAL A N 1
ATOM 2593 C CA . VAL A 1 322 ? 16.891 -23.005 -4.638 1.00 94.81 322 VAL A CA 1
ATOM 2594 C C . VAL A 1 322 ? 16.182 -24.049 -5.495 1.00 94.81 322 VAL A C 1
ATOM 2596 O O . VAL A 1 322 ? 15.582 -24.959 -4.925 1.00 94.81 322 VAL A O 1
ATOM 2599 N N . PRO A 1 323 ? 16.260 -23.956 -6.833 1.00 94.19 323 PRO A N 1
ATOM 2600 C CA . PRO A 1 323 ? 15.736 -24.995 -7.705 1.00 94.19 323 PRO A CA 1
ATOM 2601 C C . PRO A 1 323 ? 16.409 -26.339 -7.433 1.00 94.19 323 PRO A C 1
ATOM 2603 O O . PRO A 1 323 ? 17.625 -26.406 -7.231 1.00 94.19 323 PRO A O 1
ATOM 2606 N N . THR A 1 324 ? 15.630 -27.412 -7.474 1.00 92.19 324 THR A N 1
ATOM 2607 C CA . THR A 1 324 ? 16.153 -28.772 -7.403 1.00 92.19 324 THR A CA 1
ATOM 2608 C C . THR A 1 324 ? 16.742 -29.161 -8.759 1.00 92.19 324 THR A C 1
ATOM 2610 O O . THR A 1 324 ? 16.107 -29.028 -9.804 1.00 92.19 324 THR A O 1
ATOM 2613 N N . TYR A 1 325 ? 17.995 -29.614 -8.752 1.00 90.62 325 TYR A N 1
ATOM 2614 C CA . TYR A 1 325 ? 18.685 -30.126 -9.936 1.00 90.62 325 TYR A CA 1
ATOM 2615 C C . TYR A 1 325 ? 18.942 -31.621 -9.762 1.00 90.62 325 TYR A C 1
ATOM 2617 O O . TYR A 1 325 ? 19.060 -32.106 -8.636 1.00 90.62 325 TYR A O 1
ATOM 2625 N N . ALA A 1 326 ? 19.056 -32.351 -10.874 1.00 92.81 326 ALA A N 1
ATOM 2626 C CA . ALA A 1 326 ? 19.467 -33.750 -10.830 1.00 92.81 326 ALA A CA 1
ATOM 2627 C C . ALA A 1 326 ? 20.839 -33.878 -10.130 1.00 92.81 326 ALA A C 1
ATOM 2629 O O . ALA A 1 326 ? 21.695 -33.019 -10.358 1.00 92.81 326 ALA A O 1
ATOM 2630 N N . PRO A 1 327 ? 21.095 -34.938 -9.336 1.00 90.94 327 PRO A N 1
ATOM 2631 C CA . PRO A 1 327 ? 22.297 -35.044 -8.496 1.00 90.94 327 PRO A CA 1
ATOM 2632 C C . PRO A 1 327 ? 23.627 -34.835 -9.238 1.00 90.94 327 PRO A C 1
ATOM 2634 O O . PRO A 1 327 ? 24.565 -34.261 -8.692 1.00 90.94 327 PRO A O 1
ATOM 2637 N N . ASN A 1 328 ? 23.695 -35.242 -10.508 1.00 93.06 328 ASN A N 1
ATOM 2638 C CA . ASN A 1 328 ? 24.902 -35.150 -11.334 1.00 93.06 328 ASN A CA 1
ATOM 2639 C C . ASN A 1 328 ? 25.018 -33.826 -12.115 1.00 93.06 328 ASN A C 1
ATOM 2641 O O . ASN A 1 328 ? 26.016 -33.591 -12.799 1.00 93.06 328 ASN A O 1
ATOM 2645 N N . MET A 1 329 ? 24.010 -32.953 -12.045 1.00 92.69 329 MET A N 1
ATOM 2646 C CA . MET A 1 329 ? 23.968 -31.699 -12.790 1.00 92.69 329 MET A CA 1
ATOM 2647 C C . MET A 1 329 ? 24.406 -30.530 -11.907 1.00 92.69 329 MET A C 1
ATOM 2649 O O . MET A 1 329 ? 23.773 -30.194 -10.909 1.00 92.69 329 MET A O 1
ATOM 2653 N N . LYS A 1 330 ? 25.474 -29.839 -12.317 1.00 88.94 330 LYS A N 1
ATOM 2654 C CA . LYS A 1 330 ? 25.870 -28.580 -11.675 1.00 88.94 330 LYS A CA 1
ATOM 2655 C C . LYS A 1 330 ? 24.884 -27.466 -12.059 1.00 88.94 330 LYS A C 1
ATOM 2657 O O . LYS A 1 330 ? 24.584 -27.334 -13.248 1.00 88.94 330 LYS A O 1
ATOM 2662 N N . PRO A 1 331 ? 24.443 -26.614 -11.113 1.00 92.75 331 PRO A N 1
ATOM 2663 C CA . PRO A 1 331 ? 23.541 -25.511 -11.424 1.00 92.75 331 PRO A CA 1
ATOM 2664 C C . PRO A 1 331 ? 24.119 -24.578 -12.504 1.00 92.75 331 PRO A C 1
ATOM 2666 O O . PRO A 1 331 ? 25.232 -24.054 -12.341 1.00 92.75 331 PRO A O 1
ATOM 2669 N N . PRO A 1 332 ? 23.400 -24.346 -13.616 1.00 92.81 332 PRO A N 1
ATOM 2670 C CA . PRO A 1 332 ? 23.924 -23.567 -14.728 1.00 92.81 332 PRO A CA 1
ATOM 2671 C C . PRO A 1 332 ? 23.997 -22.076 -14.377 1.00 92.81 332 PRO A C 1
ATOM 2673 O O . PRO A 1 332 ? 23.050 -21.477 -13.873 1.00 92.81 332 PRO A O 1
ATOM 2676 N N . LYS A 1 333 ? 25.122 -21.419 -14.690 1.00 94.69 333 LYS A N 1
ATOM 2677 C CA . LYS A 1 333 ? 25.274 -19.965 -14.495 1.00 94.69 333 LYS A CA 1
ATOM 2678 C C . LYS A 1 333 ? 24.663 -19.199 -15.673 1.00 94.69 333 LYS A C 1
ATOM 2680 O O . LYS A 1 333 ? 25.223 -19.207 -16.762 1.00 94.69 333 LYS A O 1
ATOM 2685 N N . MET A 1 334 ? 23.633 -18.387 -15.444 1.00 94.31 334 MET A N 1
ATOM 2686 C CA . MET A 1 334 ? 22.977 -17.602 -16.507 1.00 94.31 334 MET A CA 1
ATOM 2687 C C . MET A 1 334 ? 23.456 -16.141 -16.572 1.00 94.31 334 MET A C 1
ATOM 2689 O O . MET A 1 334 ? 23.822 -15.548 -15.556 1.00 94.31 334 MET A O 1
ATOM 2693 N N . ALA A 1 335 ? 23.510 -15.532 -17.762 1.00 94.31 335 ALA A N 1
ATOM 2694 C CA . ALA A 1 335 ? 23.676 -14.078 -17.892 1.00 94.31 335 ALA A CA 1
ATOM 2695 C C . ALA A 1 335 ? 22.508 -13.323 -17.220 1.00 94.31 335 ALA A C 1
ATOM 2697 O O . ALA A 1 335 ? 21.407 -13.853 -17.105 1.00 94.31 335 ALA A O 1
ATOM 2698 N N . LYS A 1 336 ? 22.717 -12.066 -16.801 1.00 91.00 336 LYS A N 1
ATOM 2699 C CA . LYS A 1 336 ? 21.712 -11.308 -16.025 1.00 91.00 336 LYS A CA 1
ATOM 2700 C C . LYS A 1 336 ? 20.377 -11.081 -16.757 1.00 91.00 336 LYS A C 1
ATOM 2702 O O . LYS A 1 336 ? 19.392 -10.836 -16.071 1.00 91.00 336 LYS A O 1
ATOM 2707 N N . ARG A 1 337 ? 20.358 -11.129 -18.100 1.00 94.94 337 ARG A N 1
ATOM 2708 C CA . ARG A 1 337 ? 19.164 -11.024 -18.969 1.00 94.94 337 ARG A CA 1
ATOM 2709 C C . ARG A 1 337 ? 18.126 -9.999 -18.467 1.00 94.94 337 ARG A C 1
ATOM 2711 O O . ARG A 1 337 ? 17.050 -10.359 -18.003 1.00 94.94 337 ARG A O 1
ATOM 2718 N N . LEU A 1 338 ? 18.469 -8.708 -18.542 1.00 93.94 338 LEU A N 1
ATOM 2719 C CA . LEU A 1 338 ? 17.610 -7.608 -18.060 1.00 93.94 338 LEU A CA 1
ATOM 2720 C C . LEU A 1 338 ? 16.297 -7.469 -18.849 1.00 93.94 338 LEU A C 1
ATOM 2722 O O . LEU A 1 338 ? 15.307 -6.968 -18.328 1.00 93.94 338 LEU A O 1
ATOM 2726 N N . ASN A 1 339 ? 16.266 -7.982 -20.080 1.00 93.88 339 ASN A N 1
ATOM 2727 C CA . ASN A 1 339 ? 15.069 -8.067 -20.916 1.00 93.88 339 ASN A CA 1
ATOM 2728 C C . ASN A 1 339 ? 13.923 -8.881 -20.288 1.00 93.88 339 ASN A C 1
ATOM 2730 O O . ASN A 1 339 ? 12.777 -8.708 -20.690 1.00 93.88 339 ASN A O 1
ATOM 2734 N N . LEU A 1 340 ? 14.205 -9.741 -19.303 1.00 94.81 340 LEU A N 1
ATOM 2735 C CA . LEU A 1 340 ? 13.177 -10.502 -18.588 1.00 94.81 340 LEU A CA 1
ATOM 2736 C C . LEU A 1 340 ? 12.272 -9.619 -17.719 1.00 94.81 340 LEU A C 1
ATOM 2738 O O . LEU A 1 340 ? 11.169 -10.043 -17.411 1.00 94.81 340 LEU A O 1
ATOM 2742 N N . MET A 1 341 ? 12.707 -8.407 -17.366 1.00 95.12 341 MET A N 1
ATOM 2743 C CA . MET A 1 341 ? 11.921 -7.450 -16.573 1.00 95.12 341 MET A CA 1
ATOM 2744 C C . MET A 1 341 ? 11.367 -6.298 -17.421 1.00 95.12 341 MET A C 1
ATOM 2746 O O . MET A 1 341 ? 10.520 -5.544 -16.953 1.00 95.12 341 MET A O 1
ATOM 2750 N N . ARG A 1 342 ? 11.866 -6.122 -18.652 1.00 94.94 342 ARG A N 1
ATOM 2751 C CA . ARG A 1 342 ? 11.493 -4.992 -19.508 1.00 94.94 342 ARG A CA 1
ATOM 2752 C C . ARG A 1 342 ? 10.193 -5.282 -20.263 1.00 94.94 342 ARG A C 1
ATOM 2754 O O . ARG A 1 342 ? 10.047 -6.353 -20.864 1.00 94.94 342 ARG A O 1
ATOM 2761 N N . GLY A 1 343 ? 9.307 -4.289 -20.293 1.00 95.62 343 GLY A N 1
ATOM 2762 C CA . GLY A 1 343 ? 8.043 -4.326 -21.027 1.00 95.62 343 GLY A CA 1
ATOM 2763 C C . GLY A 1 343 ? 6.879 -4.958 -20.256 1.00 95.62 343 GLY A C 1
ATOM 2764 O O . GLY A 1 343 ? 7.015 -5.251 -19.066 1.00 95.62 343 GLY A O 1
ATOM 2765 N N . PRO A 1 344 ? 5.745 -5.180 -20.942 1.00 96.56 344 PRO A N 1
ATOM 2766 C CA . PRO A 1 344 ? 4.555 -5.781 -20.358 1.00 96.56 344 PRO A CA 1
ATOM 2767 C C . PRO A 1 344 ? 4.690 -7.297 -20.192 1.00 96.56 344 PRO A C 1
ATOM 2769 O O . PRO A 1 344 ? 5.376 -7.976 -20.968 1.00 96.56 344 PRO A O 1
ATOM 2772 N N . GLU A 1 345 ? 3.984 -7.826 -19.199 1.00 96.62 345 GLU A N 1
ATOM 2773 C CA . GLU A 1 345 ? 3.735 -9.252 -19.036 1.00 96.62 345 GLU A CA 1
ATOM 2774 C C . GLU A 1 345 ? 2.772 -9.758 -20.130 1.00 96.62 345 GLU A C 1
ATOM 2776 O O . GLU A 1 345 ? 1.730 -9.141 -20.356 1.00 96.62 345 GLU A O 1
ATOM 2781 N N . PRO A 1 346 ? 3.102 -10.862 -20.829 1.00 94.00 346 PRO A N 1
ATOM 2782 C CA . PRO A 1 346 ? 2.262 -11.374 -21.910 1.00 94.00 346 PRO A CA 1
ATOM 2783 C C . PRO A 1 346 ? 1.160 -12.341 -21.454 1.00 94.00 346 PRO A C 1
ATOM 2785 O O . PRO A 1 346 ? 0.135 -12.420 -22.117 1.00 94.00 346 PRO A O 1
ATOM 2788 N N . ILE A 1 347 ? 1.385 -13.113 -20.383 1.00 94.19 347 ILE A N 1
ATOM 2789 C CA . ILE A 1 347 ? 0.535 -14.266 -20.026 1.00 94.19 347 ILE A CA 1
ATOM 2790 C C . ILE A 1 347 ? -0.171 -14.038 -18.687 1.00 94.19 347 ILE A C 1
ATOM 2792 O O . ILE A 1 347 ? -1.391 -14.119 -18.595 1.00 94.19 347 ILE A O 1
ATOM 2796 N N . HIS A 1 348 ? 0.580 -13.740 -17.626 1.00 95.62 348 HIS A N 1
ATOM 2797 C CA . HIS A 1 348 ? 0.059 -13.713 -16.255 1.00 95.62 348 HIS A CA 1
ATOM 2798 C C . HIS A 1 348 ? -0.519 -12.349 -15.856 1.00 95.62 348 HIS A C 1
ATOM 2800 O O . HIS A 1 348 ? -0.227 -11.842 -14.773 1.00 95.62 348 HIS A O 1
ATOM 2806 N N . THR A 1 349 ? -1.309 -11.752 -16.745 1.00 95.44 349 THR A N 1
ATOM 2807 C CA . THR A 1 349 ? -1.861 -10.398 -16.575 1.00 95.44 349 THR A CA 1
ATOM 2808 C C . THR A 1 349 ? -3.270 -10.417 -15.986 1.00 95.44 349 THR A C 1
ATOM 2810 O O . THR A 1 349 ? -3.658 -9.498 -15.276 1.00 95.44 349 THR A O 1
ATOM 2813 N N . GLU A 1 350 ? -4.043 -11.471 -16.250 1.00 94.12 350 GLU A N 1
ATOM 2814 C CA . GLU A 1 350 ? -5.429 -11.582 -15.787 1.00 94.12 350 GLU A CA 1
ATOM 2815 C C . GLU A 1 350 ? -5.563 -12.443 -14.531 1.00 94.12 350 GLU A C 1
ATOM 2817 O O . GLU A 1 350 ? -4.761 -13.359 -14.301 1.00 94.12 350 GLU A O 1
ATOM 2822 N N . PHE A 1 351 ? -6.599 -12.153 -13.739 1.00 94.88 351 PHE A N 1
ATOM 2823 C CA . PHE A 1 351 ? -6.953 -12.932 -12.558 1.00 94.88 351 PHE A CA 1
ATOM 2824 C C . PHE A 1 351 ? -7.629 -14.246 -12.949 1.00 94.88 351 PHE A C 1
ATOM 2826 O O . PHE A 1 351 ? -8.632 -14.225 -13.659 1.00 94.88 351 PHE A O 1
ATOM 2833 N N . ILE A 1 352 ? -7.126 -15.376 -12.447 1.00 94.69 352 ILE A N 1
ATOM 2834 C CA . ILE A 1 352 ? -7.725 -16.695 -12.713 1.00 94.69 352 ILE A CA 1
ATOM 2835 C C . ILE A 1 352 ? -9.030 -16.833 -11.927 1.00 94.69 352 ILE A C 1
ATOM 2837 O O . ILE A 1 352 ? -10.068 -17.143 -12.503 1.00 94.69 352 ILE A O 1
ATOM 2841 N N . HIS A 1 353 ? -8.995 -16.520 -10.629 1.00 92.88 353 HIS A N 1
ATOM 2842 C CA . HIS A 1 353 ? -10.159 -16.628 -9.740 1.00 92.88 353 HIS A CA 1
ATOM 2843 C C . HIS A 1 353 ? -11.077 -15.393 -9.774 1.00 92.88 353 HIS A C 1
ATOM 2845 O O . HIS A 1 353 ? -12.056 -15.344 -9.043 1.00 92.88 353 HIS A O 1
ATOM 2851 N N . LYS A 1 354 ? -10.759 -14.382 -10.599 1.00 94.25 354 LYS A N 1
ATOM 2852 C CA . LYS A 1 354 ? -11.565 -13.161 -10.825 1.00 94.25 354 LYS A CA 1
ATOM 2853 C C . LYS A 1 354 ? -12.018 -12.404 -9.558 1.00 94.25 354 LYS A C 1
ATOM 2855 O O . LYS A 1 354 ? -13.035 -11.721 -9.589 1.00 94.25 354 LYS A O 1
ATOM 2860 N N . GLN A 1 355 ? -11.252 -12.476 -8.468 1.00 94.00 355 GLN A N 1
ATOM 2861 C CA . GLN A 1 355 ? -11.558 -11.776 -7.214 1.00 94.00 355 GLN A CA 1
ATOM 2862 C C . GLN A 1 355 ? -10.536 -10.677 -6.919 1.00 94.00 355 GLN A C 1
ATOM 2864 O O . GLN A 1 355 ? -10.698 -9.557 -7.410 1.00 94.00 355 GLN A O 1
ATOM 2869 N N . TYR A 1 356 ? -9.481 -10.975 -6.156 1.00 96.88 356 TYR A N 1
ATOM 2870 C CA . TYR A 1 356 ? -8.545 -9.969 -5.654 1.00 96.88 356 TYR A CA 1
ATOM 2871 C C . TYR A 1 356 ? -7.090 -10.405 -5.822 1.00 96.88 356 TYR A C 1
ATOM 2873 O O . TYR A 1 356 ? -6.771 -11.594 -5.900 1.00 96.88 356 TYR A O 1
ATOM 2881 N N . GLY A 1 357 ? -6.172 -9.442 -5.828 1.00 97.19 357 GLY A N 1
ATOM 2882 C CA . GLY A 1 357 ? -4.752 -9.753 -5.739 1.00 97.19 357 GLY A CA 1
ATOM 2883 C C . GLY A 1 357 ? -3.835 -8.554 -5.915 1.00 97.19 357 GLY A C 1
ATOM 2884 O O . GLY A 1 357 ? -4.258 -7.398 -5.900 1.00 97.19 357 GLY A O 1
ATOM 2885 N N . ILE A 1 358 ? -2.546 -8.854 -6.055 1.00 98.00 358 ILE A N 1
ATOM 2886 C CA . ILE A 1 358 ? -1.484 -7.852 -6.190 1.00 98.00 358 ILE A CA 1
ATOM 2887 C C . ILE A 1 358 ? -0.943 -7.886 -7.613 1.00 98.00 358 ILE A C 1
ATOM 2889 O O . ILE A 1 358 ? -0.484 -8.931 -8.080 1.00 98.00 358 ILE A O 1
ATOM 2893 N N . VAL A 1 359 ? -0.942 -6.731 -8.274 1.00 97.75 359 VAL A N 1
ATOM 2894 C CA . VAL A 1 359 ? -0.434 -6.554 -9.639 1.00 97.75 359 VAL A CA 1
ATOM 2895 C C . VAL A 1 359 ? 0.820 -5.688 -9.615 1.00 97.75 359 VAL A C 1
ATOM 2897 O O . VAL A 1 359 ? 0.844 -4.618 -9.003 1.00 97.75 359 VAL A O 1
ATOM 2900 N N . ALA A 1 360 ? 1.873 -6.138 -10.296 1.00 97.88 360 ALA A N 1
ATOM 2901 C CA . ALA A 1 360 ? 3.093 -5.365 -10.486 1.00 97.88 360 ALA A CA 1
ATOM 2902 C C . ALA A 1 360 ? 2.856 -4.228 -11.492 1.00 97.88 360 ALA A C 1
ATOM 2904 O O . ALA A 1 360 ? 2.434 -4.473 -12.617 1.00 97.88 360 ALA A O 1
ATOM 2905 N N . LEU A 1 361 ? 3.172 -2.986 -11.130 1.00 96.38 361 LEU A N 1
ATOM 2906 C CA . LEU A 1 361 ? 3.118 -1.833 -12.041 1.00 96.38 361 LEU A CA 1
ATOM 2907 C C . LEU A 1 361 ? 4.434 -1.638 -12.801 1.00 96.38 361 LEU A C 1
ATOM 2909 O O . LEU A 1 361 ? 4.449 -1.087 -13.898 1.00 96.38 361 LEU A O 1
ATOM 2913 N N . CYS A 1 362 ? 5.546 -2.104 -12.231 1.00 95.75 362 CYS A N 1
ATOM 2914 C CA . CYS A 1 362 ? 6.871 -2.024 -12.837 1.00 95.75 362 CYS A CA 1
ATOM 2915 C C . CYS A 1 362 ? 7.575 -3.384 -12.802 1.00 95.75 362 CYS A C 1
ATOM 2917 O O . CYS A 1 362 ? 7.283 -4.229 -11.958 1.00 95.75 362 CYS A O 1
ATOM 2919 N N . GLY A 1 363 ? 8.525 -3.583 -13.718 1.00 95.75 363 GLY A N 1
ATOM 2920 C CA . GLY A 1 363 ? 9.360 -4.779 -13.731 1.00 95.75 363 GLY A CA 1
ATOM 2921 C C . GLY A 1 363 ? 10.439 -4.757 -12.647 1.00 95.75 363 GLY A C 1
ATOM 2922 O O . GLY A 1 363 ? 10.969 -3.702 -12.298 1.00 95.75 363 GLY A O 1
ATOM 2923 N N . GLY A 1 364 ? 10.802 -5.930 -12.132 1.00 96.25 364 GLY A N 1
ATOM 2924 C CA . GLY A 1 364 ? 11.806 -6.063 -11.077 1.00 96.25 364 GLY A CA 1
ATOM 2925 C C . GLY A 1 364 ? 12.156 -7.512 -10.753 1.00 96.25 364 GLY A C 1
ATOM 2926 O O . GLY A 1 364 ? 11.704 -8.443 -11.416 1.00 96.25 364 GLY A O 1
ATOM 2927 N N . ARG A 1 365 ? 12.993 -7.719 -9.731 1.00 96.81 365 ARG A N 1
ATOM 2928 C CA . ARG A 1 365 ? 13.366 -9.054 -9.234 1.00 96.81 365 ARG A CA 1
ATOM 2929 C C . ARG A 1 365 ? 12.740 -9.316 -7.876 1.00 96.81 365 ARG A C 1
ATOM 2931 O O . ARG A 1 365 ? 12.901 -8.517 -6.956 1.00 96.81 365 ARG A O 1
ATOM 2938 N N . LEU A 1 366 ? 12.108 -10.473 -7.735 1.00 97.19 366 LEU A N 1
ATOM 2939 C CA . LEU A 1 366 ? 11.696 -11.003 -6.444 1.00 97.19 366 LEU A CA 1
ATOM 2940 C C . LEU A 1 366 ? 12.771 -11.938 -5.908 1.00 97.19 366 LEU A C 1
ATOM 2942 O O . LEU A 1 366 ? 13.067 -12.978 -6.495 1.00 97.19 366 LEU A O 1
ATOM 2946 N N . ASN A 1 367 ? 13.351 -11.549 -4.777 1.00 96.88 367 ASN A N 1
ATOM 2947 C CA . ASN A 1 367 ? 14.219 -12.414 -3.998 1.00 96.88 367 ASN A CA 1
ATOM 2948 C C . ASN A 1 367 ? 13.361 -13.388 -3.187 1.00 96.88 367 ASN A C 1
ATOM 2950 O O . ASN A 1 367 ? 12.222 -13.080 -2.835 1.00 96.88 367 ASN A O 1
ATOM 2954 N N . TYR A 1 368 ? 13.947 -14.518 -2.793 1.00 97.25 368 TYR A N 1
ATOM 2955 C CA . TYR A 1 368 ? 13.288 -15.470 -1.897 1.00 97.25 368 TYR A CA 1
ATOM 2956 C C . TYR A 1 368 ? 12.751 -14.816 -0.609 1.00 97.25 368 TYR A C 1
ATOM 2958 O O . TYR A 1 368 ? 11.631 -15.095 -0.200 1.00 97.25 368 TYR A O 1
ATOM 2966 N N . GLY A 1 369 ? 13.507 -13.888 -0.008 1.00 97.31 369 GLY A N 1
ATOM 2967 C CA . GLY A 1 369 ? 13.062 -13.174 1.195 1.00 97.31 369 GLY A CA 1
ATOM 2968 C C . GLY A 1 369 ? 11.776 -12.365 0.988 1.00 97.31 369 GLY A C 1
ATOM 2969 O O . GLY A 1 369 ? 10.965 -12.277 1.901 1.00 97.31 369 GLY A O 1
ATOM 2970 N N . HIS A 1 370 ? 11.545 -11.833 -0.218 1.00 97.31 370 HIS A N 1
ATOM 2971 C CA . HIS A 1 370 ? 10.294 -11.139 -0.535 1.00 97.31 370 HIS A CA 1
ATOM 2972 C C . HIS A 1 370 ? 9.132 -12.128 -0.649 1.00 97.31 370 HIS A C 1
ATOM 2974 O O . HIS A 1 370 ? 8.061 -11.851 -0.125 1.00 97.31 370 HIS A O 1
ATOM 2980 N N . LEU A 1 371 ? 9.341 -13.293 -1.277 1.00 96.88 371 LEU A N 1
ATOM 2981 C CA . LEU A 1 371 ? 8.318 -14.345 -1.346 1.00 96.88 371 LEU A CA 1
ATOM 2982 C C . LEU A 1 371 ? 7.928 -14.836 0.051 1.00 96.88 371 LEU A C 1
ATOM 2984 O O . LEU A 1 371 ? 6.746 -14.979 0.346 1.00 96.88 371 LEU A O 1
ATOM 2988 N N . GLU A 1 372 ? 8.909 -15.026 0.929 1.00 97.19 372 GLU A N 1
ATOM 2989 C CA . GLU A 1 372 ? 8.647 -15.460 2.299 1.00 97.19 372 GLU A CA 1
ATOM 2990 C C . GLU A 1 372 ? 7.940 -14.376 3.122 1.00 97.19 372 GLU A C 1
ATOM 2992 O O . GLU A 1 372 ? 6.990 -14.678 3.840 1.00 97.19 372 GLU A O 1
ATOM 2997 N N . MET A 1 373 ? 8.318 -13.106 2.950 1.00 97.56 373 MET A N 1
ATOM 2998 C CA . MET A 1 373 ? 7.613 -11.975 3.560 1.00 97.56 373 MET A CA 1
ATOM 2999 C C . MET A 1 373 ? 6.144 -11.927 3.119 1.00 97.56 373 MET A C 1
ATOM 3001 O O . MET A 1 373 ? 5.260 -11.876 3.970 1.00 97.56 373 MET A O 1
ATOM 3005 N N . ILE A 1 374 ? 5.870 -12.022 1.811 1.00 97.62 374 ILE A N 1
ATOM 3006 C CA . ILE A 1 374 ? 4.502 -12.062 1.266 1.00 97.62 374 ILE A CA 1
ATOM 3007 C C . ILE A 1 374 ? 3.719 -13.221 1.899 1.00 97.62 374 ILE A C 1
ATOM 3009 O O . ILE A 1 374 ? 2.612 -13.024 2.401 1.00 97.62 374 ILE A O 1
ATOM 3013 N N . ARG A 1 375 ? 4.313 -14.424 1.915 1.00 97.69 375 ARG A N 1
ATOM 3014 C CA . ARG A 1 375 ? 3.706 -15.634 2.480 1.00 97.69 375 ARG A CA 1
ATOM 3015 C C . ARG A 1 375 ? 3.340 -15.443 3.947 1.00 97.69 375 ARG A C 1
ATOM 3017 O O . ARG A 1 375 ? 2.220 -15.758 4.337 1.00 97.69 375 ARG A O 1
ATOM 3024 N N . MET A 1 376 ? 4.275 -14.948 4.757 1.00 97.56 376 MET A N 1
ATOM 3025 C CA . MET A 1 376 ? 4.077 -14.743 6.191 1.00 97.56 376 MET A CA 1
ATOM 3026 C C . MET A 1 376 ? 3.024 -13.670 6.470 1.00 97.56 376 MET A C 1
ATOM 3028 O O . MET A 1 376 ? 2.146 -13.895 7.299 1.00 97.56 376 MET A O 1
ATOM 3032 N N . THR A 1 377 ? 3.076 -12.534 5.772 1.00 97.50 377 THR A N 1
ATOM 3033 C CA . THR A 1 377 ? 2.134 -11.424 5.971 1.00 97.50 377 THR A CA 1
ATOM 3034 C C . THR A 1 377 ? 0.708 -11.836 5.626 1.00 97.50 377 THR A C 1
ATOM 3036 O O . THR A 1 377 ? -0.189 -11.642 6.447 1.00 97.50 377 THR A O 1
ATOM 3039 N N . ILE A 1 378 ? 0.508 -12.470 4.465 1.00 97.06 378 ILE A N 1
ATOM 3040 C CA . ILE A 1 378 ? -0.816 -12.926 4.030 1.00 97.06 378 ILE A CA 1
ATOM 3041 C C . ILE A 1 378 ? -1.313 -14.052 4.939 1.00 97.06 378 ILE A C 1
ATOM 3043 O O . ILE A 1 378 ? -2.392 -13.928 5.504 1.00 97.06 378 ILE A O 1
ATOM 3047 N N . ASN A 1 379 ? -0.515 -15.098 5.186 1.00 97.31 379 ASN A N 1
ATOM 3048 C CA . ASN A 1 379 ? -0.952 -16.228 6.018 1.00 97.31 379 ASN A CA 1
ATOM 3049 C C . ASN A 1 379 ? -1.236 -15.849 7.482 1.00 97.31 379 ASN A C 1
ATOM 3051 O O . ASN A 1 379 ? -1.958 -16.583 8.155 1.00 97.31 379 ASN A O 1
ATOM 3055 N N . ARG A 1 380 ? -0.647 -14.756 7.988 1.00 96.50 380 ARG A N 1
ATOM 3056 C CA . ARG A 1 380 ? -0.901 -14.232 9.339 1.00 96.50 380 ARG A CA 1
ATOM 3057 C C . ARG A 1 380 ? -2.213 -13.453 9.427 1.00 96.50 380 ARG A C 1
ATOM 3059 O O . ARG A 1 380 ? -2.839 -13.482 10.478 1.00 96.50 380 ARG A O 1
ATOM 3066 N N . LYS A 1 381 ? -2.578 -12.719 8.373 1.00 95.50 381 LYS A N 1
ATOM 3067 C CA . LYS A 1 381 ? -3.743 -11.819 8.365 1.00 95.50 381 LYS A CA 1
ATOM 3068 C C . LYS A 1 381 ? -4.984 -12.417 7.697 1.00 95.50 381 LYS A C 1
ATOM 3070 O O . LYS A 1 381 ? -6.071 -11.904 7.918 1.00 95.50 381 LYS A O 1
ATOM 3075 N N . MET A 1 382 ? -4.831 -13.463 6.885 1.00 95.12 382 MET A N 1
ATOM 3076 C CA . MET A 1 382 ? -5.949 -14.120 6.207 1.00 95.12 382 MET A CA 1
ATOM 3077 C C . MET A 1 382 ? -6.694 -15.096 7.125 1.00 95.12 382 MET A C 1
ATOM 3079 O O . MET A 1 382 ? -6.079 -15.881 7.853 1.00 95.12 382 MET A O 1
ATOM 3083 N N . ASP A 1 383 ? -8.016 -15.137 6.979 1.00 95.06 383 ASP A N 1
ATOM 3084 C CA . ASP A 1 383 ? -8.866 -16.137 7.620 1.00 95.06 383 ASP A CA 1
ATOM 3085 C C . ASP A 1 383 ? -8.958 -17.393 6.749 1.00 95.06 383 ASP A C 1
ATOM 3087 O O . ASP A 1 383 ? -9.701 -17.439 5.770 1.00 95.06 383 ASP A O 1
ATOM 3091 N N . ALA A 1 384 ? -8.229 -18.446 7.121 1.00 92.75 384 ALA A N 1
ATOM 3092 C CA . ALA A 1 384 ? -8.151 -19.687 6.339 1.00 92.75 384 ALA A CA 1
ATOM 3093 C C . ALA A 1 384 ? -9.496 -20.423 6.165 1.00 92.75 384 ALA A C 1
ATOM 3095 O O . ALA A 1 384 ? -9.613 -21.276 5.294 1.00 92.75 384 ALA A O 1
ATOM 3096 N N . THR A 1 385 ? -10.504 -20.120 6.986 1.00 92.62 385 THR A N 1
ATOM 3097 C CA . THR A 1 385 ? -11.849 -20.710 6.886 1.00 92.62 385 THR A CA 1
ATOM 3098 C C . THR A 1 385 ? -12.733 -20.031 5.843 1.00 92.62 385 THR A C 1
ATOM 3100 O O . THR A 1 385 ? -13.730 -20.614 5.432 1.00 92.62 385 THR A O 1
ATOM 3103 N N . LYS A 1 386 ? -12.398 -18.802 5.432 1.00 93.62 386 LYS A N 1
ATOM 3104 C CA . LYS A 1 386 ? -13.199 -17.988 4.502 1.00 93.62 386 LYS A CA 1
ATOM 3105 C C . LYS A 1 386 ? -12.441 -17.613 3.239 1.00 93.62 386 LYS A C 1
ATOM 3107 O O . LYS A 1 386 ? -13.068 -17.381 2.211 1.00 93.62 386 LYS A O 1
ATOM 3112 N N . MET A 1 387 ? -11.119 -17.523 3.328 1.00 96.44 387 MET A N 1
ATOM 3113 C CA . MET A 1 387 ? -10.233 -17.029 2.285 1.00 96.44 387 MET A CA 1
ATOM 3114 C C . MET A 1 387 ? -9.210 -18.091 1.896 1.00 96.44 387 MET A C 1
ATOM 3116 O O . MET A 1 387 ? -8.752 -18.871 2.731 1.00 96.44 387 MET A O 1
ATOM 3120 N N . PHE A 1 388 ? -8.773 -18.046 0.645 1.00 96.94 388 PHE A N 1
ATOM 3121 C CA . PHE A 1 388 ? -7.628 -18.780 0.135 1.00 96.94 388 PHE A CA 1
ATOM 3122 C C . PHE A 1 388 ? -6.700 -17.847 -0.645 1.00 96.94 388 PHE A C 1
ATOM 3124 O O . PHE A 1 388 ? -7.122 -16.817 -1.170 1.00 96.94 388 PHE A O 1
ATOM 3131 N N . ALA A 1 389 ? -5.420 -18.195 -0.717 1.00 97.19 389 ALA A N 1
ATOM 3132 C CA . ALA A 1 389 ? -4.409 -17.405 -1.396 1.00 97.19 389 ALA A CA 1
ATOM 3133 C C . ALA A 1 389 ? -3.502 -18.294 -2.255 1.00 97.19 389 ALA A C 1
ATOM 3135 O O . ALA A 1 389 ? -3.021 -19.339 -1.812 1.00 97.19 389 ALA A O 1
ATOM 3136 N N . VAL A 1 390 ? -3.252 -17.865 -3.494 1.00 96.69 390 VAL A N 1
ATOM 3137 C CA . VAL A 1 390 ? -2.558 -18.652 -4.522 1.00 96.69 390 VAL A CA 1
ATOM 3138 C C . VAL A 1 390 ? -1.399 -17.861 -5.117 1.00 96.69 390 VAL A C 1
ATOM 3140 O O . VAL A 1 390 ? -1.509 -16.677 -5.444 1.00 96.69 390 VAL A O 1
ATOM 3143 N N . TRP A 1 391 ? -0.268 -18.539 -5.301 1.00 97.25 391 TRP A N 1
ATOM 3144 C CA . TRP A 1 391 ? 0.880 -17.988 -6.014 1.00 97.25 391 TRP A CA 1
ATOM 3145 C C . TRP A 1 391 ? 0.620 -17.920 -7.521 1.00 97.25 391 TRP A C 1
ATOM 3147 O O . TRP A 1 391 ? 0.322 -18.936 -8.143 1.00 97.25 391 TRP A O 1
ATOM 3157 N N . ARG A 1 392 ? 0.846 -16.752 -8.135 1.00 97.06 392 ARG A N 1
ATOM 3158 C CA . ARG A 1 392 ? 0.932 -16.587 -9.605 1.00 97.06 392 ARG A CA 1
ATOM 3159 C C . ARG A 1 392 ? 2.378 -16.454 -10.101 1.00 97.06 392 ARG A C 1
ATOM 3161 O O . ARG A 1 392 ? 2.646 -16.228 -11.285 1.00 97.06 392 ARG A O 1
ATOM 3168 N N . VAL A 1 393 ? 3.328 -16.589 -9.180 1.00 96.38 393 VAL A N 1
ATOM 3169 C CA . VAL A 1 393 ? 4.762 -16.461 -9.428 1.00 96.38 393 VAL A CA 1
ATOM 3170 C C . VAL A 1 393 ? 5.464 -17.769 -9.105 1.00 96.38 393 VAL A C 1
ATOM 3172 O O . VAL A 1 393 ? 5.175 -18.437 -8.108 1.00 96.38 393 VAL A O 1
ATOM 3175 N N . ASP A 1 394 ? 6.405 -18.116 -9.975 1.00 95.44 394 ASP A N 1
ATOM 3176 C CA . ASP A 1 394 ? 7.229 -19.307 -9.848 1.00 95.44 394 ASP A CA 1
ATOM 3177 C C . ASP A 1 394 ? 8.260 -19.165 -8.725 1.00 95.44 394 ASP A C 1
ATOM 3179 O O . ASP A 1 394 ? 8.644 -18.058 -8.323 1.00 95.44 394 ASP A O 1
ATOM 3183 N N . ALA A 1 395 ? 8.754 -20.307 -8.246 1.00 97.12 395 ALA A N 1
ATOM 3184 C CA . ALA A 1 395 ? 9.885 -20.317 -7.328 1.00 97.12 395 ALA A CA 1
ATOM 3185 C C . ALA A 1 395 ? 11.107 -19.615 -7.964 1.00 97.12 395 ALA A C 1
ATOM 3187 O O . ALA A 1 395 ? 11.250 -19.621 -9.193 1.00 97.12 395 ALA A O 1
ATOM 3188 N N . PRO A 1 396 ? 12.003 -19.020 -7.157 1.00 97.31 396 PRO A N 1
ATOM 3189 C CA . PRO A 1 396 ? 13.211 -18.374 -7.653 1.00 97.31 396 PRO A CA 1
ATOM 3190 C C . PRO A 1 396 ? 14.052 -19.303 -8.530 1.00 97.31 396 PRO A C 1
ATOM 3192 O O . PRO A 1 396 ? 14.614 -20.282 -8.051 1.00 97.31 396 PRO A O 1
ATOM 3195 N N . TRP A 1 397 ? 14.179 -18.965 -9.814 1.00 95.94 397 TRP A N 1
ATOM 3196 C CA . TRP A 1 397 ? 14.856 -19.807 -10.806 1.00 95.94 397 TRP A CA 1
ATOM 3197 C C . TRP A 1 397 ? 16.029 -19.119 -11.507 1.00 95.94 397 TRP A C 1
ATOM 3199 O O . TRP A 1 397 ? 16.934 -19.797 -11.985 1.00 95.94 397 TRP A O 1
ATOM 3209 N N . GLN A 1 398 ? 16.070 -17.783 -11.569 1.00 96.12 398 GLN A N 1
ATOM 3210 C CA . GLN A 1 398 ? 17.163 -17.054 -12.215 1.00 96.12 398 GLN A CA 1
ATOM 3211 C C . GLN A 1 398 ? 18.371 -16.969 -11.258 1.00 96.12 398 GLN A C 1
ATOM 3213 O O . GLN A 1 398 ? 18.281 -16.274 -10.245 1.00 96.12 398 GLN A O 1
ATOM 3218 N N . PRO A 1 399 ? 19.526 -17.600 -11.564 1.00 97.00 399 PRO A N 1
ATOM 3219 C CA . PRO A 1 399 ? 20.715 -17.514 -10.719 1.00 97.00 399 PRO A CA 1
ATOM 3220 C C . PRO A 1 399 ? 21.410 -16.156 -10.852 1.00 97.00 399 PRO A C 1
ATOM 3222 O O . PRO A 1 399 ? 21.777 -15.731 -11.954 1.00 97.00 399 PRO A O 1
ATOM 3225 N N . LEU A 1 400 ? 21.678 -15.501 -9.721 1.00 96.38 400 LEU A N 1
ATOM 3226 C CA . LEU A 1 400 ? 22.515 -14.305 -9.646 1.00 96.38 400 LEU A CA 1
ATOM 3227 C C . LEU A 1 400 ? 23.902 -14.679 -9.136 1.00 96.38 400 LEU A C 1
ATOM 3229 O O . LEU A 1 400 ? 24.063 -15.219 -8.046 1.00 96.38 400 LEU A O 1
ATOM 3233 N N . THR A 1 401 ? 24.925 -14.376 -9.935 1.00 96.50 401 THR A N 1
ATOM 3234 C CA . THR A 1 401 ? 26.319 -14.625 -9.556 1.00 96.50 401 THR A CA 1
ATOM 3235 C C . THR A 1 401 ? 26.961 -13.396 -8.934 1.00 96.50 401 THR A C 1
ATOM 3237 O O . THR A 1 401 ? 26.836 -12.300 -9.491 1.00 96.50 401 THR A O 1
ATOM 3240 N N . ARG A 1 402 ? 27.742 -13.593 -7.871 1.00 95.44 402 ARG A N 1
ATOM 3241 C CA . ARG A 1 402 ? 28.530 -12.548 -7.207 1.00 95.44 402 ARG A CA 1
ATOM 3242 C C . ARG A 1 402 ? 29.993 -12.987 -7.111 1.00 95.44 402 ARG A C 1
ATOM 3244 O O . ARG A 1 402 ? 30.283 -14.159 -6.881 1.00 95.44 402 ARG A O 1
ATOM 3251 N N . LYS A 1 403 ? 30.930 -12.068 -7.364 1.00 95.19 403 LYS A N 1
ATOM 3252 C CA . LYS A 1 403 ? 32.358 -12.304 -7.091 1.00 95.19 403 LYS A CA 1
ATOM 3253 C C . LYS A 1 403 ? 32.637 -12.006 -5.620 1.00 95.19 403 LYS A C 1
ATOM 3255 O O . LYS A 1 403 ? 31.975 -11.147 -5.047 1.00 95.19 403 LYS A O 1
ATOM 3260 N N . GLY A 1 404 ? 33.610 -12.701 -5.034 1.00 94.50 404 GLY A N 1
ATOM 3261 C CA . GLY A 1 404 ? 34.052 -12.418 -3.670 1.00 94.50 404 GLY A CA 1
ATOM 3262 C C . GLY A 1 404 ? 34.544 -10.977 -3.529 1.00 94.50 404 GLY A C 1
ATOM 3263 O O . GLY A 1 404 ? 35.129 -10.420 -4.464 1.00 94.50 404 GLY A O 1
ATOM 3264 N N . GLN A 1 405 ? 34.297 -10.382 -2.367 1.00 95.00 405 GLN A N 1
ATOM 3265 C CA . GLN A 1 405 ? 34.751 -9.031 -2.050 1.00 95.00 405 GLN A CA 1
ATOM 3266 C C . GLN A 1 405 ? 36.288 -8.961 -2.106 1.00 95.00 405 GLN A C 1
ATOM 3268 O O . GLN A 1 405 ? 36.972 -9.906 -1.719 1.00 95.00 405 GLN A O 1
ATOM 3273 N N . GLY A 1 406 ? 36.838 -7.873 -2.655 1.00 94.06 406 GLY A N 1
ATOM 3274 C CA . GLY A 1 406 ? 38.290 -7.676 -2.791 1.00 94.06 406 GLY A CA 1
ATOM 3275 C C . GLY A 1 406 ? 38.964 -8.421 -3.955 1.00 94.06 406 GLY A C 1
ATOM 3276 O O . GLY A 1 406 ? 40.181 -8.342 -4.109 1.00 94.06 406 GLY A O 1
ATOM 3277 N N . LYS A 1 407 ? 38.216 -9.139 -4.807 1.00 94.88 407 LYS A N 1
ATOM 3278 C CA . LYS A 1 407 ? 38.776 -9.759 -6.022 1.00 94.88 407 LYS A CA 1
ATOM 3279 C C . LYS A 1 407 ? 38.907 -8.742 -7.162 1.00 94.88 407 LYS A C 1
ATOM 3281 O O . LYS A 1 407 ? 38.037 -7.896 -7.353 1.00 94.88 407 LYS A O 1
ATOM 3286 N N . ARG A 1 408 ? 39.977 -8.867 -7.958 1.00 95.38 408 ARG A N 1
ATOM 3287 C CA . ARG A 1 408 ? 40.194 -8.065 -9.174 1.00 95.38 408 ARG A CA 1
ATOM 3288 C C . ARG A 1 408 ? 39.186 -8.422 -10.279 1.00 95.38 408 ARG A C 1
ATOM 3290 O O . ARG A 1 408 ? 38.541 -9.476 -10.256 1.00 95.38 408 ARG A O 1
ATOM 3297 N N . MET A 1 409 ? 39.067 -7.536 -11.268 1.00 95.56 409 MET A N 1
ATOM 3298 C CA . MET A 1 409 ? 38.328 -7.811 -12.506 1.00 95.56 409 MET A CA 1
ATOM 3299 C C . MET A 1 409 ? 39.003 -8.944 -13.303 1.00 95.56 409 MET A C 1
ATOM 3301 O O . MET A 1 409 ? 40.191 -9.200 -13.140 1.00 95.56 409 MET A O 1
ATOM 3305 N N . GLY A 1 410 ? 38.241 -9.657 -14.142 1.00 92.81 410 GLY A N 1
ATOM 3306 C CA . GLY A 1 410 ? 38.726 -10.865 -14.838 1.00 92.81 410 GLY A CA 1
ATOM 3307 C C . GLY A 1 410 ? 38.598 -12.165 -14.021 1.00 92.81 410 GLY A C 1
ATOM 3308 O O . GLY A 1 410 ? 37.845 -12.214 -13.049 1.00 92.81 410 GLY A O 1
ATOM 3309 N N . GLY A 1 411 ? 39.254 -13.250 -14.447 1.00 92.12 411 GLY A N 1
ATOM 3310 C CA . GLY A 1 411 ? 39.233 -14.544 -13.734 1.00 92.12 411 GLY A CA 1
ATOM 3311 C C . GLY A 1 411 ? 37.915 -15.329 -13.827 1.00 92.12 411 GLY A C 1
ATOM 3312 O O . GLY A 1 411 ? 37.604 -16.138 -12.957 1.00 92.12 411 GLY A O 1
ATOM 3313 N N . GLY A 1 412 ? 37.105 -15.069 -14.857 1.00 93.69 412 GLY A N 1
ATOM 3314 C CA . GLY A 1 412 ? 35.838 -15.764 -15.084 1.00 93.69 412 GLY A CA 1
ATOM 3315 C C . GLY A 1 412 ? 34.663 -15.257 -14.237 1.00 93.69 412 GLY A C 1
ATOM 3316 O O . GLY A 1 412 ? 34.687 -14.176 -13.637 1.00 93.69 412 GLY A O 1
ATOM 3317 N N . LYS A 1 413 ? 33.572 -16.030 -14.248 1.00 94.44 413 LYS A N 1
ATOM 3318 C CA . LYS A 1 413 ? 32.300 -15.684 -13.600 1.00 94.44 413 LYS A CA 1
ATOM 3319 C C . LYS A 1 413 ? 32.233 -16.235 -12.176 1.00 94.44 413 LYS A C 1
ATOM 3321 O O . LYS A 1 413 ? 32.507 -17.415 -11.960 1.00 94.44 413 LYS A O 1
ATOM 3326 N N . GLY A 1 414 ? 31.787 -15.402 -11.233 1.00 94.56 414 GLY A N 1
ATOM 3327 C CA . GLY A 1 414 ? 31.641 -15.762 -9.817 1.00 94.56 414 GLY A CA 1
ATOM 3328 C C . GLY A 1 414 ? 30.703 -16.948 -9.556 1.00 94.56 414 GLY A C 1
ATOM 3329 O O . GLY A 1 414 ? 30.054 -17.472 -10.470 1.00 94.56 414 GLY A O 1
ATOM 3330 N N . ALA A 1 415 ? 30.653 -17.387 -8.300 1.00 95.00 415 ALA A N 1
ATOM 3331 C CA . ALA A 1 415 ? 29.702 -18.397 -7.842 1.00 95.00 415 ALA A CA 1
ATOM 3332 C C . ALA A 1 415 ? 28.269 -17.835 -7.836 1.00 95.00 415 ALA A C 1
ATOM 3334 O O . ALA A 1 415 ? 28.074 -16.616 -7.867 1.00 95.00 415 ALA A O 1
ATOM 3335 N N . ILE A 1 416 ? 27.273 -18.724 -7.852 1.00 96.44 416 ILE A N 1
ATOM 3336 C CA . ILE A 1 416 ? 25.866 -18.346 -7.676 1.00 96.44 416 ILE A CA 1
ATOM 3337 C C . ILE A 1 416 ? 25.675 -17.982 -6.204 1.00 96.44 416 ILE A C 1
ATOM 3339 O O . ILE A 1 416 ? 26.045 -18.758 -5.332 1.00 96.44 416 ILE A O 1
ATOM 3343 N N . ASP A 1 417 ? 25.145 -16.792 -5.953 1.00 95.88 417 ASP A N 1
ATOM 3344 C CA . ASP A 1 417 ? 24.910 -16.258 -4.612 1.00 95.88 417 ASP A CA 1
ATOM 3345 C C . ASP A 1 417 ? 23.487 -16.581 -4.143 1.00 95.88 417 ASP A C 1
ATOM 3347 O O . ASP A 1 417 ? 23.281 -17.151 -3.077 1.00 95.88 417 ASP A O 1
ATOM 3351 N N . HIS A 1 418 ? 22.495 -16.266 -4.978 1.00 96.38 418 HIS A N 1
ATOM 3352 C CA . HIS A 1 418 ? 21.086 -16.550 -4.724 1.00 96.38 418 HIS A CA 1
ATOM 3353 C C . HIS A 1 418 ? 20.294 -16.635 -6.035 1.00 96.38 418 HIS A C 1
ATOM 3355 O O . HIS A 1 418 ? 20.790 -16.274 -7.108 1.00 96.38 418 HIS A O 1
ATOM 3361 N N . TYR A 1 419 ? 19.053 -17.109 -5.934 1.00 97.38 419 TYR A N 1
ATOM 3362 C CA . TYR A 1 419 ? 18.098 -17.160 -7.035 1.00 97.38 419 TYR A CA 1
ATOM 3363 C C . TYR A 1 419 ? 17.027 -16.086 -6.864 1.00 97.38 419 TYR A C 1
ATOM 3365 O O . TYR A 1 419 ? 16.672 -15.713 -5.742 1.00 97.38 419 TYR A O 1
ATOM 3373 N N . VAL A 1 420 ? 16.518 -15.593 -7.988 1.00 97.44 420 VAL A N 1
ATOM 3374 C CA . VAL A 1 420 ? 15.441 -14.598 -8.046 1.00 97.44 420 VAL A CA 1
ATOM 3375 C C . VAL A 1 420 ? 14.410 -14.990 -9.095 1.00 97.44 420 VAL A C 1
ATOM 3377 O O . VAL A 1 420 ? 14.713 -15.755 -10.013 1.00 97.44 420 VAL A O 1
ATOM 3380 N N . THR A 1 421 ? 13.218 -14.411 -9.006 1.00 97.44 421 THR A N 1
ATOM 3381 C CA . THR A 1 421 ? 12.213 -14.480 -10.072 1.00 97.44 421 THR A CA 1
ATOM 3382 C C . THR A 1 421 ? 12.083 -13.102 -10.727 1.00 97.44 421 THR A C 1
ATOM 3384 O O . THR A 1 421 ? 11.738 -12.140 -10.036 1.00 97.44 421 THR A O 1
ATOM 3387 N N . PRO A 1 422 ? 12.400 -12.947 -12.026 1.00 97.31 422 PRO A N 1
ATOM 3388 C CA . PRO A 1 422 ? 12.162 -11.699 -12.741 1.00 97.31 422 PRO A CA 1
ATOM 3389 C C . PRO A 1 422 ? 10.665 -11.528 -13.027 1.00 97.31 422 PRO A C 1
ATOM 3391 O O . PRO A 1 422 ? 9.996 -12.469 -13.442 1.00 97.31 422 PRO A O 1
ATOM 3394 N N . ILE A 1 423 ? 10.162 -10.316 -12.817 1.00 97.75 423 ILE A N 1
ATOM 3395 C CA . ILE A 1 423 ? 8.761 -9.926 -12.980 1.00 97.75 423 ILE A CA 1
ATOM 3396 C C . ILE A 1 423 ? 8.690 -8.768 -13.975 1.00 97.75 423 ILE A C 1
ATOM 3398 O O . ILE A 1 423 ? 9.543 -7.876 -13.942 1.00 97.75 423 ILE A O 1
ATOM 3402 N N . LYS A 1 424 ? 7.682 -8.781 -14.850 1.00 97.19 424 LYS A N 1
ATOM 3403 C CA . LYS A 1 424 ? 7.359 -7.682 -15.768 1.00 97.19 424 LYS A CA 1
ATOM 3404 C C . LYS A 1 424 ? 6.172 -6.864 -15.273 1.00 97.19 424 LYS A C 1
ATOM 3406 O O . LYS A 1 424 ? 5.411 -7.304 -14.412 1.00 97.19 424 LYS A O 1
ATOM 3411 N N . ALA A 1 425 ? 6.005 -5.678 -15.850 1.00 97.38 425 ALA A N 1
ATOM 3412 C CA . ALA A 1 425 ? 4.867 -4.817 -15.561 1.00 97.38 425 ALA A CA 1
ATOM 3413 C C . ALA A 1 425 ? 3.551 -5.470 -16.019 1.00 97.38 425 ALA A C 1
ATOM 3415 O O . ALA A 1 425 ? 3.478 -6.039 -17.106 1.00 97.38 425 ALA A O 1
ATOM 3416 N N . GLY A 1 426 ? 2.515 -5.382 -15.194 1.00 96.12 426 GLY A N 1
ATOM 3417 C CA . GLY A 1 426 ? 1.208 -6.005 -15.406 1.00 96.12 426 GLY A CA 1
ATOM 3418 C C . GLY A 1 426 ? 1.087 -7.433 -14.873 1.00 96.12 426 GLY A C 1
ATOM 3419 O O . GLY A 1 426 ? -0.003 -7.988 -14.914 1.00 96.12 426 GLY A O 1
ATOM 3420 N N . ARG A 1 427 ? 2.160 -8.044 -14.349 1.00 97.69 427 ARG A N 1
ATOM 3421 C CA . ARG A 1 427 ? 2.092 -9.413 -13.822 1.00 97.69 427 ARG A CA 1
ATOM 3422 C C . ARG A 1 427 ? 1.366 -9.472 -12.476 1.00 97.69 427 ARG A C 1
ATOM 3424 O O . ARG A 1 427 ? 1.727 -8.751 -11.544 1.00 97.69 427 ARG A O 1
ATOM 3431 N N . VAL A 1 428 ? 0.414 -10.395 -12.349 1.00 97.88 428 VAL A N 1
ATOM 3432 C CA . VAL A 1 428 ? -0.215 -10.756 -11.071 1.00 97.88 428 VAL A CA 1
ATOM 3433 C C . VAL A 1 428 ? 0.776 -11.572 -10.235 1.00 97.88 428 VAL A C 1
ATOM 3435 O O . VAL A 1 428 ? 1.359 -12.543 -10.720 1.00 97.88 428 VAL A O 1
ATOM 3438 N N . ILE A 1 429 ? 0.990 -11.174 -8.980 1.00 97.31 429 ILE A N 1
ATOM 3439 C CA . ILE A 1 429 ? 1.972 -11.800 -8.079 1.00 97.31 429 ILE A CA 1
ATOM 3440 C C . ILE A 1 429 ? 1.307 -12.868 -7.210 1.00 97.31 429 ILE A C 1
ATOM 3442 O O . ILE A 1 429 ? 1.740 -14.024 -7.164 1.00 97.31 429 ILE A O 1
ATOM 3446 N N . VAL A 1 430 ? 0.245 -12.459 -6.522 1.00 97.38 430 VAL A N 1
ATOM 3447 C CA . VAL A 1 430 ? -0.563 -13.286 -5.627 1.00 97.38 430 VAL A CA 1
ATOM 3448 C C . VAL A 1 430 ? -2.023 -12.988 -5.897 1.00 97.38 430 VAL A C 1
ATOM 3450 O O . VAL A 1 430 ? -2.390 -11.828 -6.096 1.00 97.38 430 VAL A O 1
ATOM 3453 N N . GLU A 1 431 ? -2.831 -14.037 -5.868 1.00 96.88 431 GLU A N 1
ATOM 3454 C CA . GLU A 1 431 ? -4.284 -13.941 -5.848 1.00 96.88 431 GLU A CA 1
ATOM 3455 C C . GLU A 1 431 ? -4.813 -14.321 -4.482 1.00 96.88 431 GLU A C 1
ATOM 3457 O O . GLU A 1 431 ? -4.303 -15.248 -3.850 1.00 96.88 431 GLU A O 1
ATOM 3462 N N . VAL A 1 432 ? -5.846 -13.610 -4.053 1.00 97.12 432 VAL A N 1
ATOM 3463 C CA . VAL A 1 432 ? -6.624 -13.935 -2.867 1.00 97.12 432 VAL A CA 1
ATOM 3464 C C . VAL A 1 432 ? -8.078 -14.029 -3.283 1.00 97.12 432 VAL A C 1
ATOM 3466 O O . VAL A 1 432 ? -8.591 -13.167 -4.001 1.00 97.12 432 VAL A O 1
ATOM 3469 N N . GLY A 1 433 ? -8.720 -15.092 -2.829 1.00 95.25 433 GLY A N 1
ATOM 3470 C CA . GLY A 1 433 ? -10.122 -15.339 -3.078 1.00 95.25 433 GLY A CA 1
ATOM 3471 C C . GLY A 1 433 ? -10.829 -15.963 -1.887 1.00 95.25 433 GLY A C 1
ATOM 3472 O O . GLY A 1 433 ? -10.220 -16.202 -0.847 1.00 95.25 433 GLY A O 1
ATOM 3473 N N . GLY A 1 434 ? -12.123 -16.215 -2.032 1.00 94.56 434 GLY A N 1
ATOM 3474 C CA . GLY A 1 434 ? -12.988 -16.778 -1.005 1.00 94.56 434 GLY A CA 1
ATOM 3475 C C . GLY A 1 434 ? -14.234 -15.935 -0.752 1.00 94.56 434 GLY A C 1
ATOM 3476 O O . GLY A 1 434 ? -14.611 -15.085 -1.560 1.00 94.56 434 GLY A O 1
ATOM 3477 N N . LYS A 1 435 ? -14.873 -16.182 0.390 1.00 94.62 435 LYS A N 1
ATOM 3478 C CA . LYS A 1 435 ? -16.114 -15.535 0.835 1.00 94.62 435 LYS A CA 1
ATOM 3479 C C . LYS A 1 435 ? -15.794 -14.228 1.560 1.00 94.62 435 LYS A C 1
ATOM 3481 O O . LYS A 1 435 ? -15.891 -14.149 2.785 1.00 94.62 435 LYS A O 1
ATOM 3486 N N . CYS A 1 436 ? -15.281 -13.252 0.818 1.00 93.06 436 CYS A N 1
ATOM 3487 C CA . CYS A 1 436 ? -14.772 -12.002 1.373 1.00 93.06 436 CYS A CA 1
ATOM 3488 C C . CYS A 1 436 ? -15.021 -10.808 0.455 1.00 93.06 436 CYS A C 1
ATOM 3490 O O . CYS A 1 436 ? -15.227 -10.964 -0.747 1.00 93.06 436 CYS A O 1
ATOM 3492 N N . GLU A 1 437 ? -14.982 -9.617 1.046 1.00 93.25 437 GLU A N 1
ATOM 3493 C CA . GLU A 1 437 ? -15.092 -8.342 0.339 1.00 93.25 437 GLU A CA 1
ATOM 3494 C C . GLU A 1 437 ? -13.717 -7.697 0.154 1.00 93.25 437 GLU A C 1
ATOM 3496 O O . GLU A 1 437 ? -12.770 -7.955 0.907 1.00 93.25 437 GLU A O 1
ATOM 3501 N N . PHE A 1 438 ? -13.614 -6.797 -0.825 1.00 94.12 438 PHE A N 1
ATOM 3502 C CA . PHE A 1 438 ? -12.358 -6.112 -1.119 1.00 94.12 438 PHE A CA 1
ATOM 3503 C C . PHE A 1 438 ? -11.850 -5.293 0.071 1.00 94.12 438 PHE A C 1
ATOM 3505 O O . PHE A 1 438 ? -10.652 -5.288 0.328 1.00 94.12 438 PHE A O 1
ATOM 3512 N N . GLU A 1 439 ? -12.743 -4.669 0.843 1.00 93.56 439 GLU A N 1
ATOM 3513 C CA . GLU A 1 439 ? -12.384 -3.856 2.013 1.00 93.56 439 GLU A CA 1
ATOM 3514 C C . GLU A 1 439 ? -11.663 -4.659 3.103 1.00 93.56 439 GLU A C 1
ATOM 3516 O O . GLU A 1 439 ? -10.782 -4.136 3.783 1.00 93.56 439 GLU A O 1
ATOM 3521 N N . GLN A 1 440 ? -11.981 -5.949 3.238 1.00 93.19 440 GLN A N 1
ATOM 3522 C CA . GLN A 1 440 ? -11.330 -6.841 4.202 1.00 93.19 440 GLN A CA 1
ATOM 3523 C C . GLN A 1 440 ? -9.934 -7.261 3.727 1.00 93.19 440 GLN A C 1
ATOM 3525 O O . GLN A 1 440 ? -9.009 -7.416 4.525 1.00 93.19 440 GLN A O 1
ATOM 3530 N N . VAL A 1 441 ? -9.779 -7.452 2.416 1.00 95.75 441 VAL A N 1
ATOM 3531 C CA . VAL A 1 441 ? -8.554 -7.964 1.790 1.00 95.75 441 VAL A CA 1
ATOM 3532 C C . VAL A 1 441 ? -7.539 -6.849 1.506 1.00 95.75 441 VAL A C 1
ATOM 3534 O O . VAL A 1 441 ? -6.324 -7.042 1.606 1.00 95.75 441 VAL A O 1
ATOM 3537 N N . PHE A 1 442 ? -8.029 -5.654 1.184 1.00 96.81 442 PHE A N 1
ATOM 3538 C CA . PHE A 1 442 ? -7.233 -4.505 0.772 1.00 96.81 442 PHE A CA 1
ATOM 3539 C C . PHE A 1 442 ? -6.121 -4.118 1.763 1.00 96.81 442 PHE A C 1
ATOM 3541 O O . PHE A 1 442 ? -4.992 -3.943 1.302 1.00 96.81 442 PHE A O 1
ATOM 3548 N N . PRO A 1 443 ? -6.342 -4.036 3.094 1.00 96.75 443 PRO A N 1
ATOM 3549 C CA . PRO A 1 443 ? -5.328 -3.537 4.022 1.00 96.75 443 PRO A CA 1
ATOM 3550 C C . PRO A 1 443 ? -4.037 -4.358 4.006 1.00 96.75 443 PRO A C 1
ATOM 3552 O O . PRO A 1 443 ? -2.943 -3.795 3.948 1.00 96.75 443 PRO A O 1
ATOM 3555 N N . PHE A 1 444 ? -4.142 -5.691 4.020 1.00 96.19 444 PHE A N 1
ATOM 3556 C CA . PHE A 1 444 ? -2.956 -6.548 4.035 1.00 96.19 444 PHE A CA 1
ATOM 3557 C C . PHE A 1 444 ? -2.343 -6.734 2.645 1.00 96.19 444 PHE A C 1
ATOM 3559 O O . PHE A 1 444 ? -1.123 -6.850 2.541 1.00 96.19 444 PHE A O 1
ATOM 3566 N N . LEU A 1 445 ? -3.137 -6.722 1.566 1.00 97.31 445 LEU A N 1
ATOM 3567 C CA . LEU A 1 445 ? -2.574 -6.725 0.212 1.00 97.31 445 LEU A CA 1
ATOM 3568 C C . LEU A 1 445 ? -1.819 -5.428 -0.088 1.00 97.31 445 LEU A C 1
ATOM 3570 O O . LEU A 1 445 ? -0.761 -5.465 -0.716 1.00 97.31 445 LEU A O 1
ATOM 3574 N N . ASN A 1 446 ? -2.341 -4.293 0.374 1.00 97.69 446 ASN A N 1
ATOM 3575 C CA . ASN A 1 446 ? -1.711 -2.991 0.211 1.00 97.69 446 ASN A CA 1
ATOM 3576 C C . ASN A 1 446 ? -0.406 -2.910 1.014 1.00 97.69 446 ASN A C 1
ATOM 3578 O O . ASN A 1 446 ? 0.614 -2.498 0.473 1.00 97.69 446 ASN A O 1
ATOM 3582 N N . GLU A 1 447 ? -0.394 -3.388 2.264 1.00 97.06 447 GLU A N 1
ATOM 3583 C CA . GLU A 1 447 ? 0.838 -3.511 3.060 1.00 97.06 447 GLU A CA 1
ATOM 3584 C C . GLU A 1 447 ? 1.913 -4.308 2.310 1.00 97.06 447 GLU A C 1
ATOM 3586 O O . GLU A 1 447 ? 3.047 -3.850 2.182 1.00 97.06 447 GLU A O 1
ATOM 3591 N N . VAL A 1 448 ? 1.553 -5.467 1.750 1.00 97.56 448 VAL A N 1
ATOM 3592 C CA . VAL A 1 448 ? 2.486 -6.265 0.949 1.00 97.56 448 VAL A CA 1
ATOM 3593 C C . VAL A 1 448 ? 2.966 -5.487 -0.277 1.00 97.56 448 VAL A C 1
ATOM 3595 O O . VAL A 1 448 ? 4.163 -5.497 -0.561 1.00 97.56 448 VAL A O 1
ATOM 3598 N N . ALA A 1 449 ? 2.069 -4.796 -0.986 1.00 97.50 449 ALA A N 1
ATOM 3599 C CA . ALA A 1 449 ? 2.409 -4.016 -2.173 1.00 97.50 449 ALA A CA 1
ATOM 3600 C C . ALA A 1 449 ? 3.446 -2.912 -1.889 1.00 97.50 449 ALA A C 1
ATOM 3602 O O . ALA A 1 449 ? 4.330 -2.702 -2.719 1.00 97.50 449 ALA A O 1
ATOM 3603 N N . HIS A 1 450 ? 3.395 -2.271 -0.715 1.00 96.00 450 HIS A N 1
ATOM 3604 C CA . HIS A 1 450 ? 4.365 -1.244 -0.296 1.00 96.00 450 HIS A CA 1
ATOM 3605 C C . HIS A 1 450 ? 5.754 -1.797 0.036 1.00 96.00 450 HIS A C 1
ATOM 3607 O O . HIS A 1 450 ? 6.745 -1.084 -0.104 1.00 96.00 450 HIS A O 1
ATOM 3613 N N . ILE A 1 451 ? 5.851 -3.057 0.467 1.00 94.75 451 ILE A N 1
ATOM 3614 C CA . ILE A 1 451 ? 7.132 -3.684 0.838 1.00 94.75 451 ILE A CA 1
ATOM 3615 C C . ILE A 1 451 ? 7.868 -4.233 -0.401 1.00 94.75 451 ILE A C 1
ATOM 3617 O O . ILE A 1 451 ? 9.075 -4.486 -0.360 1.00 94.75 451 ILE A O 1
ATOM 3621 N N . LEU A 1 452 ? 7.165 -4.439 -1.520 1.00 96.56 452 LEU A N 1
ATOM 3622 C CA . LEU A 1 452 ? 7.769 -4.980 -2.736 1.00 96.56 452 LEU A CA 1
ATOM 3623 C C . LEU A 1 452 ? 8.867 -4.056 -3.298 1.00 96.56 452 LEU A C 1
ATOM 3625 O O . LEU A 1 452 ? 8.753 -2.834 -3.252 1.00 96.56 452 LEU A O 1
ATOM 3629 N N . PRO A 1 453 ? 9.927 -4.621 -3.912 1.00 96.19 453 PRO A N 1
ATOM 3630 C CA . PRO A 1 453 ? 11.056 -3.841 -4.435 1.00 96.19 453 PRO A CA 1
ATOM 3631 C C . PRO A 1 453 ? 10.723 -3.030 -5.702 1.00 96.19 453 PRO A C 1
ATOM 3633 O O . PRO A 1 453 ? 11.596 -2.378 -6.270 1.00 96.19 453 PRO A O 1
ATOM 3636 N N . PHE A 1 454 ? 9.490 -3.120 -6.193 1.00 95.75 454 PHE A N 1
ATOM 3637 C CA . PHE A 1 454 ? 8.977 -2.405 -7.354 1.00 95.75 454 PHE A CA 1
ATOM 3638 C C . PHE A 1 454 ? 7.548 -1.950 -7.060 1.00 95.75 454 PHE A C 1
ATOM 3640 O O . PHE A 1 454 ? 6.867 -2.531 -6.217 1.00 95.75 454 PHE A O 1
ATOM 3647 N N . LYS A 1 455 ? 7.076 -0.934 -7.789 1.00 96.81 455 LYS A N 1
ATOM 3648 C CA . LYS A 1 455 ? 5.710 -0.427 -7.632 1.00 96.81 455 LYS A CA 1
ATOM 3649 C C . LYS A 1 455 ? 4.704 -1.536 -7.924 1.00 96.81 455 LYS A C 1
ATOM 3651 O O . LYS A 1 455 ? 4.746 -2.146 -8.994 1.00 96.81 455 LYS A O 1
ATOM 3656 N N . ALA A 1 456 ? 3.792 -1.762 -6.995 1.00 97.50 456 ALA A N 1
ATOM 3657 C CA . ALA A 1 456 ? 2.702 -2.712 -7.117 1.00 97.50 456 ALA A CA 1
ATOM 3658 C C . ALA A 1 456 ? 1.423 -2.084 -6.564 1.00 97.50 456 ALA A C 1
ATOM 3660 O O . ALA A 1 456 ? 1.481 -1.098 -5.830 1.00 97.50 456 ALA A O 1
ATOM 3661 N N . LYS A 1 457 ? 0.275 -2.655 -6.920 1.00 96.56 457 LYS A N 1
ATOM 3662 C CA . LYS A 1 457 ? -1.023 -2.245 -6.384 1.00 96.56 457 LYS A CA 1
ATOM 3663 C C . LYS A 1 457 ? -1.852 -3.453 -5.976 1.00 96.56 457 LYS A C 1
ATOM 3665 O O . LYS A 1 457 ? -1.832 -4.477 -6.662 1.00 96.56 457 LYS A O 1
ATOM 3670 N N . ALA A 1 458 ? -2.590 -3.312 -4.882 1.00 97.69 458 ALA A N 1
ATOM 3671 C CA . ALA A 1 458 ? -3.693 -4.203 -4.553 1.00 97.69 458 ALA A CA 1
ATOM 3672 C C . ALA A 1 458 ? -4.909 -3.791 -5.391 1.00 97.69 458 ALA A C 1
ATOM 3674 O O . ALA A 1 458 ? -5.272 -2.617 -5.408 1.00 97.69 458 ALA A O 1
ATOM 3675 N N . THR A 1 459 ? -5.511 -4.727 -6.116 1.00 96.81 459 THR A N 1
ATOM 3676 C CA . THR A 1 459 ? -6.661 -4.439 -6.980 1.00 96.81 459 THR A CA 1
ATOM 3677 C C . THR A 1 459 ? -7.641 -5.609 -6.991 1.00 96.81 459 THR A C 1
ATOM 3679 O O . THR A 1 459 ? -7.286 -6.739 -6.634 1.00 96.81 459 THR A O 1
ATOM 3682 N N . SER A 1 460 ? -8.882 -5.324 -7.373 1.00 97.12 460 SER A N 1
ATOM 3683 C CA . SER A 1 460 ? -9.901 -6.329 -7.655 1.00 97.12 460 SER A CA 1
ATOM 3684 C C . SER A 1 460 ? -10.013 -6.558 -9.160 1.00 97.12 460 SER A C 1
ATOM 3686 O O . SER A 1 460 ? -9.585 -5.733 -9.968 1.00 97.12 460 SER A O 1
ATOM 3688 N N . TYR A 1 461 ? -10.604 -7.682 -9.556 1.00 95.69 461 TYR A N 1
ATOM 3689 C CA . TYR A 1 461 ? -10.866 -7.958 -10.966 1.00 95.69 461 TYR A CA 1
ATOM 3690 C C . TYR A 1 461 ? -11.749 -6.882 -11.605 1.00 95.69 461 TYR A C 1
ATOM 3692 O O . TYR A 1 461 ? -11.428 -6.427 -12.697 1.00 95.69 461 TYR A O 1
ATOM 3700 N N . GLN A 1 462 ? -12.807 -6.446 -10.915 1.00 95.00 462 GLN A N 1
ATOM 3701 C CA . GLN A 1 462 ? -13.706 -5.390 -11.393 1.00 95.00 462 GLN A CA 1
ATOM 3702 C C . GLN A 1 462 ? -12.958 -4.068 -11.585 1.00 95.00 462 GLN A C 1
ATOM 3704 O O . GLN A 1 462 ? -12.938 -3.554 -12.697 1.00 95.00 462 GLN A O 1
ATOM 3709 N N . LEU A 1 463 ? -12.218 -3.610 -10.566 1.00 95.69 463 LEU A N 1
ATOM 3710 C CA . LEU A 1 463 ? -11.417 -2.384 -10.658 1.00 95.69 463 LEU A CA 1
ATOM 3711 C C . LEU A 1 463 ? -10.411 -2.445 -11.813 1.00 95.69 463 LEU A C 1
ATOM 3713 O O . LEU A 1 463 ? -10.225 -1.469 -12.528 1.00 95.69 463 LEU A O 1
ATOM 3717 N N . MET A 1 464 ? -9.782 -3.601 -12.035 1.00 94.38 464 MET A N 1
ATOM 3718 C CA . MET A 1 464 ? -8.859 -3.785 -13.154 1.00 94.38 464 MET A CA 1
ATOM 3719 C C . MET A 1 464 ? -9.558 -3.713 -14.523 1.00 94.38 464 MET A C 1
ATOM 3721 O O . MET A 1 464 ? -8.941 -3.270 -15.492 1.00 94.38 464 MET A O 1
ATOM 3725 N N . GLN A 1 465 ? -10.813 -4.159 -14.641 1.00 95.62 465 GLN A N 1
ATOM 3726 C CA . GLN A 1 465 ? -11.590 -3.999 -15.877 1.00 95.62 465 GLN A CA 1
ATOM 3727 C C . GLN A 1 465 ? -12.022 -2.547 -16.075 1.00 95.62 465 GLN A C 1
ATOM 3729 O O . GLN A 1 465 ? -11.870 -2.024 -17.178 1.00 95.62 465 GLN A O 1
ATOM 3734 N N . ASP A 1 466 ? -12.466 -1.880 -15.012 1.00 96.62 466 ASP A N 1
ATOM 3735 C CA . ASP A 1 466 ? -12.857 -0.470 -15.049 1.00 96.62 466 ASP A CA 1
ATOM 3736 C C . ASP A 1 466 ? -11.681 0.415 -15.475 1.00 96.62 466 ASP A C 1
ATOM 3738 O O . ASP A 1 466 ? -11.823 1.267 -16.346 1.00 96.62 466 ASP A O 1
ATOM 3742 N N . GLU A 1 467 ? -10.479 0.152 -14.953 1.00 94.88 467 GLU A N 1
ATOM 3743 C CA . GLU A 1 467 ? -9.250 0.830 -15.374 1.00 94.88 467 GLU A CA 1
ATOM 3744 C C . GLU A 1 467 ? -8.928 0.610 -16.859 1.00 94.88 467 GLU A C 1
ATOM 3746 O O . GLU A 1 467 ? -8.480 1.539 -17.532 1.00 94.88 467 GLU A O 1
ATOM 3751 N N . LYS A 1 468 ? -9.151 -0.601 -17.392 1.00 94.44 468 LYS A N 1
ATOM 3752 C CA . LYS A 1 468 ? -8.955 -0.885 -18.825 1.00 94.44 468 LYS A CA 1
ATOM 3753 C C . LYS A 1 468 ? -9.968 -0.126 -19.682 1.00 94.44 468 LYS A C 1
ATOM 3755 O O . LYS A 1 468 ? -9.590 0.413 -20.722 1.00 94.44 468 LYS A O 1
ATOM 3760 N N . ILE A 1 469 ? -11.232 -0.091 -19.261 1.00 97.56 469 ILE A N 1
ATOM 3761 C CA . ILE A 1 469 ? -12.303 0.648 -19.943 1.00 97.56 469 ILE A CA 1
ATOM 3762 C C . ILE A 1 469 ? -11.991 2.145 -19.919 1.00 97.56 469 ILE A C 1
ATOM 3764 O O . ILE A 1 469 ? -12.079 2.811 -20.948 1.00 97.56 469 ILE A O 1
ATOM 3768 N N . GLU A 1 470 ? -11.555 2.666 -18.775 1.00 97.38 470 GLU A N 1
ATOM 3769 C CA . GLU A 1 470 ? -11.189 4.069 -18.629 1.00 97.38 470 GLU A CA 1
ATOM 3770 C C . GLU A 1 470 ? -9.957 4.423 -19.471 1.00 97.38 470 GLU A C 1
ATOM 3772 O O . GLU A 1 470 ? -9.958 5.449 -20.150 1.00 97.38 470 GLU A O 1
ATOM 3777 N N . GLU A 1 471 ? -8.935 3.559 -19.533 1.00 95.25 471 GLU A N 1
ATOM 3778 C CA . GLU A 1 471 ? -7.789 3.767 -20.428 1.00 95.25 471 GLU A CA 1
ATOM 3779 C C . GLU A 1 471 ? -8.240 3.836 -21.898 1.00 95.25 471 GLU A C 1
ATOM 3781 O O . GLU A 1 471 ? -7.776 4.701 -22.644 1.00 95.25 471 GLU A O 1
ATOM 3786 N N . GLN A 1 472 ? -9.169 2.970 -22.320 1.00 96.12 472 GLN A N 1
ATOM 3787 C CA . GLN A 1 472 ? -9.746 3.004 -23.670 1.00 96.12 472 GLN A CA 1
ATOM 3788 C C . GLN A 1 472 ? -10.551 4.285 -23.916 1.00 96.12 472 GLN A C 1
ATOM 3790 O O . GLN A 1 472 ? -10.404 4.907 -24.970 1.00 96.12 472 GLN A O 1
ATOM 3795 N N . ARG A 1 473 ? -11.353 4.719 -22.937 1.00 97.81 473 ARG A N 1
ATOM 3796 C CA . ARG A 1 473 ? -12.133 5.961 -23.003 1.00 97.81 473 ARG A CA 1
ATOM 3797 C C . ARG A 1 473 ? -11.225 7.178 -23.145 1.00 97.81 473 ARG A C 1
ATOM 3799 O O . ARG A 1 473 ? -11.458 8.009 -24.017 1.00 97.81 473 ARG A O 1
ATOM 3806 N N . LEU A 1 474 ? -10.168 7.265 -22.337 1.00 96.00 474 LEU A N 1
ATOM 3807 C CA . LEU A 1 474 ? -9.179 8.344 -22.396 1.00 96.00 474 LEU A CA 1
ATOM 3808 C C . LEU A 1 474 ? -8.408 8.340 -23.719 1.00 96.00 474 LEU A C 1
ATOM 3810 O O . LEU A 1 474 ? -8.150 9.404 -24.279 1.00 96.00 474 LEU A O 1
ATOM 3814 N N . GLN A 1 475 ? -8.068 7.161 -24.250 1.00 92.62 475 GLN A N 1
ATOM 3815 C CA . GLN A 1 475 ? -7.443 7.045 -25.570 1.00 92.62 475 GLN A CA 1
ATOM 3816 C C . GLN A 1 475 ? -8.376 7.530 -26.688 1.00 92.62 475 GLN A C 1
ATOM 3818 O O . GLN A 1 475 ? -7.918 8.242 -27.578 1.00 92.62 475 GLN A O 1
ATOM 3823 N N . ALA A 1 476 ? -9.666 7.191 -26.631 1.00 93.75 476 ALA A N 1
ATOM 3824 C CA . ALA A 1 476 ? -10.663 7.637 -27.604 1.00 93.75 476 ALA A CA 1
ATOM 3825 C C . ALA A 1 476 ? -10.968 9.141 -27.490 1.00 93.75 476 ALA A C 1
ATOM 3827 O O . ALA A 1 476 ? -11.179 9.806 -28.500 1.00 93.75 476 ALA A O 1
ATOM 3828 N N . ALA A 1 477 ? -10.953 9.685 -26.271 1.00 96.75 477 ALA A N 1
ATOM 3829 C CA . ALA A 1 477 ? -11.179 11.103 -25.994 1.00 96.75 477 ALA A CA 1
ATOM 3830 C C . ALA A 1 477 ? -9.946 11.986 -26.258 1.00 96.75 477 ALA A C 1
ATOM 3832 O O . ALA A 1 477 ? -10.029 13.209 -26.141 1.00 96.75 477 ALA A O 1
ATOM 3833 N N . ASN A 1 478 ? -8.791 11.398 -26.578 1.00 95.94 478 ASN A N 1
ATOM 3834 C CA . ASN A 1 478 ? -7.571 12.152 -26.813 1.00 95.94 478 ASN A CA 1
ATOM 3835 C C . ASN A 1 478 ? -7.702 13.049 -28.058 1.00 95.94 478 ASN A C 1
ATOM 3837 O O . ASN A 1 478 ? -7.717 12.570 -29.188 1.00 95.94 478 ASN A O 1
ATOM 3841 N N . ILE A 1 479 ? -7.722 14.365 -27.834 1.00 96.50 479 ILE A N 1
ATOM 3842 C CA . ILE A 1 479 ? -7.812 15.393 -28.882 1.00 96.50 479 ILE A CA 1
ATOM 3843 C C . ILE A 1 479 ? -6.478 15.555 -29.627 1.00 96.50 479 ILE A C 1
ATOM 3845 O O . ILE A 1 479 ? -6.457 16.001 -30.772 1.00 96.50 479 ILE A O 1
ATOM 3849 N N . ASN A 1 480 ? -5.347 15.209 -28.996 1.00 95.25 480 ASN A N 1
ATOM 3850 C CA . ASN A 1 480 ? -4.033 15.428 -29.591 1.00 95.25 480 ASN A CA 1
ATOM 3851 C C . ASN A 1 480 ? -3.825 14.513 -30.818 1.00 95.25 480 ASN A C 1
ATOM 3853 O O . ASN A 1 480 ? -3.727 13.291 -30.642 1.00 95.25 480 ASN A O 1
ATOM 3857 N N . PRO A 1 481 ? -3.659 15.078 -32.033 1.00 92.44 481 PRO A N 1
ATOM 3858 C CA . PRO A 1 481 ? -3.455 14.289 -33.247 1.00 92.44 481 PRO A CA 1
ATOM 3859 C C . PRO A 1 481 ? -2.103 13.558 -33.259 1.00 92.44 481 PRO A C 1
ATOM 3861 O O . PRO A 1 481 ? -1.965 12.504 -33.881 1.00 92.44 481 PRO A O 1
ATOM 3864 N N . TYR A 1 482 ? -1.098 14.075 -32.547 1.00 95.25 482 TYR A N 1
ATOM 3865 C CA . TYR A 1 482 ? 0.246 13.503 -32.498 1.00 95.25 482 TYR A CA 1
ATOM 3866 C C . TYR A 1 482 ? 0.400 12.560 -31.306 1.00 95.25 482 TYR A C 1
ATOM 3868 O O . TYR A 1 482 ? 1.018 12.886 -30.291 1.00 95.25 482 TYR A O 1
ATOM 3876 N N . THR A 1 483 ? -0.145 11.352 -31.437 1.00 95.00 483 THR A N 1
ATOM 3877 C CA . THR A 1 483 ? 0.096 10.295 -30.448 1.00 95.00 483 THR A CA 1
ATOM 3878 C C . THR A 1 483 ? 1.538 9.779 -30.538 1.00 95.00 483 THR A C 1
ATOM 3880 O O . THR A 1 483 ? 2.102 9.724 -31.637 1.00 95.00 483 THR A O 1
ATOM 3883 N N . PRO A 1 484 ? 2.148 9.317 -29.427 1.00 93.88 484 PRO A N 1
ATOM 3884 C CA . PRO A 1 484 ? 3.468 8.682 -29.470 1.00 93.88 484 PRO A CA 1
ATOM 3885 C C . PRO A 1 484 ? 3.534 7.539 -30.490 1.00 93.88 484 PRO A C 1
ATOM 3887 O O . PRO A 1 484 ? 4.517 7.392 -31.213 1.00 93.88 484 PRO A O 1
ATOM 3890 N N . GLN A 1 485 ? 2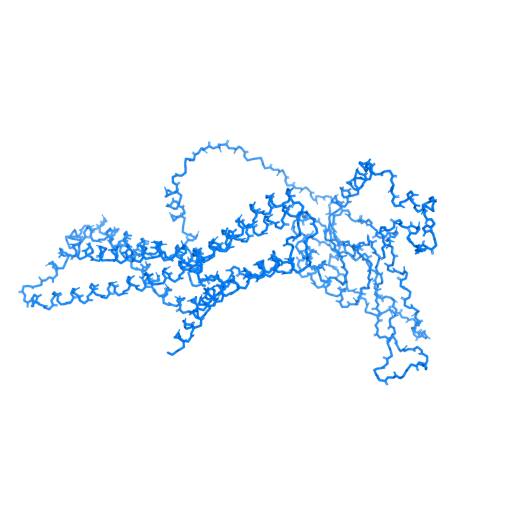.449 6.767 -30.604 1.00 94.69 485 GLN A N 1
ATOM 3891 C CA . GLN A 1 485 ? 2.320 5.697 -31.586 1.00 94.69 485 GLN A CA 1
ATOM 3892 C C . GLN A 1 485 ? 2.388 6.212 -33.029 1.00 94.69 485 GLN A C 1
ATOM 3894 O O . GLN A 1 485 ? 3.098 5.626 -33.846 1.00 94.69 485 GLN A O 1
ATOM 3899 N N . TYR A 1 486 ? 1.686 7.303 -33.340 1.00 95.44 486 TYR A N 1
ATOM 3900 C CA . TYR A 1 486 ? 1.700 7.925 -34.663 1.00 95.44 486 TYR A CA 1
ATOM 3901 C C . TYR A 1 486 ? 3.080 8.499 -35.014 1.00 95.44 486 TYR A C 1
ATOM 3903 O O . TYR A 1 486 ? 3.639 8.174 -36.062 1.00 95.44 486 TYR A O 1
ATOM 3911 N N . VAL A 1 487 ? 3.665 9.287 -34.107 1.00 95.94 487 VAL A N 1
ATOM 3912 C CA . VAL A 1 487 ? 4.984 9.927 -34.277 1.00 95.94 487 VAL A CA 1
ATOM 3913 C C . VAL A 1 487 ? 6.067 8.888 -34.568 1.00 95.94 487 VAL A C 1
ATOM 3915 O O . VAL A 1 487 ? 6.839 9.035 -35.519 1.00 95.94 487 VAL A O 1
ATOM 3918 N N . ILE A 1 488 ? 6.092 7.808 -33.781 1.00 96.00 488 ILE A N 1
ATOM 3919 C CA . ILE A 1 488 ? 7.072 6.731 -33.922 1.00 96.00 488 ILE A CA 1
ATOM 3920 C C . ILE A 1 488 ? 6.847 5.954 -35.217 1.00 96.00 488 ILE A C 1
ATOM 3922 O O . ILE A 1 488 ? 7.813 5.690 -35.928 1.00 96.00 488 ILE A O 1
ATOM 3926 N N . ARG A 1 489 ? 5.610 5.572 -35.559 1.00 95.81 489 ARG A N 1
ATOM 3927 C CA . ARG A 1 489 ? 5.342 4.789 -36.782 1.00 95.81 489 ARG A CA 1
ATOM 3928 C C . ARG A 1 489 ? 5.760 5.527 -38.050 1.00 95.81 489 ARG A C 1
ATOM 3930 O O . ARG A 1 489 ? 6.334 4.907 -38.937 1.00 95.81 489 ARG A O 1
ATOM 3937 N N . ASN A 1 490 ? 5.542 6.838 -38.088 1.00 96.56 490 ASN A N 1
ATOM 3938 C CA . ASN A 1 490 ? 5.877 7.679 -39.236 1.00 96.56 490 ASN A CA 1
ATOM 3939 C C . ASN A 1 490 ? 7.321 8.207 -39.214 1.00 96.56 490 ASN A C 1
ATOM 3941 O O . ASN A 1 490 ? 7.685 9.000 -40.076 1.00 96.56 490 ASN A O 1
ATOM 3945 N N . ASN A 1 491 ? 8.142 7.802 -38.234 1.00 96.38 491 ASN A N 1
ATOM 3946 C CA . ASN A 1 491 ? 9.512 8.290 -38.050 1.00 96.38 491 ASN A CA 1
ATOM 3947 C C . ASN A 1 491 ? 9.613 9.830 -38.114 1.00 96.38 491 ASN A C 1
ATOM 3949 O O . ASN A 1 491 ? 10.530 10.398 -38.716 1.00 96.38 491 ASN A O 1
ATOM 3953 N N . MET A 1 492 ? 8.646 10.523 -37.507 1.00 96.06 492 MET A N 1
ATOM 3954 C CA . MET A 1 492 ? 8.616 11.983 -37.543 1.00 96.06 492 MET A CA 1
ATOM 3955 C C . MET A 1 492 ? 9.867 12.550 -36.865 1.00 96.06 492 MET A C 1
ATOM 3957 O O . MET A 1 492 ? 10.318 12.026 -35.842 1.00 96.06 492 MET A O 1
ATOM 3961 N N . GLY A 1 493 ? 10.456 13.591 -37.460 1.00 94.56 493 GLY A N 1
ATOM 3962 C CA . GLY A 1 493 ? 11.686 14.211 -36.957 1.00 94.56 493 GLY A CA 1
ATOM 3963 C C . GLY A 1 493 ? 12.899 13.271 -36.912 1.00 94.56 493 GLY A C 1
ATOM 3964 O O . GLY A 1 493 ? 13.819 13.509 -36.136 1.00 94.56 493 GLY A O 1
ATOM 3965 N N . GLY A 1 494 ? 12.887 12.168 -37.674 1.00 96.31 494 GLY A N 1
ATOM 3966 C CA . GLY A 1 494 ? 13.970 11.182 -37.664 1.00 96.31 494 GLY A CA 1
ATOM 3967 C C . GLY A 1 494 ? 14.130 10.466 -36.320 1.00 96.31 494 GLY A C 1
ATOM 3968 O O . GLY A 1 494 ? 15.238 10.033 -35.984 1.00 96.31 494 GLY A O 1
ATOM 3969 N N . CYS A 1 495 ? 13.044 10.341 -35.543 1.00 94.75 495 CYS A N 1
ATOM 3970 C CA . CYS A 1 495 ? 13.080 9.801 -34.183 1.00 94.75 495 CYS A CA 1
ATOM 3971 C C . CYS A 1 495 ? 13.689 8.399 -34.069 1.00 94.75 495 CYS A C 1
ATOM 3973 O O . CYS A 1 495 ? 14.286 8.055 -33.052 1.00 94.75 495 CYS A O 1
ATOM 3975 N N . HIS A 1 496 ? 13.635 7.599 -35.134 1.00 95.75 496 HIS A N 1
ATOM 3976 C CA . HIS A 1 496 ? 14.192 6.246 -35.165 1.00 95.75 496 HIS A CA 1
ATOM 3977 C C . HIS A 1 496 ? 15.697 6.160 -34.946 1.00 95.75 496 HIS A C 1
ATOM 3979 O O . HIS A 1 496 ? 16.158 5.066 -34.613 1.00 95.75 496 HIS A O 1
ATOM 3985 N N . SER A 1 497 ? 16.421 7.261 -35.163 1.00 96.06 497 SER A N 1
ATOM 3986 C CA . SER A 1 497 ? 17.871 7.351 -34.972 1.00 96.06 497 SER A CA 1
ATOM 3987 C C . SER A 1 497 ? 18.276 7.380 -33.496 1.00 96.06 497 SER A C 1
ATOM 3989 O O . SER A 1 497 ? 19.338 6.866 -33.155 1.00 96.06 497 SER A O 1
ATOM 3991 N N . TRP A 1 498 ? 17.426 7.928 -32.620 1.00 93.81 498 TRP A N 1
ATOM 3992 C CA . TRP A 1 498 ? 17.743 8.137 -31.203 1.00 93.81 498 TRP A CA 1
ATOM 3993 C C . TRP A 1 498 ? 16.862 7.347 -30.219 1.00 93.81 498 TRP A C 1
ATOM 3995 O O . TRP A 1 498 ? 17.227 7.237 -29.051 1.00 93.81 498 TRP A O 1
ATOM 4005 N N . ILE A 1 499 ? 15.746 6.744 -30.652 1.00 95.00 499 ILE A N 1
ATOM 4006 C CA . ILE A 1 499 ? 14.895 5.893 -29.789 1.00 95.00 499 ILE A CA 1
ATOM 4007 C C . ILE A 1 499 ? 15.335 4.423 -29.754 1.00 95.00 499 ILE A C 1
ATOM 4009 O O . ILE A 1 499 ? 15.821 3.869 -30.745 1.00 95.00 499 ILE A O 1
ATOM 4013 N N . SER A 1 500 ? 15.074 3.734 -28.636 1.00 94.19 500 SER A N 1
ATOM 4014 C CA . SER A 1 500 ? 15.356 2.301 -28.508 1.00 94.19 500 SER A CA 1
ATOM 4015 C C . SER A 1 500 ? 14.423 1.459 -29.397 1.00 94.19 500 SER A C 1
ATOM 4017 O O . SER A 1 500 ? 13.245 1.794 -29.544 1.00 94.19 500 SER A O 1
ATOM 4019 N N . PRO A 1 501 ? 14.860 0.288 -29.908 1.00 94.56 501 PRO A N 1
ATOM 4020 C CA . PRO A 1 501 ? 13.963 -0.666 -30.573 1.00 94.56 501 PRO A CA 1
ATOM 4021 C C . PRO A 1 501 ? 12.763 -1.097 -29.713 1.00 94.56 501 PRO A C 1
ATOM 4023 O O . PRO A 1 501 ? 11.711 -1.455 -30.235 1.00 94.56 501 PRO A O 1
ATOM 4026 N N . PHE A 1 502 ? 12.903 -1.050 -28.388 1.00 94.25 502 PHE A N 1
ATOM 4027 C CA . PHE A 1 502 ? 11.819 -1.344 -27.452 1.00 94.25 502 PHE A CA 1
ATOM 4028 C C . PHE A 1 502 ? 10.796 -0.209 -27.357 1.00 94.25 502 PHE A C 1
ATOM 4030 O O . PHE A 1 502 ? 9.598 -0.478 -27.286 1.00 94.25 502 PHE A O 1
ATOM 4037 N N . ASP A 1 503 ? 11.243 1.042 -27.453 1.00 93.56 503 ASP A N 1
ATOM 4038 C CA . ASP A 1 503 ? 10.357 2.209 -27.474 1.00 93.56 503 ASP A CA 1
ATOM 4039 C C . ASP A 1 503 ? 9.540 2.220 -28.770 1.00 93.56 503 ASP A C 1
ATOM 4041 O O . ASP A 1 503 ? 8.353 2.534 -28.750 1.00 93.56 503 ASP A O 1
ATOM 4045 N N . LYS A 1 504 ? 10.132 1.744 -29.878 1.00 93.31 504 LYS A N 1
ATOM 4046 C CA . LYS A 1 504 ? 9.411 1.490 -31.138 1.00 93.31 504 LYS A CA 1
ATOM 4047 C C . LYS A 1 504 ? 8.292 0.459 -30.982 1.00 93.31 504 LYS A C 1
ATOM 4049 O O . LYS A 1 504 ? 7.272 0.554 -31.657 1.00 93.31 504 LYS A O 1
ATOM 4054 N N . LYS A 1 505 ? 8.486 -0.530 -30.103 1.00 93.56 505 LYS A N 1
ATOM 4055 C CA . LYS A 1 505 ? 7.526 -1.613 -29.854 1.00 93.56 505 LYS A CA 1
ATOM 4056 C C . LYS A 1 505 ? 6.404 -1.198 -28.902 1.00 93.56 505 LYS A C 1
ATOM 4058 O O . LYS A 1 505 ? 5.270 -1.632 -29.079 1.00 93.56 505 LYS A O 1
ATOM 4063 N N . TRP A 1 506 ? 6.726 -0.413 -27.878 1.00 94.44 506 TRP A N 1
ATOM 4064 C CA . TRP A 1 506 ? 5.810 -0.111 -26.775 1.00 94.44 506 TRP A CA 1
ATOM 4065 C C . TRP A 1 506 ? 5.393 1.355 -26.674 1.00 94.44 506 TRP A C 1
ATOM 4067 O O . TRP A 1 506 ? 4.689 1.720 -25.736 1.00 94.44 506 TRP A O 1
ATOM 4077 N N . PHE A 1 507 ? 5.807 2.188 -27.626 1.00 94.88 507 PHE A N 1
ATOM 4078 C CA . PHE A 1 507 ? 5.397 3.586 -27.758 1.00 94.88 507 PHE A CA 1
ATOM 4079 C C . PHE A 1 507 ? 5.575 4.390 -26.460 1.00 94.88 507 PHE A C 1
ATOM 4081 O O . PHE A 1 507 ? 4.675 5.111 -26.041 1.00 94.88 507 PHE A O 1
ATOM 4088 N N . PHE A 1 508 ? 6.728 4.212 -25.803 1.00 92.69 508 PHE A N 1
ATOM 4089 C CA . PHE A 1 508 ? 7.090 4.821 -24.513 1.00 92.69 508 PHE A CA 1
ATOM 4090 C C . PHE A 1 508 ? 6.202 4.466 -23.304 1.00 92.69 508 PHE A C 1
ATOM 4092 O O . PHE A 1 508 ? 6.395 5.035 -22.233 1.00 92.69 508 PHE A O 1
ATOM 4099 N N . LYS A 1 509 ? 5.290 3.486 -23.405 1.00 91.88 509 LYS A N 1
ATOM 4100 C CA . LYS A 1 509 ? 4.518 3.008 -22.238 1.00 91.88 509 LYS A CA 1
ATOM 4101 C C . LYS A 1 509 ? 5.386 2.296 -21.190 1.00 91.88 509 LYS A C 1
ATOM 4103 O O . LYS A 1 509 ? 5.046 2.289 -20.011 1.00 91.88 509 LYS A O 1
ATOM 4108 N N . TYR A 1 510 ? 6.499 1.695 -21.613 1.00 92.44 510 TYR A N 1
ATOM 4109 C CA . TYR A 1 510 ? 7.443 0.995 -20.741 1.00 92.44 510 TYR A CA 1
ATOM 4110 C C . TYR A 1 510 ? 8.856 1.472 -21.058 1.00 92.44 510 TYR A C 1
ATOM 4112 O O . TYR A 1 510 ? 9.350 1.212 -22.157 1.00 92.44 510 TYR A O 1
ATOM 4120 N N . VAL A 1 511 ? 9.483 2.154 -20.100 1.00 85.62 511 VAL A N 1
ATOM 4121 C CA . VAL A 1 511 ? 10.833 2.720 -20.240 1.00 85.62 511 VAL A CA 1
ATOM 4122 C C . VAL A 1 511 ? 11.860 1.762 -19.655 1.00 85.62 511 VAL A C 1
ATOM 4124 O O . VAL A 1 511 ? 11.732 1.427 -18.455 1.00 85.62 511 VAL A O 1
#